Protein AF-0000000079855781 (afdb_homodimer)

InterPro domains:
  IPR056906 Replication-associated protein ORF2/G2P domain [PF23343] (68-173)

Secondary struc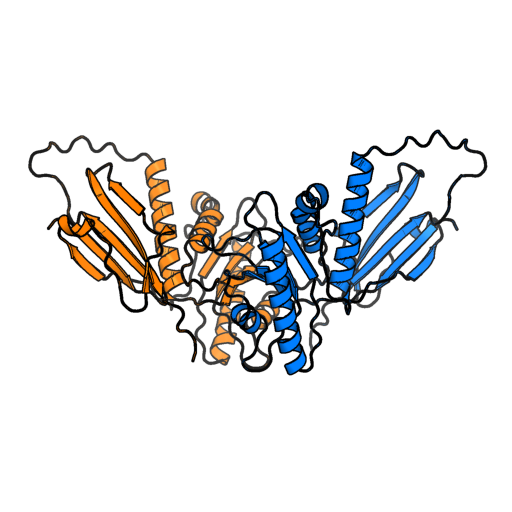ture (DSSP, 8-state):
--EEEEEEE-SSEEEEEEEE-S----SSS---------HHHHHHHHHHHHHHHHHHHHHHH--TT-EEEEE---GGG---HHHHHHHHHHHHHHHHHHHHHTT----EEEEEE-SSS--EEEEEE---EETTEEHHHHHHHH--SS--EEEE--TTS--HHHHHHHHHHHHHHHHH-SS---S-EE-TTS-----EEEEE-GGGGG-PPP-TTEEE-GGG-EEEE-TTT--EEEEEEEEE------/--EEEEEEE-SSEEEEEEEE-S----SSS------PPPHHHHHHHHHHHHHHHHHHHHHHH--TT-EEEEE---GGG---HHHHHHHHHHHHHHHHHHHHHTT----EEEEEE-SSS--EEEEEE---EETTEEHHHHHHHH--SS--EEEE--TTS--HHHHHHHHHHHHHHHHH-SS---S-EE-TTS-----EEEEE-GGGGG-PPP-TTEEE-GGG-EEEE-TTT--EEEEEEEEE------

Structure (mmCIF, N/CA/C/O backbone):
data_AF-0000000079855781-model_v1
#
loop_
_entity.id
_entity.type
_entity.pdbx_description
1 polymer 'Replication-associated protein ORF2/G2P domain-containing protein'
#
loop_
_atom_site.group_PDB
_atom_site.id
_atom_site.type_symbol
_atom_site.label_atom_id
_atom_site.label_alt_id
_atom_site.label_comp_id
_atom_site.label_asym_id
_atom_site.label_entity_id
_atom_site.label_seq_id
_atom_site.pdbx_PDB_ins_code
_atom_site.Cartn_x
_atom_site.Cartn_y
_atom_site.Cartn_z
_atom_site.occupancy
_atom_site.B_iso_or_equiv
_atom_site.auth_seq_id
_atom_site.auth_comp_id
_atom_site.auth_asym_id
_atom_site.auth_atom_id
_atom_site.pdbx_PDB_model_num
ATOM 1 N N . MET A 1 1 ? 12.914 -43.656 -15.328 1 56.41 1 MET A N 1
ATOM 2 C CA . MET A 1 1 ? 13.43 -42.469 -14.617 1 56.41 1 MET A CA 1
ATOM 3 C C . MET A 1 1 ? 12.375 -41.906 -13.672 1 56.41 1 MET A C 1
ATOM 5 O O . MET A 1 1 ? 11.273 -41.562 -14.102 1 56.41 1 MET A O 1
ATOM 9 N N . PRO A 1 2 ? 12.492 -42.094 -12.195 1 80.44 2 PRO A N 1
ATOM 10 C CA . PRO A 1 2 ? 11.445 -41.969 -11.18 1 80.44 2 PRO A CA 1
ATOM 11 C C . PRO A 1 2 ? 11.141 -40.531 -10.812 1 80.44 2 PRO A C 1
ATOM 13 O O . PRO A 1 2 ? 10.359 -40.25 -9.898 1 80.44 2 PRO A O 1
ATOM 16 N N . TYR A 1 3 ? 11.812 -39.656 -11.586 1 89.44 3 TYR A N 1
ATOM 17 C CA . TYR A 1 3 ? 11.562 -38.281 -11.234 1 89.44 3 TYR A CA 1
ATOM 18 C C . TYR A 1 3 ? 10.688 -37.594 -12.281 1 89.44 3 TYR A C 1
ATOM 20 O O . TYR A 1 3 ? 10.594 -38.062 -13.422 1 89.44 3 TYR A O 1
ATOM 28 N N . GLU A 1 4 ? 9.984 -36.562 -11.852 1 92.56 4 GLU A N 1
ATOM 29 C CA . GLU A 1 4 ? 9.188 -35.781 -12.773 1 92.56 4 GLU A CA 1
ATOM 30 C C . GLU A 1 4 ? 9.422 -34.281 -12.562 1 92.56 4 GLU A C 1
ATOM 32 O O . GLU A 1 4 ? 9.82 -33.875 -11.477 1 92.56 4 GLU A O 1
ATOM 37 N N . ARG A 1 5 ? 9.242 -33.625 -13.664 1 94.31 5 ARG A N 1
ATOM 38 C CA . ARG A 1 5 ? 9.297 -32.156 -13.664 1 94.31 5 ARG A CA 1
ATOM 39 C C . ARG A 1 5 ? 7.926 -31.562 -13.969 1 94.31 5 ARG A C 1
ATOM 41 O O . ARG A 1 5 ? 7.324 -31.859 -15.008 1 94.31 5 ARG A O 1
ATOM 48 N N . LEU A 1 6 ? 7.414 -30.844 -13.023 1 96 6 LEU A N 1
ATOM 49 C CA . LEU A 1 6 ? 6.172 -30.109 -13.211 1 96 6 LEU A CA 1
ATOM 50 C C . LEU A 1 6 ? 6.457 -28.641 -13.547 1 96 6 LEU A C 1
ATOM 52 O O . LEU A 1 6 ? 7.137 -27.953 -12.789 1 96 6 LEU A O 1
ATOM 56 N N . THR A 1 7 ? 5.969 -28.203 -14.734 1 97.31 7 THR A N 1
ATOM 57 C CA . THR A 1 7 ? 6.215 -26.828 -15.172 1 97.31 7 THR A CA 1
ATOM 58 C C . THR A 1 7 ? 4.906 -26.062 -15.281 1 97.31 7 THR A C 1
ATOM 60 O O . THR A 1 7 ? 4.008 -26.453 -16.031 1 97.31 7 THR A O 1
ATOM 63 N N . TYR A 1 8 ? 4.754 -25 -14.539 1 97.81 8 TYR A N 1
ATOM 64 C CA . TYR A 1 8 ? 3.627 -24.078 -14.625 1 97.81 8 TYR A CA 1
ATOM 65 C C . TYR A 1 8 ? 4.012 -22.828 -15.391 1 97.81 8 TYR A C 1
ATOM 67 O O . TYR A 1 8 ? 4.832 -22.031 -14.93 1 97.81 8 TYR A O 1
ATOM 75 N N . ARG A 1 9 ? 3.455 -22.672 -16.531 1 96.69 9 ARG A N 1
ATOM 76 C CA . ARG A 1 9 ? 3.686 -21.469 -17.312 1 96.69 9 ARG A CA 1
ATOM 77 C C . ARG A 1 9 ? 2.635 -20.406 -16.984 1 96.69 9 ARG A C 1
ATOM 79 O O . ARG A 1 9 ? 1.478 -20.531 -17.391 1 96.69 9 ARG A O 1
ATOM 86 N N . LEU A 1 10 ? 3.072 -19.391 -16.391 1 97 10 LEU A N 1
ATOM 87 C CA . LEU A 1 10 ? 2.17 -18.328 -15.961 1 97 10 LEU A CA 1
ATOM 88 C C . LEU A 1 10 ? 2.385 -17.062 -16.781 1 97 10 LEU A C 1
ATOM 90 O O . LEU A 1 10 ? 2.918 -17.109 -17.891 1 97 10 LEU A O 1
ATOM 94 N N . LYS A 1 11 ? 1.906 -15.922 -16.375 1 95.88 11 LYS A N 1
ATOM 95 C CA . LYS A 1 11 ? 1.942 -14.734 -17.234 1 95.88 11 LYS A CA 1
ATOM 96 C C . LYS A 1 11 ? 3.369 -14.219 -17.391 1 95.88 11 LYS A C 1
ATOM 98 O O . LYS A 1 11 ? 3.826 -13.977 -18.516 1 95.88 11 LYS A O 1
ATOM 103 N N . ARG A 1 12 ? 4.051 -14.086 -16.188 1 95.44 12 ARG A N 1
ATOM 104 C CA . ARG A 1 12 ? 5.379 -13.477 -16.234 1 95.44 12 ARG A CA 1
ATOM 105 C C . ARG A 1 12 ? 6.406 -14.375 -15.547 1 95.44 12 ARG A C 1
ATOM 107 O O . ARG A 1 12 ? 7.551 -13.961 -15.336 1 95.44 12 ARG A O 1
ATOM 114 N N . THR A 1 13 ? 5.945 -15.523 -15.203 1 96.5 13 THR A N 1
ATOM 115 C CA . THR A 1 13 ? 6.84 -16.438 -14.516 1 96.5 13 THR A CA 1
ATOM 116 C C . THR A 1 13 ? 6.629 -17.875 -15.008 1 96.5 13 THR A C 1
ATOM 118 O O . THR A 1 13 ? 5.586 -18.188 -15.586 1 96.5 13 THR A O 1
ATOM 121 N N . ILE A 1 14 ? 7.617 -18.609 -14.875 1 97.44 14 ILE A N 1
ATOM 122 C CA . ILE A 1 14 ? 7.559 -20.062 -15.047 1 97.44 14 ILE A CA 1
ATOM 123 C C . ILE A 1 14 ? 8.008 -20.75 -13.758 1 97.44 14 ILE A C 1
ATOM 125 O O . ILE A 1 14 ? 9.141 -20.578 -13.312 1 97.44 14 ILE A O 1
ATOM 129 N N . GLU A 1 15 ? 7.09 -21.469 -13.195 1 97.44 15 GLU A N 1
ATOM 130 C CA . GLU A 1 15 ? 7.402 -22.219 -11.977 1 97.44 15 GLU A CA 1
ATOM 131 C C . GLU A 1 15 ? 7.711 -23.672 -12.281 1 97.44 15 GLU A C 1
ATOM 133 O O . GLU A 1 15 ? 6.973 -24.328 -13.016 1 97.44 15 GLU A O 1
ATOM 138 N N . VAL A 1 16 ? 8.797 -24.172 -11.68 1 96.88 16 VAL A N 1
ATOM 139 C CA . VAL A 1 16 ? 9.219 -25.547 -11.938 1 96.88 16 VAL A CA 1
ATOM 140 C C . VAL A 1 16 ? 9.344 -26.312 -10.625 1 96.88 16 VAL A C 1
ATOM 142 O O . VAL A 1 16 ? 9.938 -25.812 -9.664 1 96.88 16 VAL A O 1
ATOM 145 N N . GLU A 1 17 ? 8.742 -27.438 -10.633 1 95.12 17 GLU A N 1
ATOM 146 C CA . GLU A 1 17 ? 8.883 -28.391 -9.539 1 95.12 17 GLU A CA 1
ATOM 147 C C . GLU A 1 17 ? 9.445 -29.719 -10.031 1 95.12 17 GLU A C 1
ATOM 149 O O . GLU A 1 17 ? 8.883 -30.344 -10.93 1 95.12 17 GLU A O 1
ATOM 154 N N . GLU A 1 18 ? 10.547 -30.078 -9.484 1 94.31 18 GLU A N 1
ATOM 155 C CA . GLU A 1 18 ? 11.164 -31.375 -9.781 1 94.31 18 GLU A CA 1
ATOM 156 C C . GLU A 1 18 ? 11.125 -32.281 -8.562 1 94.31 18 GLU A C 1
ATOM 158 O O . GLU A 1 18 ? 11.602 -31.938 -7.488 1 94.31 18 GLU A O 1
ATOM 163 N N . LYS A 1 19 ? 10.547 -33.438 -8.75 1 90.69 19 LYS A N 1
ATOM 164 C CA . LYS A 1 19 ? 10.406 -34.344 -7.625 1 90.69 19 LYS A CA 1
ATOM 165 C C . LYS A 1 19 ? 10.32 -35.781 -8.102 1 90.69 19 LYS A C 1
ATOM 167 O O . LYS A 1 19 ? 10.156 -36.062 -9.297 1 90.69 19 LYS A O 1
ATOM 172 N N . HIS A 1 20 ? 10.492 -36.688 -7.219 1 87.19 20 HIS A N 1
ATOM 173 C CA . HIS A 1 20 ? 10.352 -38.094 -7.523 1 87.19 20 HIS A CA 1
ATOM 174 C C . HIS A 1 20 ? 8.906 -38.438 -7.855 1 87.19 20 HIS A C 1
ATOM 176 O O . HIS A 1 20 ? 7.98 -37.969 -7.188 1 87.19 20 HIS A O 1
ATOM 182 N N . LYS A 1 21 ? 8.445 -38.969 -9.156 1 76.88 21 LYS A N 1
ATOM 183 C CA . LYS A 1 21 ? 7.102 -39.25 -9.656 1 76.88 21 LYS A CA 1
ATOM 184 C C . LYS A 1 21 ? 6.469 -40.438 -8.914 1 76.88 21 LYS A C 1
ATOM 186 O O . LYS A 1 21 ? 5.25 -40.469 -8.75 1 76.88 21 LYS A O 1
ATOM 191 N N . GLY A 1 22 ? 7.109 -41.562 -8.445 1 61.44 22 GLY A N 1
ATOM 192 C CA . GLY A 1 22 ? 6.605 -42.906 -8.227 1 61.44 22 GLY A CA 1
ATOM 193 C C . GLY A 1 22 ? 6.07 -43.125 -6.828 1 61.44 22 GLY A C 1
ATOM 194 O O . GLY A 1 22 ? 6.266 -42.281 -5.945 1 61.44 22 GLY A O 1
ATOM 195 N N . ARG A 1 23 ? 4.949 -43.969 -6.73 1 56.78 23 ARG A N 1
ATOM 196 C CA . ARG A 1 23 ? 4.535 -44.688 -5.531 1 56.78 23 ARG A CA 1
ATOM 197 C C . ARG A 1 23 ? 5.711 -45.438 -4.898 1 56.78 23 ARG A C 1
ATOM 199 O O . ARG A 1 23 ? 6.199 -46.406 -5.445 1 56.78 23 ARG A O 1
ATOM 206 N N . TYR A 1 24 ? 6.648 -44.75 -4.648 1 50.97 24 TYR A N 1
ATOM 207 C CA . TYR A 1 24 ? 7.969 -45.312 -4.367 1 50.97 24 TYR A CA 1
ATOM 208 C C . TYR A 1 24 ? 7.875 -46.438 -3.357 1 50.97 24 TYR A C 1
ATOM 210 O O . TYR A 1 24 ? 8.023 -46.219 -2.152 1 50.97 24 TYR A O 1
ATOM 218 N N . GLY A 1 25 ? 6.941 -47.312 -3.23 1 44.72 25 GLY A N 1
ATOM 219 C CA . GLY A 1 25 ? 7.473 -48.406 -2.418 1 44.72 25 GLY A CA 1
ATOM 220 C C . GLY A 1 25 ? 8.695 -49.062 -3.025 1 44.72 25 GLY A C 1
ATOM 221 O O . GLY A 1 25 ? 8.734 -49.312 -4.227 1 44.72 25 GLY A O 1
ATOM 222 N N . ALA A 1 26 ? 9.898 -48.625 -2.83 1 45.03 26 ALA A N 1
ATOM 223 C CA . ALA A 1 26 ? 11.078 -49.375 -3.219 1 45.03 26 ALA A CA 1
ATOM 224 C C . ALA A 1 26 ? 10.758 -50.875 -3.293 1 45.03 26 ALA A C 1
ATOM 226 O O . ALA A 1 26 ? 10.062 -51.406 -2.424 1 45.03 26 ALA A O 1
ATOM 227 N N . PRO A 1 27 ? 10.984 -51.562 -4.344 1 39.06 27 PRO A N 1
ATOM 228 C CA . PRO A 1 27 ? 11.023 -53.031 -4.281 1 39.06 27 PRO A CA 1
ATOM 229 C C . PRO A 1 27 ? 12.078 -53.562 -3.314 1 39.06 27 PRO A C 1
ATOM 231 O O . PRO A 1 27 ? 13.242 -53.156 -3.385 1 39.06 27 PRO A O 1
ATOM 234 N N . GLY A 1 28 ? 11.672 -54.188 -2.07 1 43.72 28 GLY A N 1
ATOM 235 C CA . GLY A 1 28 ? 12.367 -54.875 -1.002 1 43.72 28 GLY A CA 1
ATOM 236 C C . GLY A 1 28 ? 12.383 -54.125 0.307 1 43.72 28 GLY A C 1
ATOM 237 O O . GLY A 1 28 ? 12.898 -54.594 1.312 1 43.72 28 GLY A O 1
ATOM 238 N N . GLU A 1 29 ? 12.641 -52.844 0.371 1 44.5 29 GLU A N 1
ATOM 239 C CA . GLU A 1 29 ? 12.711 -52.25 1.708 1 44.5 29 GLU A CA 1
ATOM 240 C C . GLU A 1 29 ? 11.336 -52.219 2.367 1 44.5 29 GLU A C 1
ATOM 242 O O . GLU A 1 29 ? 10.328 -52 1.693 1 44.5 29 GLU A O 1
ATOM 247 N N . LYS A 1 30 ? 11.148 -52.969 3.48 1 44.19 30 LYS A N 1
ATOM 248 C CA . LYS A 1 30 ? 9.977 -53.062 4.352 1 44.19 30 LYS A CA 1
ATOM 249 C C . LYS A 1 30 ? 9.289 -51.719 4.48 1 44.19 30 LYS A C 1
ATOM 251 O O . LYS A 1 30 ? 9.953 -50.656 4.527 1 44.19 30 LYS A O 1
ATOM 256 N N . ARG A 1 31 ? 8.148 -51.531 3.957 1 46.81 31 ARG A N 1
ATOM 257 C CA . ARG A 1 31 ? 7.328 -50.375 4.285 1 46.81 31 ARG A CA 1
ATOM 258 C C . ARG A 1 31 ? 7.648 -49.844 5.684 1 46.81 31 ARG A C 1
ATOM 260 O O . ARG A 1 31 ? 7.367 -50.5 6.68 1 46.81 31 ARG A O 1
ATOM 267 N N . GLU A 1 32 ? 8.805 -49.469 5.98 1 49.34 32 GLU A N 1
ATOM 268 C CA . GLU A 1 32 ? 8.945 -48.969 7.344 1 49.34 32 GLU A CA 1
ATOM 269 C C . GLU A 1 32 ? 7.668 -48.281 7.809 1 49.34 32 GLU A C 1
ATOM 271 O O . GLU A 1 32 ? 6.941 -47.688 7.004 1 49.34 32 GLU A O 1
ATOM 276 N N . LYS A 1 33 ? 7.105 -48.781 8.922 1 49.12 33 LYS A N 1
ATOM 277 C CA . LYS A 1 33 ? 5.926 -48.188 9.555 1 49.12 33 LYS A CA 1
ATOM 278 C C . LYS A 1 33 ? 5.863 -46.688 9.297 1 49.12 33 LYS A C 1
ATOM 280 O O . LYS A 1 33 ? 6.754 -45.938 9.711 1 49.12 33 LYS A O 1
ATOM 285 N N . LYS A 1 34 ? 5.418 -46.25 8.203 1 56.81 34 LYS A N 1
ATOM 286 C CA . LYS A 1 34 ? 5.215 -44.844 7.879 1 56.81 34 LYS A CA 1
ATOM 287 C C . LYS A 1 34 ? 4.68 -44.062 9.086 1 56.81 34 LYS A C 1
ATOM 289 O O . LYS A 1 34 ? 3.672 -44.469 9.68 1 56.81 34 LYS A O 1
ATOM 294 N N . LYS A 1 35 ? 5.527 -43.594 9.953 1 59.62 35 LYS A N 1
ATOM 295 C CA . LYS A 1 35 ? 4.984 -42.781 11.016 1 59.62 35 LYS A CA 1
ATOM 296 C C . LYS A 1 35 ? 3.996 -41.75 10.461 1 59.62 35 LYS A C 1
ATOM 298 O O . LYS A 1 35 ? 4.301 -41.031 9.492 1 59.62 35 LYS A O 1
ATOM 303 N N . LYS A 1 36 ? 2.775 -42 10.766 1 70.94 36 LYS A N 1
ATOM 304 C CA . LYS A 1 36 ? 1.71 -41.062 10.414 1 70.94 36 LYS A CA 1
ATOM 305 C C . LYS A 1 36 ? 2.104 -39.625 10.758 1 70.94 36 LYS A C 1
ATOM 307 O O . LYS A 1 36 ? 2.631 -39.375 11.844 1 70.94 36 LYS A O 1
ATOM 312 N N . PRO A 1 37 ? 2.254 -38.688 9.695 1 78.44 37 PRO A N 1
ATOM 313 C CA . PRO A 1 37 ? 2.551 -37.281 10.016 1 78.44 37 PRO A CA 1
ATOM 314 C C . PRO A 1 37 ? 1.667 -36.75 11.133 1 78.44 37 PRO A C 1
ATOM 316 O O . PRO A 1 37 ? 0.521 -37.156 11.289 1 78.44 37 PRO A O 1
ATOM 319 N N . THR A 1 38 ? 2.277 -35.969 11.938 1 82.94 38 THR A N 1
ATOM 320 C CA . THR A 1 38 ? 1.54 -35.312 13.016 1 82.94 38 THR A CA 1
ATOM 321 C C . THR A 1 38 ? 0.513 -34.344 12.445 1 82.94 38 THR A C 1
ATOM 323 O O . THR A 1 38 ? 0.599 -33.938 11.281 1 82.94 38 THR A O 1
ATOM 326 N N . SER A 1 39 ? -0.454 -34.125 13.156 1 85.44 39 SER A N 1
ATOM 327 C CA . SER A 1 39 ? -1.479 -33.156 12.773 1 85.44 39 SER A CA 1
ATOM 328 C C . SER A 1 39 ? -0.858 -31.828 12.383 1 85.44 39 SER A C 1
ATOM 330 O O . SER A 1 39 ? -1.296 -31.188 11.43 1 85.44 39 SER A O 1
ATOM 332 N N . GLU A 1 40 ? 0.108 -31.453 13.117 1 86.69 40 GLU A N 1
ATOM 333 C CA . GLU A 1 40 ? 0.806 -30.203 12.852 1 86.69 40 GLU A CA 1
ATOM 334 C C . GLU A 1 40 ? 1.505 -30.234 11.492 1 86.69 40 GLU A C 1
ATOM 336 O O . GLU A 1 40 ? 1.478 -29.25 10.75 1 86.69 40 GLU A O 1
ATOM 341 N N . GLN A 1 41 ? 2.119 -31.312 11.234 1 84.06 41 GLN A N 1
ATOM 342 C CA . GLN A 1 41 ? 2.805 -31.469 9.953 1 84.06 41 GLN A CA 1
ATOM 343 C C . GLN A 1 41 ? 1.819 -31.406 8.789 1 84.06 41 GLN A C 1
ATOM 345 O O . GLN A 1 41 ? 2.111 -30.797 7.758 1 84.06 41 GLN A O 1
ATOM 350 N N . ILE A 1 42 ? 0.74 -32.062 8.992 1 86.44 42 ILE A N 1
ATOM 351 C CA . ILE A 1 42 ? -0.289 -32.062 7.953 1 86.44 42 ILE A CA 1
ATOM 352 C C . ILE A 1 42 ? -0.809 -30.641 7.727 1 86.44 42 ILE A C 1
ATOM 354 O O . ILE A 1 42 ? -0.982 -30.219 6.582 1 86.44 42 ILE A O 1
ATOM 358 N N . GLU A 1 43 ? -1.015 -29.953 8.766 1 86.81 43 GLU A N 1
ATOM 359 C CA . GLU A 1 43 ? -1.505 -28.578 8.68 1 86.81 43 GLU A CA 1
ATOM 360 C C . GLU A 1 43 ? -0.512 -27.688 7.949 1 86.81 43 GLU A C 1
ATOM 362 O O . GLU A 1 43 ? -0.907 -26.859 7.129 1 86.81 43 GLU A O 1
ATOM 367 N N . LYS A 1 44 ? 0.675 -27.859 8.289 1 88 44 LYS A N 1
ATOM 368 C CA . LYS A 1 44 ? 1.723 -27.078 7.637 1 88 44 LYS A CA 1
ATOM 369 C C . LYS A 1 44 ? 1.772 -27.359 6.141 1 88 44 LYS A C 1
ATOM 371 O O . LYS A 1 44 ? 1.932 -26.438 5.332 1 88 44 LYS A O 1
ATOM 376 N N . GLN A 1 45 ? 1.692 -28.594 5.844 1 86.88 45 GLN A N 1
ATOM 377 C CA . GLN A 1 45 ? 1.689 -28.969 4.438 1 86.88 45 GLN A CA 1
ATOM 378 C C . GLN A 1 45 ? 0.489 -28.375 3.707 1 86.88 45 GLN A C 1
ATOM 380 O O . GLN A 1 45 ? 0.621 -27.891 2.584 1 86.88 45 GLN A O 1
ATOM 385 N N . ASN A 1 46 ? -0.659 -28.469 4.32 1 88.25 46 ASN A N 1
ATOM 386 C CA . ASN A 1 46 ? -1.869 -27.906 3.732 1 88.25 46 ASN A CA 1
ATOM 387 C C . ASN A 1 46 ? -1.731 -26.406 3.502 1 88.25 46 ASN A C 1
ATOM 389 O O . ASN A 1 46 ? -2.184 -25.891 2.479 1 88.25 46 ASN A O 1
ATOM 393 N N . GLN A 1 47 ? -1.136 -25.734 4.445 1 91.12 47 GLN A N 1
ATOM 394 C CA . GLN A 1 47 ? -0.906 -24.312 4.32 1 91.12 47 GLN A CA 1
ATOM 395 C C . GLN A 1 47 ? 0.025 -24 3.152 1 91.12 47 GLN A C 1
ATOM 397 O O . GLN A 1 47 ? -0.248 -23.094 2.354 1 91.12 47 GLN A O 1
ATOM 402 N N . TRP A 1 48 ? 1.007 -24.797 3.09 1 90.88 48 TRP A N 1
ATOM 403 C CA . TRP A 1 48 ? 1.971 -24.625 2.01 1 90.88 48 TRP A CA 1
ATOM 404 C C . TRP A 1 48 ? 1.308 -24.828 0.65 1 90.88 48 TRP A C 1
ATOM 406 O O . TRP A 1 48 ? 1.545 -24.047 -0.283 1 90.88 48 TRP A O 1
ATOM 416 N N . MET A 1 49 ? 0.507 -25.812 0.568 1 91.75 49 MET A N 1
ATOM 417 C CA . MET A 1 49 ? -0.186 -26.125 -0.681 1 91.75 49 MET A CA 1
ATOM 418 C C . MET A 1 49 ? -1.167 -25.016 -1.043 1 91.75 49 MET A C 1
ATOM 420 O O . MET A 1 49 ? -1.303 -24.656 -2.215 1 91.75 49 MET A O 1
ATOM 424 N N . ALA A 1 50 ? -1.794 -24.5 -0.036 1 94.12 50 ALA A N 1
ATOM 425 C CA . ALA A 1 50 ? -2.732 -23.406 -0.262 1 94.12 50 ALA A CA 1
ATOM 426 C C . ALA A 1 50 ? -2.012 -22.172 -0.788 1 94.12 50 ALA A C 1
ATOM 428 O O . ALA A 1 50 ? -2.498 -21.5 -1.705 1 94.12 50 ALA A O 1
ATOM 429 N N . GLU A 1 51 ? -0.903 -21.875 -0.19 1 96.31 51 GLU A N 1
ATOM 430 C CA . GLU A 1 51 ? -0.098 -20.734 -0.61 1 96.31 51 GLU A CA 1
ATOM 431 C C . GLU A 1 51 ? 0.377 -20.891 -2.051 1 96.31 51 GLU A C 1
ATOM 433 O O . GLU A 1 51 ? 0.295 -19.953 -2.846 1 96.31 51 GLU A O 1
ATOM 438 N N . LYS A 1 52 ? 0.797 -22.078 -2.363 1 95.25 52 LYS A N 1
ATOM 439 C CA . LYS A 1 52 ? 1.291 -22.375 -3.707 1 95.25 52 LYS A CA 1
ATOM 440 C C . LYS A 1 52 ? 0.177 -22.234 -4.742 1 95.25 52 LYS A C 1
ATOM 442 O O . LYS A 1 52 ? 0.369 -21.625 -5.793 1 95.25 52 LYS A O 1
ATOM 447 N N . LYS A 1 53 ? -0.914 -22.812 -4.438 1 96.19 53 LYS A N 1
ATOM 448 C CA . LYS A 1 53 ? -2.057 -22.75 -5.344 1 96.19 53 LYS A CA 1
ATOM 449 C C . LYS A 1 53 ? -2.492 -21.312 -5.594 1 96.19 53 LYS A C 1
ATOM 451 O O . LYS A 1 53 ? -2.695 -20.906 -6.742 1 96.19 53 LYS A O 1
ATOM 456 N N . LEU A 1 54 ? -2.6 -20.562 -4.527 1 97.69 54 LEU A N 1
ATOM 457 C CA . LEU A 1 54 ? -3.021 -19.172 -4.656 1 97.69 54 LEU A CA 1
ATOM 458 C C . LEU A 1 54 ? -1.996 -18.359 -5.445 1 97.69 54 LEU A C 1
ATOM 460 O O . LEU A 1 54 ? -2.365 -17.531 -6.285 1 97.69 54 LEU A O 1
ATOM 464 N N . ARG A 1 55 ? -0.764 -18.594 -5.129 1 97.56 55 ARG A N 1
ATOM 465 C CA . ARG A 1 55 ? 0.293 -17.906 -5.867 1 97.56 55 ARG A CA 1
ATOM 466 C C . ARG A 1 55 ? 0.161 -18.156 -7.367 1 97.56 55 ARG A C 1
ATOM 468 O O . ARG A 1 55 ? 0.247 -17.219 -8.164 1 97.56 55 ARG A O 1
ATOM 475 N N . ARG A 1 56 ? -0.051 -19.359 -7.75 1 98 56 ARG A N 1
ATOM 476 C CA . ARG A 1 56 ? -0.166 -19.734 -9.156 1 98 56 ARG A CA 1
ATOM 477 C C . ARG A 1 56 ? -1.378 -19.062 -9.797 1 98 56 ARG A C 1
ATOM 479 O O . ARG A 1 56 ? -1.307 -18.594 -10.938 1 98 56 ARG A O 1
ATOM 486 N N . ILE A 1 57 ? -2.42 -19.016 -9.086 1 98.44 57 ILE A N 1
ATOM 487 C CA . ILE A 1 57 ? -3.617 -18.359 -9.594 1 98.44 57 ILE A CA 1
ATOM 488 C C . ILE A 1 57 ? -3.354 -16.859 -9.766 1 98.44 57 ILE A C 1
ATOM 490 O O . ILE A 1 57 ? -3.686 -16.281 -10.805 1 98.44 57 ILE A O 1
ATOM 494 N N . LEU A 1 58 ? -2.754 -16.25 -8.781 1 98.69 58 LEU A N 1
ATOM 495 C CA . LEU A 1 58 ? -2.414 -14.828 -8.852 1 98.69 58 LEU A CA 1
ATOM 496 C C . LEU A 1 58 ? -1.52 -14.547 -10.055 1 98.69 58 LEU A C 1
ATOM 498 O O . LEU A 1 58 ? -1.804 -13.648 -10.852 1 98.69 58 LEU A O 1
ATOM 502 N N . ASN A 1 59 ? -0.491 -15.398 -10.195 1 98.12 59 ASN A N 1
ATOM 503 C CA . ASN A 1 59 ? 0.509 -15.18 -11.234 1 98.12 59 ASN A CA 1
ATOM 504 C C . ASN A 1 59 ? -0.068 -15.43 -12.625 1 98.12 59 ASN A C 1
ATOM 506 O O . ASN A 1 59 ? 0.445 -14.906 -13.617 1 98.12 59 ASN A O 1
ATOM 510 N N . ALA A 1 60 ? -1.096 -16.188 -12.688 1 98.25 60 ALA A N 1
ATOM 511 C CA . ALA A 1 60 ? -1.689 -16.547 -13.977 1 98.25 60 ALA A CA 1
ATOM 512 C C . ALA A 1 60 ? -2.719 -15.508 -14.406 1 98.25 60 ALA A C 1
ATOM 514 O O . ALA A 1 60 ? -3.104 -15.453 -15.578 1 98.25 60 ALA A O 1
ATOM 515 N N . ASN A 1 61 ? -3.199 -14.68 -13.5 1 98.5 61 ASN A N 1
ATOM 516 C CA . ASN A 1 61 ? -4.383 -13.891 -13.844 1 98.5 61 ASN A CA 1
ATOM 517 C C . ASN A 1 61 ? -4.129 -12.398 -13.664 1 98.5 61 ASN A C 1
ATOM 519 O O . ASN A 1 61 ? -4.828 -11.57 -14.258 1 98.5 61 ASN A O 1
ATOM 523 N N . PHE A 1 62 ? -3.176 -11.961 -12.836 1 98.12 62 PHE A N 1
ATOM 524 C CA . PHE A 1 62 ? -3.012 -10.547 -12.5 1 98.12 62 PHE A CA 1
ATOM 525 C C . PHE A 1 62 ? -1.639 -10.047 -12.93 1 98.12 62 PHE A C 1
ATOM 527 O O . PHE A 1 62 ? -0.727 -10.844 -13.172 1 98.12 62 PHE A O 1
ATOM 534 N N . ASP A 1 63 ? -1.544 -8.734 -13.078 1 95.88 63 ASP A N 1
ATOM 535 C CA . ASP A 1 63 ? -0.364 -8.086 -13.633 1 95.88 63 ASP A CA 1
ATOM 536 C C . ASP A 1 63 ? 0.187 -7.031 -12.672 1 95.88 63 ASP A C 1
ATOM 538 O O . ASP A 1 63 ? -0.479 -6.656 -11.703 1 95.88 63 ASP A O 1
ATOM 542 N N . PRO A 1 64 ? 1.452 -6.652 -13.008 1 92.62 64 PRO A N 1
ATOM 543 C CA . PRO A 1 64 ? 1.947 -5.48 -12.281 1 92.62 64 PRO A CA 1
ATOM 544 C C . PRO A 1 64 ? 0.962 -4.312 -12.305 1 92.62 64 PRO A C 1
ATOM 546 O O . PRO A 1 64 ? 0.306 -4.074 -13.32 1 92.62 64 PRO A O 1
ATOM 549 N N . ASP A 1 65 ? 0.773 -3.623 -11.164 1 92.94 65 ASP A N 1
ATOM 550 C CA . ASP A 1 65 ? -0.021 -2.408 -11 1 92.94 65 ASP A CA 1
ATOM 551 C C . ASP A 1 65 ? -1.498 -2.742 -10.797 1 92.94 65 ASP A C 1
ATOM 553 O O . ASP A 1 65 ? -2.314 -1.851 -10.555 1 92.94 65 ASP A O 1
ATOM 557 N N . ASP A 1 66 ? -1.84 -4.09 -10.961 1 97.56 66 ASP A N 1
ATOM 558 C CA . ASP A 1 66 ? -3.162 -4.426 -10.438 1 97.56 66 ASP A CA 1
ATOM 559 C C . ASP A 1 66 ? -3.271 -4.094 -8.953 1 97.56 66 ASP A C 1
ATOM 561 O O . ASP A 1 66 ? -2.299 -3.65 -8.336 1 97.56 66 ASP A O 1
ATOM 565 N N . LEU A 1 67 ? -4.48 -4.285 -8.391 1 98.56 67 LEU A N 1
ATOM 566 C CA . LEU A 1 67 ? -4.664 -3.676 -7.078 1 98.56 67 LEU A CA 1
ATOM 567 C C . LEU A 1 67 ? -4.934 -4.738 -6.016 1 98.56 67 LEU A C 1
ATOM 569 O O . LEU A 1 67 ? -5.727 -5.656 -6.238 1 98.56 67 LEU A O 1
ATOM 573 N N . HIS A 1 68 ? -4.227 -4.672 -4.918 1 98.75 68 HIS A N 1
ATOM 574 C CA . HIS A 1 68 ? -4.637 -5.23 -3.637 1 98.75 68 HIS A CA 1
ATOM 575 C C . HIS A 1 68 ? -5.402 -4.207 -2.807 1 98.75 68 HIS A C 1
ATOM 577 O O . HIS A 1 68 ? -4.828 -3.209 -2.363 1 98.75 68 HIS A O 1
ATOM 583 N N . ILE A 1 69 ? -6.625 -4.469 -2.586 1 98.62 69 ILE A N 1
ATOM 584 C CA . ILE A 1 69 ? -7.496 -3.516 -1.909 1 98.62 69 ILE A CA 1
ATOM 585 C C . ILE A 1 69 ? -7.938 -4.082 -0.561 1 98.62 69 ILE A C 1
ATOM 587 O O . ILE A 1 69 ? -8.289 -5.262 -0.462 1 98.62 69 ILE A O 1
ATOM 591 N N . THR A 1 70 ? -7.84 -3.314 0.454 1 97.88 70 THR A N 1
ATOM 592 C CA . THR A 1 70 ? -8.422 -3.672 1.743 1 97.88 70 THR A CA 1
ATOM 593 C C . THR A 1 70 ? -9.727 -2.916 1.976 1 97.88 70 THR A C 1
ATOM 595 O O . THR A 1 70 ? -9.734 -1.686 2.041 1 97.88 70 THR A O 1
ATOM 598 N N . LEU A 1 71 ? -10.789 -3.619 2.043 1 97.62 71 LEU A N 1
ATOM 599 C CA . LEU A 1 71 ? -12.102 -3.061 2.344 1 97.62 71 LEU A CA 1
ATOM 600 C C . LEU A 1 71 ? -12.43 -3.207 3.826 1 97.62 71 LEU A C 1
ATOM 602 O O . LEU A 1 71 ? -12.484 -4.324 4.344 1 97.62 71 LEU A O 1
ATOM 606 N N . THR A 1 72 ? -12.609 -2.121 4.434 1 96.19 72 THR A N 1
ATOM 607 C CA . THR A 1 72 ? -12.906 -2.135 5.863 1 96.19 72 THR A CA 1
ATOM 608 C C . THR A 1 72 ? -14.312 -1.604 6.125 1 96.19 72 THR A C 1
ATOM 610 O O . THR A 1 72 ? -15.016 -1.216 5.195 1 96.19 72 THR A O 1
ATOM 613 N N . TYR A 1 73 ? -14.703 -1.679 7.348 1 95.81 73 TYR A N 1
ATOM 614 C CA . TYR A 1 73 ? -15.953 -1.098 7.832 1 95.81 73 TYR A CA 1
ATOM 615 C C . TYR A 1 73 ? -15.688 -0.002 8.859 1 95.81 73 TYR A C 1
ATOM 617 O O . TYR A 1 73 ? -14.781 -0.127 9.688 1 95.81 73 TYR A O 1
ATOM 625 N N . LYS A 1 74 ? -16.516 1.057 8.711 1 90.38 74 LYS A N 1
ATOM 626 C CA . LYS A 1 74 ? -16.438 2.078 9.75 1 90.38 74 LYS A CA 1
ATOM 627 C C . LYS A 1 74 ? -16.719 1.485 11.125 1 90.38 74 LYS A C 1
ATOM 629 O O . LYS A 1 74 ? -17.547 0.58 11.258 1 90.38 74 LYS A O 1
ATOM 634 N N . LYS A 1 75 ? -16.125 2.072 12.094 1 87.06 75 LYS A N 1
ATOM 635 C CA . LYS A 1 75 ? -16.234 1.55 13.453 1 87.06 75 LYS A CA 1
ATOM 636 C C . LYS A 1 75 ? -17.703 1.482 13.891 1 87.06 75 LYS A C 1
ATOM 638 O O . LYS A 1 75 ? -18.125 0.511 14.523 1 87.06 75 LYS A O 1
ATOM 643 N N . GLU A 1 76 ? -18.453 2.527 13.508 1 87.62 76 GLU A N 1
ATOM 644 C CA . GLU A 1 76 ? -19.844 2.619 13.914 1 87.62 76 GLU A CA 1
ATOM 645 C C . GLU A 1 76 ? -20.734 1.722 13.062 1 87.62 76 GLU A C 1
ATOM 647 O O . GLU A 1 76 ? -21.922 1.538 13.359 1 87.62 76 GLU A O 1
ATOM 652 N N . GLU A 1 77 ? -20.141 1.058 12.047 1 89.75 77 GLU A N 1
ATOM 653 C CA . GLU A 1 77 ? -20.938 0.28 11.094 1 89.75 77 GLU A CA 1
ATOM 654 C C . GLU A 1 77 ? -20.391 -1.142 10.961 1 89.75 77 GLU A C 1
ATOM 656 O O . GLU A 1 77 ? -20.531 -1.767 9.906 1 89.75 77 GLU A O 1
ATOM 661 N N . ARG A 1 78 ? -19.75 -1.532 11.969 1 91.12 78 ARG A N 1
ATOM 662 C CA . ARG A 1 78 ? -19.203 -2.885 11.93 1 91.12 78 ARG A CA 1
ATOM 663 C C . ARG A 1 78 ? -20.312 -3.924 11.891 1 91.12 78 ARG A C 1
ATOM 665 O O . ARG A 1 78 ? -21.328 -3.773 12.578 1 91.12 78 ARG A O 1
ATOM 672 N N . LEU A 1 79 ? -20.141 -4.973 11.07 1 91.19 79 LEU A N 1
ATOM 673 C CA . LEU A 1 79 ? -21.172 -5.965 10.797 1 91.19 79 LEU A CA 1
ATOM 674 C C . LEU A 1 79 ? -20.766 -7.34 11.312 1 91.19 79 LEU A C 1
ATOM 676 O O . LEU A 1 79 ? -19.562 -7.645 11.383 1 91.19 79 LEU A O 1
ATOM 680 N N . PRO A 1 80 ? -21.797 -8.102 11.633 1 91.75 80 PRO A N 1
ATOM 681 C CA . PRO A 1 80 ? -21.484 -9.516 11.852 1 91.75 80 PRO A CA 1
ATOM 682 C C . PRO A 1 80 ? -21.062 -10.234 10.57 1 91.75 80 PRO A C 1
ATOM 684 O O . PRO A 1 80 ? -21.219 -9.688 9.477 1 91.75 80 PRO A O 1
ATOM 687 N N . GLU A 1 81 ? -20.547 -11.398 10.711 1 89.31 81 GLU A N 1
ATOM 688 C CA . GLU A 1 81 ? -19.922 -12.148 9.625 1 89.31 81 GLU A CA 1
ATOM 689 C C . GLU A 1 81 ? -20.875 -12.305 8.445 1 89.31 81 GLU A C 1
ATOM 691 O O . GLU A 1 81 ? -20.531 -11.984 7.309 1 89.31 81 GLU A O 1
ATOM 696 N N . MET A 1 82 ? -22.094 -12.812 8.703 1 91.69 82 MET A N 1
ATOM 697 C CA . MET A 1 82 ? -23.047 -13.102 7.645 1 91.69 82 MET A CA 1
ATOM 698 C C . MET A 1 82 ? -23.438 -11.828 6.895 1 91.69 82 MET A C 1
ATOM 700 O O . MET A 1 82 ? -23.562 -11.836 5.672 1 91.69 82 MET A O 1
ATOM 704 N N . GLU A 1 83 ? -23.609 -10.766 7.609 1 95.06 83 GLU A N 1
ATOM 705 C CA . GLU A 1 83 ? -23.953 -9.484 6.992 1 95.06 83 GLU A CA 1
ATOM 706 C C . GLU A 1 83 ? -22.781 -8.93 6.184 1 95.06 83 GLU A C 1
ATOM 708 O O . GLU A 1 83 ? -22.984 -8.32 5.129 1 95.06 83 GLU A O 1
ATOM 713 N N . ALA A 1 84 ? -21.609 -9.102 6.723 1 94.69 84 ALA A N 1
ATOM 714 C CA . ALA A 1 84 ? -20.422 -8.672 5.996 1 94.69 84 ALA A CA 1
ATOM 715 C C . ALA A 1 84 ? -20.297 -9.398 4.664 1 94.69 84 ALA A C 1
ATOM 717 O O . ALA A 1 84 ? -19.953 -8.797 3.645 1 94.69 84 ALA A O 1
ATOM 718 N N . LYS A 1 85 ? -20.594 -10.664 4.672 1 93.56 85 LYS A N 1
ATOM 719 C CA . LYS A 1 85 ? -20.562 -11.461 3.447 1 93.56 85 LYS A CA 1
ATOM 720 C C . LYS A 1 85 ? -21.578 -10.945 2.432 1 93.56 85 LYS A C 1
ATOM 722 O O . LYS A 1 85 ? -21.281 -10.844 1.24 1 93.56 85 LYS A O 1
ATOM 727 N N . LYS A 1 86 ? -22.703 -10.656 2.92 1 96.44 86 LYS A N 1
ATOM 728 C CA . LYS A 1 86 ? -23.766 -10.148 2.049 1 96.44 86 LYS A CA 1
ATOM 729 C C . LYS A 1 86 ? -23.359 -8.82 1.412 1 96.44 86 LYS A C 1
ATOM 731 O O . LYS A 1 86 ? -23.562 -8.609 0.215 1 96.44 86 LYS A O 1
ATOM 736 N N . GLU A 1 87 ? -22.812 -7.961 2.252 1 97.19 87 GLU A N 1
ATOM 737 C CA . GLU A 1 87 ? -22.375 -6.66 1.758 1 97.19 87 GLU A CA 1
ATOM 738 C C . GLU A 1 87 ? -21.281 -6.809 0.705 1 97.19 87 GLU A C 1
ATOM 740 O O . GLU A 1 87 ? -21.281 -6.102 -0.303 1 97.19 87 GLU A O 1
ATOM 745 N N . LEU A 1 88 ? -20.391 -7.711 0.946 1 97.56 88 LEU A N 1
ATOM 746 C CA . LEU A 1 88 ? -19.328 -7.984 -0.014 1 97.56 88 LEU A CA 1
ATOM 747 C C . LEU A 1 88 ? -19.906 -8.484 -1.335 1 97.56 88 LEU A C 1
ATOM 749 O O . LEU A 1 88 ? -19.5 -8.023 -2.406 1 97.56 88 LEU A O 1
ATOM 753 N N . ASN A 1 89 ? -20.828 -9.391 -1.232 1 97.81 89 ASN A N 1
ATOM 754 C CA . ASN A 1 89 ? -21.438 -9.953 -2.436 1 97.81 89 ASN A CA 1
ATOM 755 C C . ASN A 1 89 ? -22.141 -8.875 -3.266 1 97.81 89 ASN A C 1
ATOM 757 O O . ASN A 1 89 ? -22.016 -8.852 -4.492 1 97.81 89 ASN A O 1
ATOM 761 N N . LYS A 1 90 ? -22.781 -8.016 -2.596 1 98.31 90 LYS A N 1
ATOM 762 C CA . LYS A 1 90 ? -23.422 -6.902 -3.287 1 98.31 90 LYS A CA 1
ATOM 763 C C . LYS A 1 90 ? -22.391 -6.031 -4 1 98.31 90 LYS A C 1
ATOM 765 O O . LYS A 1 90 ? -22.609 -5.621 -5.145 1 98.31 90 LYS A O 1
ATOM 770 N N . PHE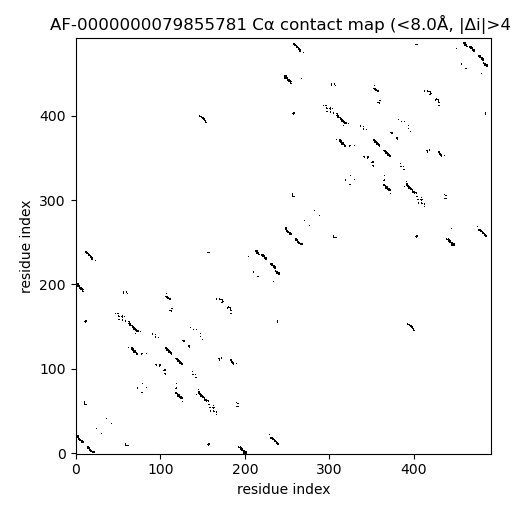 A 1 91 ? -21.422 -5.758 -3.334 1 98.62 91 PHE A N 1
ATOM 771 C CA . PHE A 1 91 ? -20.328 -4.957 -3.883 1 98.62 91 PHE A CA 1
ATOM 772 C C . PHE A 1 91 ? -19.75 -5.617 -5.125 1 98.62 91 PHE A C 1
ATOM 774 O O . PHE A 1 91 ? -19.562 -4.961 -6.152 1 98.62 91 PHE A O 1
ATOM 781 N N . LEU A 1 92 ? -19.453 -6.922 -5.066 1 98.62 92 LEU A N 1
ATOM 782 C CA . LEU A 1 92 ? -18.844 -7.652 -6.176 1 98.62 92 LEU A CA 1
ATOM 783 C C . LEU A 1 92 ? -19.766 -7.664 -7.387 1 98.62 92 LEU A C 1
ATOM 785 O O . LEU A 1 92 ? -19.312 -7.578 -8.523 1 98.62 92 LEU A O 1
ATOM 789 N N . ILE A 1 93 ? -21.062 -7.723 -7.141 1 98.56 93 ILE A N 1
ATOM 790 C CA . ILE A 1 93 ? -22.047 -7.688 -8.219 1 98.56 93 ILE A CA 1
ATOM 791 C C . ILE A 1 93 ? -22 -6.328 -8.914 1 98.56 93 ILE A C 1
ATOM 793 O O . ILE A 1 93 ? -22 -6.25 -10.141 1 98.56 93 ILE A O 1
ATOM 797 N N . LYS A 1 94 ? -21.938 -5.289 -8.102 1 98.62 94 LYS A N 1
ATOM 798 C CA . LYS A 1 94 ? -21.875 -3.939 -8.656 1 98.62 94 LYS A CA 1
ATOM 799 C C . LYS A 1 94 ? -20.594 -3.734 -9.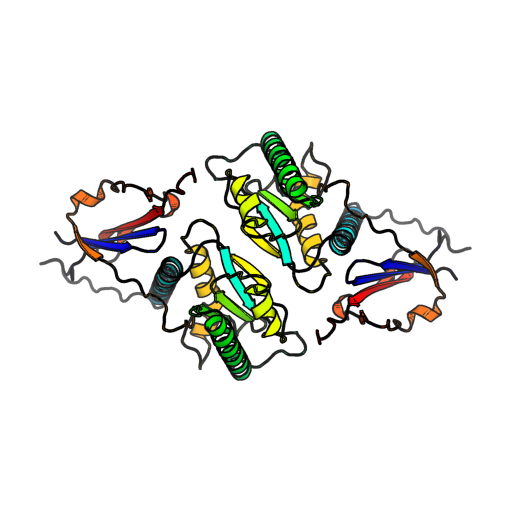461 1 98.62 94 LYS A C 1
ATOM 801 O O . LYS A 1 94 ? -20.641 -3.146 -10.547 1 98.62 94 LYS A O 1
ATOM 806 N N . MET A 1 95 ? -19.531 -4.23 -8.961 1 98.56 95 MET A N 1
ATOM 807 C CA . MET A 1 95 ? -18.25 -4.109 -9.672 1 98.56 95 MET A CA 1
ATOM 808 C C . MET A 1 95 ? -18.297 -4.863 -10.992 1 98.56 95 MET A C 1
ATOM 810 O O . MET A 1 95 ? -17.781 -4.379 -12.008 1 98.56 95 MET A O 1
ATOM 814 N N . ARG A 1 96 ? -18.859 -6.051 -10.984 1 98.44 96 ARG A N 1
ATOM 815 C CA . ARG A 1 96 ? -19 -6.836 -12.211 1 98.44 96 ARG A CA 1
ATOM 816 C C . ARG A 1 96 ? -19.766 -6.059 -13.273 1 98.44 96 ARG A C 1
ATOM 818 O O . ARG A 1 96 ? -19.375 -6.051 -14.445 1 98.44 96 ARG A O 1
ATOM 825 N N . LYS A 1 97 ? -20.797 -5.387 -12.883 1 98.44 97 LYS A N 1
ATOM 826 C CA . LYS A 1 97 ? -21.594 -4.578 -13.805 1 98.44 97 LYS A CA 1
ATOM 827 C C . LYS A 1 97 ? -20.781 -3.426 -14.375 1 98.44 97 LYS A C 1
ATOM 829 O O . LYS A 1 97 ? -20.859 -3.137 -15.57 1 98.44 97 LYS A O 1
ATOM 834 N N . GLU A 1 98 ? -20.016 -2.764 -13.516 1 98.19 98 GLU A N 1
ATOM 835 C CA . GLU A 1 98 ? -19.188 -1.644 -13.953 1 98.19 98 GLU A CA 1
ATOM 836 C C . GLU A 1 98 ? -18.172 -2.084 -15 1 98.19 98 GLU A C 1
ATOM 838 O O . GLU A 1 98 ? -17.969 -1.4 -16.016 1 98.19 98 GLU A O 1
ATOM 843 N N . TYR A 1 99 ? -17.562 -3.221 -14.758 1 97.94 99 TYR A N 1
ATOM 844 C CA . TYR A 1 99 ? -16.578 -3.723 -15.703 1 97.94 99 TYR A CA 1
ATOM 845 C C . TYR A 1 99 ? -17.234 -4.152 -17.016 1 97.94 99 TYR A C 1
ATOM 847 O O . TYR A 1 99 ? -16.688 -3.934 -18.094 1 97.94 99 TYR A O 1
ATOM 855 N N . LYS A 1 100 ? -18.391 -4.746 -16.922 1 97.75 100 LYS A N 1
ATOM 856 C CA . LYS A 1 100 ? -19.141 -5.156 -18.109 1 97.75 100 LYS A CA 1
ATOM 857 C C . LYS A 1 100 ? -19.469 -3.959 -18.984 1 97.75 100 LYS A C 1
ATOM 859 O O . LYS A 1 100 ? -19.359 -4.043 -20.219 1 97.75 100 LYS A O 1
ATOM 864 N N . LYS A 1 101 ? -19.828 -2.846 -18.375 1 97.25 101 LYS A N 1
ATOM 865 C CA . LYS A 1 101 ? -20.125 -1.619 -19.109 1 97.25 101 LYS A CA 1
ATOM 866 C C . LYS A 1 101 ? -18.922 -1.162 -19.922 1 97.25 101 LYS A C 1
ATOM 868 O O . LYS A 1 101 ? -19.078 -0.484 -20.953 1 97.25 101 LYS A O 1
ATOM 873 N N . LEU A 1 102 ? -17.797 -1.492 -19.484 1 96.25 102 LEU A N 1
ATOM 874 C CA . LEU A 1 102 ? -16.547 -1.099 -20.141 1 96.25 102 LEU A CA 1
ATOM 875 C C . LEU A 1 102 ? -16.062 -2.201 -21.078 1 96.25 102 LEU A C 1
ATOM 877 O O . LEU A 1 102 ? -14.93 -2.15 -21.562 1 96.25 102 LEU A O 1
ATOM 881 N N . ASP A 1 103 ? -16.812 -3.312 -21.234 1 97.06 103 ASP A N 1
ATOM 882 C CA . ASP A 1 103 ? -16.5 -4.477 -22.062 1 97.06 103 ASP A CA 1
ATOM 883 C C . ASP A 1 103 ? -15.289 -5.223 -21.516 1 97.06 103 ASP A C 1
ATOM 885 O O . ASP A 1 103 ? -14.422 -5.648 -22.281 1 97.06 103 ASP A O 1
ATOM 889 N N . LEU A 1 104 ? -15.172 -5.234 -20.219 1 97.12 104 LEU A N 1
ATOM 890 C CA . LEU A 1 104 ? -14.109 -5.957 -19.531 1 97.12 104 LEU A CA 1
ATOM 891 C C . LEU A 1 104 ? -14.688 -7.047 -18.625 1 97.12 104 LEU A C 1
ATOM 893 O O . LEU A 1 104 ? -15.812 -6.926 -18.156 1 97.12 104 LEU A O 1
ATOM 897 N N . GLN A 1 105 ? -13.938 -8.078 -18.469 1 97.44 105 GLN A N 1
ATOM 898 C CA . GLN A 1 105 ? -14.312 -9.117 -17.516 1 97.44 105 GLN A CA 1
ATOM 899 C C . GLN A 1 105 ? -13.805 -8.797 -16.109 1 97.44 105 GLN A C 1
ATOM 901 O O . GLN A 1 105 ? -12.641 -8.445 -15.938 1 97.44 105 GLN A O 1
ATOM 906 N N . PHE A 1 106 ? -14.672 -8.891 -15.219 1 98.12 106 PHE A N 1
ATOM 907 C CA . PHE A 1 106 ? -14.305 -8.641 -13.828 1 98.12 106 PHE A CA 1
ATOM 908 C C . PHE A 1 106 ? -13.727 -9.898 -13.188 1 98.12 106 PHE A C 1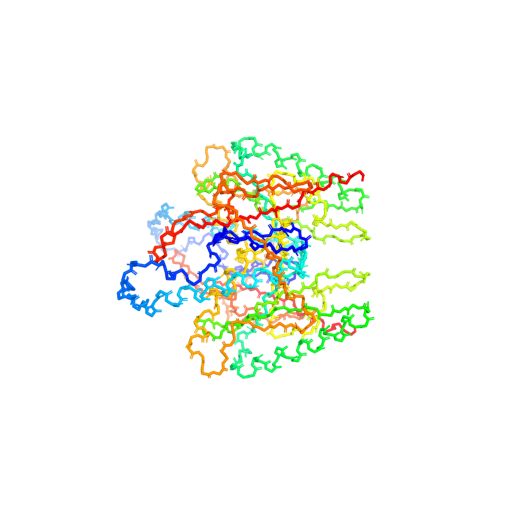
ATOM 910 O O . PHE A 1 106 ? -14.422 -10.906 -13.031 1 98.12 106 PHE A O 1
ATOM 917 N N . LYS A 1 107 ? -12.445 -9.906 -12.875 1 98.31 107 LYS A N 1
ATOM 918 C CA . LYS A 1 107 ? -11.734 -10.977 -12.18 1 98.31 107 LYS A CA 1
ATOM 919 C C . LYS A 1 107 ? -11.32 -10.539 -10.773 1 98.31 107 LYS A C 1
ATOM 921 O O . LYS A 1 107 ? -10.789 -9.445 -10.586 1 98.31 107 LYS A O 1
ATOM 926 N N . TYR A 1 108 ? -11.633 -11.406 -9.852 1 98.75 108 TYR A N 1
ATOM 927 C CA . TYR A 1 108 ? -11.25 -11.008 -8.508 1 98.75 108 TYR A CA 1
ATOM 928 C C . TYR A 1 108 ? -10.883 -12.219 -7.664 1 98.75 108 TYR A C 1
ATOM 930 O O . TYR A 1 108 ? -11.273 -13.344 -7.977 1 98.75 108 TYR A O 1
ATOM 938 N N . ILE A 1 109 ? -10.039 -12.031 -6.652 1 98.56 109 ILE A N 1
ATOM 939 C CA . ILE A 1 109 ? -9.805 -12.891 -5.5 1 98.56 109 ILE A CA 1
ATOM 940 C C . ILE A 1 109 ? -10.102 -12.125 -4.215 1 98.56 109 ILE A C 1
ATOM 942 O O . ILE A 1 109 ? -9.734 -10.961 -4.078 1 98.56 109 ILE A O 1
ATOM 946 N N . VAL A 1 110 ? -10.82 -12.773 -3.297 1 98 110 VAL A N 1
ATOM 947 C CA . VAL A 1 110 ? -11.133 -12.078 -2.051 1 98 110 VAL A CA 1
ATOM 948 C C . VAL A 1 110 ? -10.867 -13.008 -0.866 1 98 110 VAL A C 1
ATOM 950 O O . VAL A 1 110 ? -11.195 -14.195 -0.913 1 98 110 VAL A O 1
ATOM 953 N N . ALA A 1 111 ? -10.125 -12.555 0.095 1 96.38 111 ALA A N 1
ATOM 954 C CA . ALA A 1 111 ? -9.883 -13.211 1.379 1 96.38 111 ALA A CA 1
ATOM 955 C C . ALA A 1 111 ? -10.359 -12.336 2.537 1 96.38 111 ALA A C 1
ATOM 957 O O . ALA A 1 111 ? -9.969 -11.172 2.646 1 96.38 111 ALA A O 1
ATOM 958 N N . THR A 1 112 ? -11.18 -12.883 3.428 1 95.12 112 THR A N 1
ATOM 959 C CA . THR A 1 112 ? -11.781 -12.102 4.508 1 95.12 112 THR A CA 1
ATOM 960 C C . THR A 1 112 ? -11.242 -12.547 5.863 1 95.12 112 THR A C 1
ATOM 962 O O . THR A 1 112 ? -11.102 -13.75 6.113 1 95.12 112 THR A O 1
ATOM 965 N N . GLU A 1 113 ? -10.875 -11.609 6.637 1 92.94 113 GLU A N 1
ATOM 966 C CA . GLU A 1 113 ? -10.547 -11.867 8.039 1 92.94 113 GLU A CA 1
ATOM 967 C C . GLU A 1 113 ? -11.734 -11.555 8.945 1 92.94 113 GLU A C 1
ATOM 969 O O . GLU A 1 113 ? -12.109 -10.391 9.109 1 92.94 113 GLU A O 1
ATOM 974 N N . TYR A 1 114 ? -12.172 -12.508 9.609 1 89.69 114 TYR A N 1
ATOM 975 C CA . TYR A 1 114 ? -13.375 -12.359 10.422 1 89.69 114 TYR A CA 1
ATOM 976 C C . TYR A 1 114 ? -13.031 -12.281 11.898 1 89.69 114 TYR A C 1
ATOM 978 O O . TYR A 1 114 ? -13.828 -11.789 12.703 1 89.69 114 TYR A O 1
ATOM 986 N N . LEU A 1 115 ? -11.82 -12.805 12.203 1 85.31 115 LEU A N 1
ATOM 987 C CA . LEU A 1 115 ? -11.539 -13.008 13.625 1 85.31 115 LEU A CA 1
ATOM 988 C C . LEU A 1 115 ? -10.32 -12.203 14.055 1 85.31 115 LEU A C 1
ATOM 990 O O . LEU A 1 115 ? -9.445 -11.906 13.234 1 85.31 115 LEU A O 1
ATOM 994 N N . ASN A 1 116 ? -10.281 -11.82 15.359 1 82.25 116 ASN A N 1
ATOM 995 C CA . ASN A 1 116 ? -9.148 -11.211 16.047 1 82.25 116 ASN A CA 1
ATOM 996 C C . ASN A 1 116 ? -8.977 -9.75 15.656 1 82.25 116 ASN A C 1
ATOM 998 O O . ASN A 1 116 ? -8.164 -9.031 16.25 1 82.25 116 ASN A O 1
ATOM 1002 N N . THR A 1 117 ? -9.586 -9.344 14.586 1 87.25 117 THR A N 1
ATOM 1003 C CA . THR A 1 117 ? -9.578 -7.945 14.156 1 87.25 117 THR A CA 1
ATOM 1004 C C . THR A 1 117 ? -10.945 -7.527 13.625 1 87.25 117 THR A C 1
ATOM 1006 O O . THR A 1 117 ? -11.852 -8.352 13.523 1 87.25 117 THR A O 1
ATOM 1009 N N . ALA A 1 118 ? -11.125 -6.199 13.445 1 92 118 ALA A N 1
ATOM 1010 C CA . ALA A 1 118 ? -12.312 -5.77 12.703 1 92 118 ALA A CA 1
ATOM 1011 C C . ALA A 1 118 ? -12.398 -6.465 11.352 1 92 118 ALA A C 1
ATOM 1013 O O . ALA A 1 118 ? -11.383 -6.625 10.664 1 92 118 ALA A O 1
ATOM 1014 N N . ILE A 1 119 ? -13.547 -6.902 11.055 1 94.31 119 ILE A N 1
ATOM 1015 C CA . ILE A 1 119 ? -13.758 -7.621 9.805 1 94.31 119 ILE A CA 1
ATOM 1016 C C . ILE A 1 119 ? -13.297 -6.754 8.633 1 94.31 119 ILE A C 1
ATOM 1018 O O . ILE A 1 119 ? -13.625 -5.566 8.562 1 94.31 119 ILE A O 1
ATOM 1022 N N . HIS A 1 120 ? -12.453 -7.25 7.832 1 96.19 120 HIS A N 1
ATOM 1023 C CA . HIS A 1 120 ? -12.07 -6.57 6.598 1 96.19 120 HIS A CA 1
ATOM 1024 C C . HIS A 1 120 ? -11.781 -7.57 5.484 1 96.19 120 HIS A C 1
ATOM 1026 O O . HIS A 1 120 ? -11.57 -8.758 5.75 1 96.19 120 HIS A O 1
ATOM 1032 N N . HIS A 1 121 ? -11.898 -7.125 4.242 1 97.19 121 HIS A N 1
ATOM 1033 C CA . HIS A 1 121 ? -11.742 -7.949 3.049 1 97.19 121 HIS A CA 1
ATOM 1034 C C . HIS A 1 121 ? -10.492 -7.547 2.268 1 97.19 121 HIS A C 1
ATOM 1036 O O . HIS A 1 121 ? -10.312 -6.371 1.943 1 97.19 121 HIS A O 1
ATOM 1042 N N . HIS A 1 122 ? -9.594 -8.492 2.031 1 98.31 122 HIS A N 1
ATOM 1043 C CA . HIS A 1 122 ? -8.523 -8.32 1.052 1 98.31 122 HIS A CA 1
ATOM 1044 C C . HIS A 1 122 ? -9.008 -8.672 -0.353 1 98.31 122 HIS A C 1
ATOM 1046 O O . HIS A 1 122 ? -9.414 -9.805 -0.609 1 98.31 122 HIS A O 1
ATOM 1052 N N . LEU A 1 123 ? -8.93 -7.734 -1.236 1 98.69 123 LEU A N 1
ATOM 1053 C CA . LEU A 1 123 ? -9.469 -7.883 -2.584 1 98.69 123 LEU A CA 1
ATOM 1054 C C . LEU A 1 123 ? -8.391 -7.629 -3.631 1 98.69 123 LEU A C 1
ATOM 1056 O O . LEU A 1 123 ? -7.715 -6.594 -3.598 1 98.69 123 LEU A O 1
ATOM 1060 N N . ILE A 1 124 ? -8.156 -8.602 -4.504 1 98.81 124 ILE A N 1
ATOM 1061 C CA . ILE A 1 124 ? -7.262 -8.438 -5.645 1 98.81 124 ILE A CA 1
ATOM 1062 C C . ILE A 1 124 ? -8.078 -8.289 -6.926 1 98.81 124 ILE A C 1
ATOM 1064 O O . ILE A 1 124 ? -8.867 -9.172 -7.266 1 98.81 124 ILE A O 1
ATOM 1068 N N . ILE A 1 125 ? -7.926 -7.199 -7.645 1 98.75 125 ILE A N 1
ATOM 1069 C CA . ILE A 1 125 ? -8.68 -6.973 -8.875 1 98.75 125 ILE A CA 1
ATOM 1070 C C . ILE A 1 125 ? -7.789 -6.27 -9.898 1 98.75 125 ILE A C 1
ATOM 1072 O O . ILE A 1 125 ? -6.75 -5.707 -9.547 1 98.75 125 ILE A O 1
ATOM 1076 N N . GLN A 1 126 ? -8.172 -6.336 -11.156 1 97.44 126 GLN A N 1
ATOM 1077 C CA . GLN A 1 126 ? -7.484 -5.629 -12.227 1 97.44 126 GLN A CA 1
ATOM 1078 C C . GLN A 1 126 ? -7.621 -4.117 -12.062 1 97.44 126 GLN A C 1
ATOM 1080 O O . GLN A 1 126 ? -8.695 -3.619 -11.711 1 97.44 126 GLN A O 1
ATOM 1085 N N . ASN A 1 127 ? -6.543 -3.463 -12.219 1 96.12 127 ASN A N 1
ATOM 1086 C CA . ASN A 1 127 ? -6.516 -2.004 -12.195 1 96.12 127 ASN A CA 1
ATOM 1087 C C . ASN A 1 127 ? -6.758 -1.418 -13.586 1 96.12 127 ASN A C 1
ATOM 1089 O O . ASN A 1 127 ? -5.879 -1.467 -14.445 1 96.12 127 ASN A O 1
ATOM 1093 N N . ILE A 1 128 ? -7.871 -0.803 -13.797 1 93.88 128 ILE A N 1
ATOM 1094 C CA . ILE A 1 128 ? -8.195 -0.276 -15.117 1 93.88 128 ILE A CA 1
ATOM 1095 C C . ILE A 1 128 ? -8.359 1.239 -15.039 1 93.88 128 ILE A C 1
ATOM 1097 O O . ILE A 1 128 ? -8.719 1.78 -13.992 1 93.88 128 ILE A O 1
ATOM 1101 N N . THR A 1 129 ? -7.973 1.878 -16.062 1 89.94 129 THR A N 1
ATOM 1102 C CA . THR A 1 129 ? -8.227 3.301 -16.266 1 89.94 129 THR A CA 1
ATOM 1103 C C . THR A 1 129 ? -8.695 3.572 -17.688 1 89.94 129 THR A C 1
ATOM 1105 O O . THR A 1 129 ? -8 3.238 -18.656 1 89.94 129 THR A O 1
ATOM 1108 N N . GLN A 1 130 ? -9.859 4.074 -17.891 1 88.94 130 GLN A N 1
ATOM 1109 C CA . GLN A 1 130 ? -10.43 4.488 -19.156 1 88.94 130 GLN A CA 1
ATOM 1110 C C . GLN A 1 130 ? -11.078 5.867 -19.062 1 88.94 130 GLN A C 1
ATOM 1112 O O . GLN A 1 130 ? -12.188 6 -18.531 1 88.94 130 GLN A O 1
ATOM 1117 N N . GLY A 1 131 ? -10.367 6.879 -19.547 1 84.12 131 GLY A N 1
ATOM 1118 C CA . GLY A 1 131 ? -10.875 8.234 -19.375 1 84.12 131 GLY A CA 1
ATOM 1119 C C . GLY A 1 131 ? -10.961 8.664 -17.922 1 84.12 131 GLY A C 1
ATOM 1120 O O . GLY A 1 131 ? -9.953 8.648 -17.203 1 84.12 131 GLY A O 1
ATOM 1121 N N . MET A 1 132 ? -12.18 8.977 -17.5 1 86.44 132 MET A N 1
ATOM 1122 C CA . MET A 1 132 ? -12.406 9.453 -16.141 1 86.44 132 MET A CA 1
ATOM 1123 C C . MET A 1 132 ? -12.727 8.297 -15.195 1 86.44 132 MET A C 1
ATOM 1125 O O . MET A 1 132 ? -12.836 8.492 -13.984 1 86.44 132 MET A O 1
ATOM 1129 N N . ILE A 1 133 ? -12.781 7.137 -15.773 1 92.5 133 ILE A N 1
ATOM 1130 C CA . ILE A 1 133 ? -13.141 5.969 -14.977 1 92.5 133 ILE A CA 1
ATOM 1131 C C . ILE A 1 133 ? -11.875 5.215 -14.562 1 92.5 133 ILE A C 1
ATOM 1133 O O . ILE A 1 133 ? -10.977 5.012 -15.383 1 92.5 133 ILE A O 1
ATOM 1137 N N . SER A 1 134 ? -11.75 4.934 -13.32 1 93.56 134 SER A N 1
ATOM 1138 C CA . SER A 1 134 ? -10.664 4.105 -12.812 1 93.56 134 SER A CA 1
ATOM 1139 C C . SER A 1 134 ? -11.164 3.139 -11.742 1 93.56 134 SER A C 1
ATOM 1141 O O . SER A 1 134 ? -12.211 3.361 -11.133 1 93.56 134 SER A O 1
ATOM 1143 N N . THR A 1 135 ? -10.414 2.072 -11.562 1 96.75 135 THR A N 1
ATOM 1144 C CA . THR A 1 135 ? -10.812 1.063 -10.586 1 96.75 135 THR A CA 1
ATOM 1145 C C . THR A 1 135 ? -10.953 1.68 -9.195 1 96.75 135 THR A C 1
ATOM 1147 O O . THR A 1 135 ? -11.961 1.47 -8.523 1 96.75 135 THR A O 1
ATOM 1150 N N . PRO A 1 136 ? -10 2.508 -8.758 1 95.75 136 PRO A N 1
ATOM 1151 C CA . PRO A 1 136 ? -10.18 3.102 -7.43 1 95.75 136 PRO A CA 1
ATOM 1152 C C . PRO A 1 136 ? -11.445 3.947 -7.332 1 95.75 136 PRO A C 1
ATOM 1154 O O . PRO A 1 136 ? -12.148 3.9 -6.316 1 95.75 136 PRO A O 1
ATOM 1157 N N . LYS A 1 137 ? -11.773 4.672 -8.367 1 94.44 137 LYS A N 1
ATOM 1158 C CA . LYS A 1 137 ? -12.984 5.48 -8.375 1 94.44 137 LYS A CA 1
ATOM 1159 C C . LYS A 1 137 ? -14.234 4.602 -8.305 1 94.44 137 LYS A C 1
ATOM 1161 O O . LYS A 1 137 ? -15.18 4.914 -7.574 1 94.44 137 LYS A O 1
ATOM 1166 N N . LEU A 1 138 ? -14.203 3.525 -9.07 1 97.5 138 LEU A N 1
ATOM 1167 C CA . LEU A 1 138 ? -15.336 2.605 -9.062 1 97.5 138 LEU A CA 1
ATOM 1168 C C . LEU A 1 138 ? -15.516 1.975 -7.688 1 97.5 138 LEU A C 1
ATOM 1170 O O . LEU A 1 138 ? -16.641 1.847 -7.199 1 97.5 138 LEU A O 1
ATOM 1174 N N . VAL A 1 139 ? -14.398 1.575 -7.062 1 98 139 VAL A N 1
ATOM 1175 C CA . VAL A 1 139 ? -14.445 0.944 -5.746 1 98 139 VAL A CA 1
ATOM 1176 C C . VAL A 1 139 ? -15.023 1.923 -4.723 1 98 139 VAL A C 1
ATOM 1178 O O . VAL A 1 139 ? -15.906 1.566 -3.943 1 98 139 VAL A O 1
ATOM 1181 N N . LYS A 1 140 ? -14.539 3.139 -4.762 1 95.19 140 LYS A N 1
ATOM 1182 C CA . LYS A 1 140 ? -15.008 4.152 -3.82 1 95.19 140 LYS A CA 1
ATOM 1183 C C . LYS A 1 140 ? -16.484 4.465 -4.043 1 95.19 140 LYS A C 1
ATOM 1185 O O . LYS A 1 140 ? -17.219 4.746 -3.088 1 95.19 140 LYS A O 1
ATOM 1190 N N . LYS A 1 141 ? -16.906 4.445 -5.27 1 95.69 141 LYS A N 1
ATOM 1191 C CA . LYS A 1 141 ? -18.297 4.695 -5.625 1 95.69 141 LYS A CA 1
ATOM 1192 C C . LYS A 1 141 ? -19.219 3.643 -5.012 1 95.69 141 LYS A C 1
ATOM 1194 O O . LYS A 1 141 ? -20.328 3.961 -4.551 1 95.69 141 LYS A O 1
ATOM 1199 N N . HIS A 1 142 ? -18.75 2.434 -4.961 1 97.81 142 HIS A N 1
ATOM 1200 C CA . HIS A 1 142 ? -19.672 1.353 -4.621 1 97.81 142 HIS A CA 1
ATOM 1201 C C . HIS A 1 142 ? -19.375 0.803 -3.229 1 97.81 142 HIS A C 1
ATOM 1203 O O . HIS A 1 142 ? -20.109 -0.055 -2.73 1 97.81 142 HIS A O 1
ATOM 1209 N N . TRP A 1 143 ? -18.344 1.185 -2.553 1 97.12 143 TRP A N 1
ATOM 1210 C CA . TRP A 1 143 ? -18.047 0.803 -1.176 1 97.12 143 TRP A CA 1
ATOM 1211 C C . TRP A 1 143 ? -18.062 2.021 -0.258 1 97.12 143 TRP A C 1
ATOM 1213 O O . TRP A 1 143 ? -17.031 2.674 -0.062 1 97.12 143 TRP A O 1
ATOM 1223 N N . SER A 1 144 ? -19.141 2.26 0.413 1 90.62 144 SER A N 1
ATOM 1224 C CA . SER A 1 144 ? -19.297 3.428 1.273 1 90.62 144 SER A CA 1
ATOM 1225 C C . SER A 1 144 ? -19.234 3.041 2.748 1 90.62 144 SER A C 1
ATOM 1227 O O . SER A 1 144 ? -19.422 3.883 3.625 1 90.62 144 SER A O 1
ATOM 1229 N N . ARG A 1 145 ? -18.938 1.786 3.008 1 93.44 145 ARG A N 1
ATOM 1230 C CA . ARG A 1 145 ? -19 1.259 4.367 1 93.44 145 ARG A CA 1
ATOM 1231 C C . ARG A 1 145 ? -17.703 1.531 5.125 1 93.44 145 ARG A C 1
ATOM 1233 O O . ARG A 1 145 ? -17.672 1.425 6.355 1 93.44 145 ARG A O 1
ATOM 1240 N N . GLY A 1 146 ? -16.719 1.815 4.523 1 93.19 146 GLY A N 1
ATOM 1241 C CA . GLY A 1 146 ? -15.398 2.086 5.078 1 93.19 146 GLY A CA 1
ATOM 1242 C C . GLY A 1 146 ? -14.469 2.783 4.102 1 93.19 146 GLY A C 1
ATOM 1243 O O . GLY A 1 146 ? -14.922 3.346 3.102 1 93.19 146 GLY A O 1
ATOM 1244 N N . ARG A 1 147 ? -13.258 2.844 4.441 1 89.56 147 ARG A N 1
ATOM 1245 C CA . ARG A 1 147 ? -12.266 3.508 3.605 1 89.56 147 ARG A CA 1
ATOM 1246 C C . ARG A 1 147 ? -11.344 2.49 2.934 1 89.56 147 ARG A C 1
ATOM 1248 O O . ARG A 1 147 ? -10.469 1.919 3.58 1 89.56 147 ARG A O 1
ATOM 1255 N N . PRO A 1 148 ? -11.5 2.322 1.638 1 96.12 148 PRO A N 1
ATOM 1256 C CA . PRO A 1 148 ? -10.648 1.356 0.937 1 96.12 148 PRO A CA 1
ATOM 1257 C C . PRO A 1 148 ? -9.188 1.783 0.89 1 96.12 148 PRO A C 1
ATOM 1259 O O . PRO A 1 148 ? -8.891 2.967 0.703 1 96.12 148 PRO A O 1
ATOM 1262 N N . LYS A 1 149 ? -8.305 0.845 1.185 1 96.69 149 LYS A N 1
ATOM 1263 C CA . LYS A 1 149 ? -6.867 1.044 0.996 1 96.69 149 LYS A CA 1
ATOM 1264 C C . LYS A 1 149 ? -6.383 0.366 -0.282 1 96.69 149 LYS A C 1
ATOM 1266 O O . LYS A 1 149 ? -6.668 -0.811 -0.514 1 96.69 149 LYS A O 1
ATOM 1271 N N . PHE A 1 150 ? -5.652 1.124 -1.11 1 97.5 150 PHE A N 1
ATOM 1272 C CA . PHE A 1 150 ? -5.207 0.619 -2.402 1 97.5 150 PHE A CA 1
ATOM 1273 C C . PHE A 1 150 ? -3.691 0.452 -2.424 1 97.5 150 PHE A C 1
ATOM 1275 O O . PHE A 1 150 ? -2.953 1.402 -2.158 1 97.5 150 PHE A O 1
ATOM 1282 N N . VAL A 1 151 ? -3.248 -0.732 -2.744 1 97.69 151 VAL A N 1
ATOM 1283 C CA . VAL A 1 151 ? -1.833 -1.04 -2.922 1 97.69 151 VAL A CA 1
ATOM 1284 C C . VAL A 1 151 ? -1.609 -1.667 -4.297 1 97.69 151 VAL A C 1
ATOM 1286 O O . VAL A 1 151 ? -2.285 -2.631 -4.664 1 97.69 151 VAL A O 1
ATOM 1289 N N . MET A 1 152 ? -0.703 -1.153 -5.055 1 96.62 152 MET A N 1
ATOM 1290 C CA . MET A 1 152 ? -0.426 -1.718 -6.371 1 96.62 152 MET A CA 1
ATOM 1291 C C . MET A 1 152 ? 0.463 -2.953 -6.258 1 96.62 152 MET A C 1
ATOM 1293 O O . MET A 1 152 ? 1.405 -2.973 -5.461 1 96.62 152 MET A O 1
ATOM 1297 N N . LEU A 1 153 ? 0.144 -3.939 -7.035 1 97.12 153 LEU A N 1
ATOM 1298 C CA . LEU A 1 153 ? 0.995 -5.125 -7.094 1 97.12 153 LEU A CA 1
ATOM 1299 C C . LEU A 1 153 ? 2.357 -4.785 -7.691 1 97.12 153 LEU A C 1
ATOM 1301 O O . LEU A 1 153 ? 2.457 -3.924 -8.57 1 97.12 153 LEU A O 1
ATOM 1305 N N . ASP A 1 154 ? 3.35 -5.512 -7.266 1 91.69 154 ASP A N 1
ATOM 1306 C CA . ASP A 1 154 ? 4.711 -5.168 -7.668 1 91.69 154 ASP A CA 1
ATOM 1307 C C . ASP A 1 154 ? 4.977 -5.598 -9.109 1 91.69 154 ASP A C 1
ATOM 1309 O O . ASP A 1 154 ? 4.145 -6.262 -9.734 1 91.69 154 ASP A O 1
ATOM 1313 N N . ASP A 1 155 ? 6.137 -5.27 -9.609 1 89.19 155 ASP A N 1
ATOM 1314 C CA . ASP A 1 155 ? 6.414 -5.43 -11.039 1 89.19 155 ASP A CA 1
ATOM 1315 C C . ASP A 1 155 ? 7.07 -6.781 -11.312 1 89.19 155 ASP A C 1
ATOM 1317 O O . ASP A 1 155 ? 7.531 -7.035 -12.43 1 89.19 155 ASP A O 1
ATOM 1321 N N . THR A 1 156 ? 7.105 -7.703 -10.375 1 88.12 156 THR A N 1
ATOM 1322 C CA . THR A 1 156 ? 7.809 -8.961 -10.57 1 88.12 156 THR A CA 1
ATOM 1323 C C . THR A 1 156 ? 6.922 -9.969 -11.297 1 88.12 156 THR A C 1
ATOM 1325 O O . THR A 1 156 ? 7.422 -10.844 -12.008 1 88.12 156 THR A O 1
ATOM 1328 N N . GLY A 1 157 ? 5.688 -9.852 -10.992 1 91.56 157 GLY A N 1
ATOM 1329 C CA . GLY A 1 157 ? 4.77 -10.844 -11.523 1 91.56 157 GLY A CA 1
ATOM 1330 C C . GLY A 1 157 ? 4.715 -12.109 -10.688 1 91.56 157 GLY A C 1
ATOM 1331 O O . GLY A 1 157 ? 3.953 -13.031 -10.992 1 91.56 157 GLY A O 1
ATOM 1332 N N . ASP A 1 158 ? 5.559 -12.18 -9.766 1 93.69 158 ASP A N 1
ATOM 1333 C CA . ASP A 1 158 ? 5.52 -13.266 -8.789 1 93.69 158 ASP A CA 1
ATOM 1334 C C . ASP A 1 158 ? 4.957 -12.789 -7.457 1 93.69 158 ASP A C 1
ATOM 1336 O O . ASP A 1 158 ? 5.648 -12.109 -6.695 1 93.69 158 ASP A O 1
ATOM 1340 N N . TYR A 1 159 ? 3.83 -13.289 -7.168 1 97.06 159 TYR A N 1
ATOM 1341 C CA . TYR A 1 159 ? 3.123 -12.766 -6.004 1 97.06 159 TYR A CA 1
ATOM 1342 C C . TYR A 1 159 ? 3.104 -13.781 -4.871 1 97.06 159 TYR A C 1
ATOM 1344 O O . TYR A 1 159 ? 2.072 -13.984 -4.227 1 97.06 159 TYR A O 1
ATOM 1352 N N . LYS A 1 160 ? 4.246 -14.414 -4.629 1 95.94 160 LYS A N 1
ATOM 1353 C CA . LYS A 1 160 ? 4.426 -15.398 -3.57 1 95.94 160 LYS A CA 1
ATOM 1354 C C . LYS A 1 160 ? 4.156 -14.789 -2.197 1 95.94 160 LYS A C 1
ATOM 1356 O O . LYS A 1 160 ? 3.373 -15.328 -1.414 1 95.94 160 LYS A O 1
ATOM 1361 N N . ASP A 1 161 ? 4.766 -13.648 -1.942 1 94.94 161 ASP A N 1
ATOM 1362 C CA . ASP A 1 161 ? 4.621 -13.008 -0.638 1 94.94 161 ASP A CA 1
ATOM 1363 C C . ASP A 1 161 ? 3.164 -12.633 -0.369 1 94.94 161 ASP A C 1
ATOM 1365 O O . ASP A 1 161 ? 2.676 -12.781 0.753 1 94.94 161 ASP A O 1
ATOM 1369 N N . LEU A 1 162 ? 2.549 -12.102 -1.39 1 97.25 162 LEU A N 1
ATOM 1370 C CA . LEU A 1 162 ? 1.142 -11.742 -1.247 1 97.25 162 LEU A CA 1
ATOM 1371 C C . LEU A 1 162 ? 0.293 -12.977 -0.948 1 97.25 162 LEU A C 1
ATOM 1373 O O . LEU A 1 162 ? -0.562 -12.945 -0.06 1 97.25 162 LEU A O 1
ATOM 1377 N N . ALA A 1 163 ? 0.486 -14.023 -1.689 1 97.75 163 ALA A N 1
ATOM 1378 C CA . ALA A 1 163 ? -0.245 -15.266 -1.459 1 97.75 163 ALA A CA 1
ATOM 1379 C C . ALA A 1 163 ? -0.043 -15.758 -0.031 1 97.75 163 ALA A C 1
ATOM 1381 O O . ALA A 1 163 ? -1.006 -16.125 0.647 1 97.75 163 ALA A O 1
ATOM 1382 N N . GLU A 1 164 ? 1.214 -15.82 0.42 1 96.69 164 GLU A N 1
ATOM 1383 C CA . GLU A 1 164 ? 1.526 -16.25 1.779 1 96.69 164 GLU A CA 1
ATOM 1384 C C . GLU A 1 164 ? 0.826 -15.375 2.812 1 96.69 164 GLU A C 1
ATOM 1386 O O . GLU A 1 164 ? 0.278 -15.883 3.795 1 96.69 164 GLU A O 1
ATOM 1391 N N . TYR A 1 165 ? 0.859 -14.102 2.51 1 96.5 165 TYR A N 1
ATOM 1392 C CA . TYR A 1 165 ? 0.209 -13.141 3.396 1 96.5 165 TYR A CA 1
ATOM 1393 C C . TYR A 1 165 ? -1.287 -13.414 3.494 1 96.5 165 TYR A C 1
ATOM 1395 O O . TYR A 1 165 ? -1.838 -13.5 4.594 1 96.5 165 TYR A O 1
ATOM 1403 N N . LEU A 1 166 ? -1.964 -13.547 2.414 1 96.62 166 LEU A N 1
ATOM 1404 C CA . LEU A 1 166 ? -3.41 -13.734 2.385 1 96.62 166 LEU A CA 1
ATOM 1405 C C . LEU A 1 166 ? -3.803 -15.039 3.078 1 96.62 166 LEU A C 1
ATOM 1407 O O . LEU A 1 166 ? -4.773 -15.07 3.842 1 96.62 166 LEU A O 1
ATOM 1411 N N . ILE A 1 167 ? -3.043 -16.062 2.852 1 95.62 167 ILE A N 1
ATOM 1412 C CA . ILE A 1 167 ? -3.334 -17.359 3.457 1 95.62 167 ILE A CA 1
ATOM 1413 C C . ILE A 1 167 ? -3.111 -17.281 4.965 1 95.62 167 ILE A C 1
ATOM 1415 O O . ILE A 1 167 ? -3.896 -17.828 5.742 1 95.62 167 ILE A O 1
ATOM 1419 N N . LYS A 1 168 ? -2.029 -16.609 5.379 1 92.62 168 LYS A N 1
ATOM 1420 C CA . LYS A 1 168 ? -1.733 -16.453 6.797 1 92.62 168 LYS A CA 1
ATOM 1421 C C . LYS A 1 168 ? -2.84 -15.672 7.508 1 92.62 168 LYS A C 1
ATOM 1423 O O . LYS A 1 168 ? -3.277 -16.062 8.594 1 92.62 168 LYS A O 1
ATOM 1428 N N . GLU A 1 169 ? -3.27 -14.648 6.918 1 88.12 169 GLU A N 1
ATOM 1429 C CA . GLU A 1 169 ? -4.266 -13.773 7.531 1 88.12 169 GLU A CA 1
ATOM 1430 C C . GLU A 1 169 ? -5.602 -14.484 7.695 1 88.12 169 GLU A C 1
ATOM 1432 O O . GLU A 1 169 ? -6.363 -14.188 8.617 1 88.12 169 GLU A O 1
ATOM 1437 N N . THR A 1 170 ? -5.883 -15.422 6.855 1 86.31 170 THR A N 1
ATOM 1438 C CA . THR A 1 170 ? -7.191 -16.062 6.895 1 86.31 170 THR A CA 1
ATOM 1439 C C . THR A 1 170 ? -7.105 -17.422 7.578 1 86.31 170 THR A C 1
ATOM 1441 O O . THR A 1 170 ? -8.102 -18.141 7.668 1 86.31 170 THR A O 1
ATOM 1444 N N . SER A 1 171 ? -5.918 -17.781 7.977 1 83.5 171 SER A N 1
ATOM 1445 C CA . SER A 1 171 ? -5.711 -19.109 8.539 1 83.5 171 SER A CA 1
ATOM 1446 C C . SER A 1 171 ? -6.578 -19.328 9.773 1 83.5 171 SER A C 1
ATOM 1448 O O . SER A 1 171 ? -7.148 -20.406 9.961 1 83.5 171 SER A O 1
ATOM 1450 N N . LYS A 1 172 ? -6.672 -18.328 10.656 1 78.25 172 LYS A N 1
ATOM 1451 C CA . LYS A 1 172 ? -7.488 -18.453 11.859 1 78.25 172 LYS A CA 1
ATOM 1452 C C . LYS A 1 172 ? -8.969 -18.594 11.508 1 78.25 172 LYS A C 1
ATOM 1454 O O . LYS A 1 172 ? -9.672 -19.438 12.078 1 78.25 172 LYS A O 1
ATOM 1459 N N . THR A 1 173 ? -9.43 -17.781 10.648 1 74.88 173 THR A N 1
ATOM 1460 C CA . THR A 1 173 ? -10.812 -17.844 10.195 1 74.88 173 THR A CA 1
ATOM 1461 C C . THR A 1 173 ? -11.109 -19.219 9.586 1 74.88 173 THR A C 1
ATOM 1463 O O . THR A 1 173 ? -12.164 -19.797 9.859 1 74.88 173 THR A O 1
ATOM 1466 N N . PHE A 1 174 ? -10.266 -19.641 8.797 1 72.75 174 PHE A N 1
ATOM 1467 C CA . PHE A 1 174 ? -10.406 -20.922 8.117 1 72.75 174 PHE A CA 1
ATOM 1468 C C . PHE A 1 174 ? -10.516 -22.062 9.125 1 72.75 174 PHE A C 1
ATOM 1470 O O . PHE A 1 174 ? -11.32 -22.984 8.945 1 72.75 174 PHE A O 1
ATOM 1477 N N . ARG A 1 175 ? -9.836 -21.969 10.211 1 72 175 ARG A N 1
ATOM 1478 C CA . ARG A 1 175 ? -9.766 -23.047 11.18 1 72 175 ARG A CA 1
ATOM 1479 C C . ARG A 1 175 ? -10.914 -22.969 12.18 1 72 175 ARG A C 1
ATOM 1481 O O . ARG A 1 175 ? -11.391 -24 12.672 1 72 175 ARG A O 1
ATOM 1488 N N . GLU A 1 176 ? -11.305 -21.828 12.477 1 72.25 176 GLU A N 1
ATOM 1489 C CA . GLU A 1 176 ? -12.211 -21.672 13.617 1 72.25 176 GLU A CA 1
ATOM 1490 C C . GLU A 1 176 ? -13.633 -21.359 13.148 1 72.25 176 GLU A C 1
ATOM 1492 O O . GLU A 1 176 ? -14.586 -21.516 13.906 1 72.25 176 GLU A O 1
ATOM 1497 N N . SER A 1 177 ? -13.727 -20.812 11.977 1 63.38 177 SER A N 1
ATOM 1498 C CA . SER A 1 177 ? -15.07 -20.406 11.57 1 63.38 177 SER A CA 1
ATOM 1499 C C . SER A 1 177 ? -15.922 -21.625 11.203 1 63.38 177 SER A C 1
ATOM 1501 O O . SER A 1 177 ? -15.43 -22.562 10.578 1 63.38 177 SER A O 1
ATOM 1503 N N . LYS A 1 178 ? -17.062 -21.859 11.758 1 55.78 178 LYS A N 1
ATOM 1504 C CA . LYS A 1 178 ? -18.016 -22.938 11.539 1 55.78 178 LYS A CA 1
ATOM 1505 C C . LYS A 1 178 ? -18.578 -22.891 10.125 1 55.78 178 LYS A C 1
ATOM 1507 O O . LYS A 1 178 ? -19.047 -23.906 9.602 1 55.78 178 LYS A O 1
ATOM 1512 N N . GLY A 1 179 ? -18.562 -21.75 9.531 1 49.72 179 GLY A N 1
ATOM 1513 C CA . GLY A 1 179 ? -19.281 -21.578 8.281 1 49.72 179 GLY A CA 1
ATOM 1514 C C . GLY A 1 179 ? -18.359 -21.453 7.082 1 49.72 179 GLY A C 1
ATOM 1515 O O . GLY A 1 179 ? -18.688 -21.922 5.988 1 49.72 179 GLY A O 1
ATOM 1516 N N . MET A 1 180 ? -17.297 -20.75 7.168 1 56.03 180 MET A N 1
ATOM 1517 C CA . MET A 1 180 ? -16.531 -20.375 5.98 1 56.03 180 MET A CA 1
ATOM 1518 C C . MET A 1 180 ? -15.242 -21.188 5.895 1 56.03 180 MET A C 1
ATOM 1520 O O . MET A 1 180 ? -14.328 -21 6.691 1 56.03 180 MET A O 1
ATOM 1524 N N . LYS A 1 181 ? -15.266 -22.328 5.195 1 64.88 181 LYS A N 1
ATOM 1525 C CA . LYS A 1 181 ? -14.164 -23.281 5.164 1 64.88 181 LYS A CA 1
ATOM 1526 C C . LYS A 1 181 ? -13.164 -22.938 4.062 1 64.88 181 LYS A C 1
ATOM 1528 O O . LYS A 1 181 ? -12.148 -23.609 3.9 1 64.88 181 LYS A O 1
ATOM 1533 N N . GLN A 1 182 ? -13.547 -21.734 3.354 1 81 182 GLN A N 1
ATOM 1534 C CA . GLN A 1 182 ? -12.602 -21.406 2.285 1 81 182 GLN A CA 1
ATOM 1535 C C . GLN A 1 182 ? -11.648 -20.297 2.709 1 81 182 GLN A C 1
ATOM 1537 O O . GLN A 1 182 ? -12.055 -19.344 3.383 1 81 182 GLN A O 1
ATOM 1542 N N . ARG A 1 183 ? -10.383 -20.453 2.453 1 88.81 183 ARG A N 1
ATOM 1543 C CA . ARG A 1 183 ? -9.352 -19.469 2.752 1 88.81 183 ARG A CA 1
ATOM 1544 C C . ARG A 1 183 ? -9.57 -18.188 1.94 1 88.81 183 ARG A C 1
ATOM 1546 O O . ARG A 1 183 ? -9.25 -17.094 2.402 1 88.81 183 ARG A O 1
ATOM 1553 N N . TYR A 1 184 ? -10.102 -18.391 0.755 1 95.06 184 TYR A N 1
ATOM 1554 C CA . TYR A 1 184 ? -10.398 -17.281 -0.154 1 95.06 184 TYR A CA 1
ATOM 1555 C C . TYR A 1 184 ? -11.445 -17.688 -1.184 1 95.06 184 TYR A C 1
ATOM 1557 O O . TYR A 1 184 ? -11.719 -18.875 -1.367 1 95.06 184 TYR A O 1
ATOM 1565 N N . SER A 1 185 ? -12.148 -16.75 -1.71 1 95 185 SER A N 1
ATOM 1566 C CA . SER A 1 185 ? -13.047 -16.938 -2.846 1 95 185 SER A CA 1
ATOM 1567 C C . SER A 1 185 ? -12.547 -16.188 -4.078 1 95 185 SER A C 1
ATOM 1569 O O . SER A 1 185 ? -11.68 -15.328 -3.971 1 95 185 SER A O 1
ATOM 1571 N N . ARG A 1 186 ? -12.93 -16.625 -5.184 1 97.19 186 ARG A N 1
ATOM 1572 C CA . ARG A 1 186 ? -12.445 -16.031 -6.422 1 97.19 186 ARG A CA 1
ATOM 1573 C C . ARG A 1 186 ? -13.523 -16.062 -7.504 1 97.19 186 ARG A C 1
ATOM 1575 O O . ARG A 1 186 ? -14.43 -16.906 -7.453 1 97.19 186 ARG A O 1
ATOM 1582 N N . SER A 1 187 ? -13.445 -15.156 -8.438 1 97.94 187 SER A N 1
ATOM 1583 C CA . SER A 1 187 ? -14.336 -15.211 -9.586 1 97.94 187 SER A CA 1
ATOM 1584 C C . SER A 1 187 ? -14.102 -16.484 -10.398 1 97.94 187 SER A C 1
ATOM 1586 O O . SER A 1 187 ? -12.977 -16.984 -10.461 1 97.94 187 SER A O 1
ATOM 1588 N N . ARG A 1 188 ? -15.055 -16.969 -11.055 1 96.38 188 ARG A N 1
ATOM 1589 C CA . ARG A 1 188 ? -15.023 -18.25 -11.734 1 96.38 188 ARG A CA 1
ATOM 1590 C C . ARG A 1 188 ? -14.25 -18.172 -13.047 1 96.38 188 ARG A C 1
ATOM 1592 O O . ARG A 1 188 ? -13.844 -19.188 -13.602 1 96.38 188 ARG A O 1
ATOM 1599 N N . ASN A 1 189 ? -14.047 -17.031 -13.562 1 97.5 189 ASN A N 1
ATOM 1600 C CA . ASN A 1 189 ? -13.422 -16.875 -14.875 1 97.5 189 ASN A CA 1
ATOM 1601 C C . ASN A 1 189 ? -11.906 -16.781 -14.766 1 97.5 189 ASN A C 1
ATOM 1603 O O . ASN A 1 189 ? -11.227 -16.453 -15.734 1 97.5 189 ASN A O 1
ATOM 1607 N N . LEU A 1 190 ? -11.352 -17.062 -13.562 1 98.31 190 LEU A N 1
ATOM 1608 C CA . LEU A 1 190 ? -9.898 -17.047 -13.398 1 98.31 190 LEU A CA 1
ATOM 1609 C C . LEU A 1 190 ? -9.266 -18.297 -14 1 98.31 190 LEU A C 1
ATOM 1611 O O . LEU A 1 190 ? -9.852 -19.375 -13.953 1 98.31 190 LEU A O 1
ATOM 1615 N N . ILE A 1 191 ? -8.086 -18.125 -14.523 1 97.69 191 ILE A N 1
ATOM 1616 C CA . ILE A 1 191 ? -7.285 -19.266 -15 1 97.69 191 ILE A CA 1
ATOM 1617 C C . ILE A 1 191 ? -6.734 -20.031 -13.805 1 97.69 191 ILE A C 1
ATOM 1619 O O . ILE A 1 191 ? -6.137 -19.453 -12.898 1 97.69 191 ILE A O 1
ATOM 1623 N N . VAL A 1 192 ? -7.004 -21.266 -13.758 1 96.94 192 VAL A N 1
ATOM 1624 C CA . VAL A 1 192 ? -6.363 -22.156 -12.805 1 96.94 192 VAL A CA 1
ATOM 1625 C C . VAL A 1 192 ? -5.262 -22.953 -13.508 1 96.94 192 VAL A C 1
ATOM 1627 O O . VAL A 1 192 ? -5.547 -23.875 -14.281 1 96.94 192 VAL A O 1
ATOM 1630 N N . PRO A 1 193 ? -4.035 -22.594 -13.195 1 96.88 193 PRO A N 1
ATOM 1631 C CA . PRO A 1 193 ? -2.93 -23.172 -13.961 1 96.88 193 PRO A CA 1
ATOM 1632 C C . PRO A 1 193 ? -2.766 -24.672 -13.703 1 96.88 193 PRO A C 1
ATOM 1634 O O . PRO A 1 193 ? -2.938 -25.125 -12.57 1 96.88 193 PRO A O 1
ATOM 1637 N N . GLU A 1 194 ? -2.49 -25.422 -14.75 1 96.38 194 GLU A N 1
ATOM 1638 C CA . GLU A 1 194 ? -2.117 -26.828 -14.68 1 96.38 194 GLU A CA 1
ATOM 1639 C C . GLU A 1 194 ? -0.683 -27.047 -15.148 1 96.38 194 GLU A C 1
ATOM 1641 O O . GLU A 1 194 ? -0.238 -26.406 -16.109 1 96.38 194 GLU A O 1
ATOM 1646 N N . PRO A 1 195 ? -0.044 -27.922 -14.539 1 96.25 195 PRO A N 1
ATOM 1647 C CA . PRO A 1 195 ? 1.362 -28.094 -14.914 1 96.25 195 PRO A CA 1
ATOM 1648 C C . PRO A 1 195 ? 1.545 -29 -16.125 1 96.25 195 PRO A C 1
ATOM 1650 O O . PRO A 1 195 ? 0.718 -29.891 -16.375 1 96.25 195 PRO A O 1
ATOM 1653 N N . GLU A 1 196 ? 2.541 -28.75 -16.938 1 96.38 196 GLU A N 1
ATOM 1654 C CA . GLU A 1 196 ? 3.092 -29.703 -17.875 1 96.38 196 GLU A CA 1
ATOM 1655 C C . GLU A 1 196 ? 4.008 -30.703 -17.188 1 96.38 196 GLU A C 1
ATOM 1657 O O . GLU A 1 196 ? 4.945 -30.312 -16.484 1 96.38 196 GLU A O 1
ATOM 1662 N N . ARG A 1 197 ? 3.738 -31.953 -17.422 1 94.31 197 ARG A N 1
ATOM 1663 C CA . ARG A 1 197 ? 4.508 -33 -16.75 1 94.31 197 ARG A CA 1
ATOM 1664 C C . ARG A 1 197 ? 5.488 -33.656 -17.719 1 94.31 197 ARG A C 1
ATOM 1666 O O . ARG A 1 197 ? 5.125 -33.969 -18.859 1 94.31 197 ARG A O 1
ATOM 1673 N N . LYS A 1 198 ? 6.684 -33.75 -17.297 1 93.31 198 LYS A N 1
ATOM 1674 C CA . LYS A 1 198 ? 7.711 -34.438 -18.078 1 93.31 198 LYS A CA 1
ATOM 1675 C C . LYS A 1 198 ? 8.555 -35.344 -17.188 1 93.31 198 LYS A C 1
ATOM 1677 O O . LYS A 1 198 ? 8.906 -34.969 -16.078 1 93.31 198 LYS A O 1
ATOM 1682 N N . LEU A 1 199 ? 8.898 -36.469 -17.734 1 91.38 199 LEU A N 1
ATOM 1683 C CA . LEU A 1 199 ? 9.805 -37.375 -17.016 1 91.38 199 LEU A CA 1
ATOM 1684 C C . LEU A 1 199 ? 11.234 -36.844 -17.047 1 91.38 199 LEU A C 1
ATOM 1686 O O . LEU A 1 199 ? 11.648 -36.219 -18.031 1 91.38 199 LEU A O 1
ATOM 1690 N N . MET A 1 200 ? 11.883 -37 -15.93 1 87.44 200 MET A N 1
ATOM 1691 C CA . MET A 1 200 ? 13.258 -36.531 -15.836 1 87.44 200 MET A CA 1
ATOM 1692 C C . MET A 1 200 ? 14.164 -37.562 -15.195 1 87.44 200 MET A C 1
ATOM 1694 O O . MET A 1 200 ? 13.703 -38.375 -14.383 1 87.44 200 MET A O 1
ATOM 1698 N N . LYS A 1 201 ? 15.438 -37.625 -15.703 1 85.81 201 LYS A N 1
ATOM 1699 C CA . LYS A 1 201 ? 16.438 -38.5 -15.094 1 85.81 201 LYS A CA 1
ATOM 1700 C C . LYS A 1 201 ? 17.047 -37.844 -13.852 1 85.81 201 LYS A C 1
ATOM 1702 O O . LYS A 1 201 ? 17.062 -36.625 -13.727 1 85.81 201 LYS A O 1
ATOM 1707 N N . ALA A 1 202 ? 17.547 -38.594 -12.914 1 83 202 ALA A N 1
ATOM 1708 C CA . ALA A 1 202 ? 18.188 -38.125 -11.695 1 83 202 ALA A CA 1
ATOM 1709 C C . ALA A 1 202 ? 19.375 -37.219 -12.008 1 83 202 ALA A C 1
ATOM 1711 O O . ALA A 1 202 ? 19.656 -36.281 -11.273 1 83 202 ALA A O 1
ATOM 1712 N N . SER A 1 203 ? 20.016 -37.469 -13.102 1 82.44 203 SER A N 1
ATOM 1713 C CA . SER A 1 203 ? 21.219 -36.719 -13.477 1 82.44 203 SER A CA 1
ATOM 1714 C C . SER A 1 203 ? 20.891 -35.281 -13.844 1 82.44 203 SER A C 1
ATOM 1716 O O . SER A 1 203 ? 21.766 -34.438 -13.867 1 82.44 203 SER A O 1
ATOM 1718 N N . GLU A 1 204 ? 19.641 -35.062 -14.102 1 80.56 204 GLU A N 1
ATOM 1719 C CA . GLU A 1 204 ? 19.219 -33.719 -14.539 1 80.56 204 GLU A CA 1
ATOM 1720 C C . GLU A 1 204 ? 19.094 -32.781 -13.367 1 80.56 204 GLU A C 1
ATOM 1722 O O . GLU A 1 204 ? 18.906 -31.562 -13.555 1 80.56 204 GLU A O 1
ATOM 1727 N N . PHE A 1 205 ? 19.266 -33.188 -12.195 1 83.06 205 PHE A N 1
ATOM 1728 C CA . PHE A 1 205 ? 19.219 -32.344 -11 1 83.06 205 PHE A CA 1
ATOM 1729 C C . PHE A 1 205 ? 20.469 -31.484 -10.898 1 83.06 205 PHE A C 1
ATOM 1731 O O . PHE A 1 205 ? 20.531 -30.562 -10.086 1 83.06 205 PHE A O 1
ATOM 1738 N N . LEU A 1 206 ? 21.422 -31.641 -11.703 1 75.44 206 LEU A N 1
ATOM 1739 C CA . LEU A 1 206 ? 22.719 -31 -11.539 1 75.44 206 LEU A CA 1
ATOM 1740 C C . LEU A 1 206 ? 22.641 -29.5 -11.82 1 75.44 206 LEU A C 1
ATOM 1742 O O . LEU A 1 206 ? 23.234 -28.688 -11.109 1 75.44 206 LEU A O 1
ATOM 1746 N N . LYS A 1 207 ? 22.016 -29.172 -12.906 1 84.12 207 LYS A N 1
ATOM 1747 C CA . LYS A 1 207 ? 22 -27.75 -13.227 1 84.12 207 LYS A CA 1
ATOM 1748 C C . LYS A 1 207 ? 20.625 -27.312 -13.719 1 84.12 207 LYS A C 1
ATOM 1750 O O . LYS A 1 207 ? 19.938 -28.047 -14.414 1 84.12 207 LYS A O 1
ATOM 1755 N N . ILE A 1 208 ? 20.234 -26.078 -13.289 1 91.69 208 ILE A N 1
ATOM 1756 C CA . ILE A 1 208 ? 19.016 -25.469 -13.797 1 91.69 208 ILE A CA 1
ATOM 1757 C C . ILE A 1 208 ? 19.266 -24.891 -15.188 1 91.69 208 ILE A C 1
ATOM 1759 O O . ILE A 1 208 ? 20.234 -24.141 -15.398 1 91.69 208 ILE A O 1
ATOM 1763 N N . ARG A 1 209 ? 18.516 -25.297 -16.109 1 90.12 209 ARG A N 1
ATOM 1764 C CA . ARG A 1 209 ? 18.688 -24.844 -17.484 1 90.12 209 ARG A CA 1
ATOM 1765 C C . ARG A 1 209 ? 18.203 -23.422 -17.672 1 90.12 209 ARG A C 1
ATOM 1767 O O . ARG A 1 209 ? 17.188 -23.016 -17.094 1 90.12 209 ARG A O 1
ATOM 1774 N N . GLU A 1 210 ? 18.875 -22.688 -18.453 1 91.81 210 GLU A N 1
ATOM 1775 C CA . GLU A 1 210 ? 18.469 -21.312 -18.766 1 91.81 210 GLU A CA 1
ATOM 1776 C C . GLU A 1 210 ? 17.344 -21.297 -19.781 1 91.81 210 GLU A C 1
ATOM 1778 O O . GLU A 1 210 ? 17.203 -22.219 -20.594 1 91.81 210 GLU A O 1
ATOM 1783 N N . LYS A 1 211 ? 16.547 -20.406 -19.734 1 93.19 211 LYS A N 1
ATOM 1784 C CA . LYS A 1 211 ? 15.453 -20.203 -20.672 1 93.19 211 LYS A CA 1
ATOM 1785 C C . LYS A 1 211 ? 15.531 -18.844 -21.328 1 93.19 211 LYS A C 1
ATOM 1787 O O . LYS A 1 211 ? 15.711 -17.828 -20.656 1 93.19 211 LYS A O 1
ATOM 1792 N N . LYS A 1 212 ? 15.383 -18.859 -22.609 1 92.75 212 LYS A N 1
ATOM 1793 C CA . LYS A 1 212 ? 15.43 -17.609 -23.359 1 92.75 212 LYS A CA 1
ATOM 1794 C C . LYS A 1 212 ? 14.32 -16.656 -22.922 1 92.75 212 LYS A C 1
ATOM 1796 O O . LYS A 1 212 ? 13.164 -17.062 -22.781 1 92.75 212 LYS A O 1
ATOM 1801 N N . GLY A 1 213 ? 14.672 -15.383 -22.688 1 93.69 213 GLY A N 1
ATOM 1802 C CA . GLY A 1 213 ? 13.703 -14.367 -22.312 1 93.69 213 GLY A CA 1
ATOM 1803 C C . GLY A 1 213 ? 13.383 -14.359 -20.828 1 93.69 213 GLY A C 1
ATOM 1804 O O . GLY A 1 213 ? 12.594 -13.531 -20.375 1 93.69 213 GLY A O 1
ATOM 1805 N N . TYR A 1 214 ? 13.992 -15.336 -20.125 1 95.25 214 TYR A N 1
ATOM 1806 C CA . TYR A 1 214 ? 13.758 -15.438 -18.688 1 95.25 214 TYR A CA 1
ATOM 1807 C C . TYR A 1 214 ? 15.07 -15.523 -17.922 1 95.25 214 TYR A C 1
ATOM 1809 O O . TYR A 1 214 ? 16.109 -15.836 -18.5 1 95.25 214 TYR A O 1
ATOM 1817 N N . TYR A 1 215 ? 15.055 -15.148 -16.688 1 93.75 215 TYR A N 1
ATOM 1818 C CA . TYR A 1 215 ? 16.156 -15.406 -15.773 1 93.75 215 TYR A CA 1
ATOM 1819 C C . TYR A 1 215 ? 15.68 -16.141 -14.523 1 93.75 215 TYR A C 1
ATOM 1821 O O . TYR A 1 215 ? 14.516 -16.047 -14.148 1 93.75 215 TYR A O 1
ATOM 1829 N N . ILE A 1 216 ? 16.594 -16.859 -13.953 1 94 216 ILE A N 1
ATOM 1830 C CA . ILE A 1 216 ? 16.25 -17.625 -12.766 1 94 216 ILE A CA 1
ATOM 1831 C C . ILE A 1 216 ? 16.281 -16.719 -11.539 1 94 216 ILE A C 1
ATOM 1833 O O . ILE A 1 216 ? 17.266 -16.016 -11.297 1 94 216 ILE A O 1
ATOM 1837 N N . ASP A 1 217 ? 15.188 -16.703 -10.82 1 91.69 217 ASP A N 1
ATOM 1838 C CA . ASP A 1 217 ? 15.203 -16.047 -9.516 1 91.69 217 ASP A CA 1
ATOM 1839 C C . ASP A 1 217 ? 15.961 -16.891 -8.492 1 91.69 217 ASP A C 1
ATOM 1841 O O . ASP A 1 217 ? 15.43 -17.859 -7.957 1 91.69 217 ASP A O 1
ATOM 1845 N N . LYS A 1 218 ? 17.125 -16.438 -8.156 1 89.44 218 LYS A N 1
ATOM 1846 C CA . LYS A 1 218 ? 18 -17.219 -7.285 1 89.44 218 LYS A CA 1
ATOM 1847 C C . LYS A 1 218 ? 17.375 -17.406 -5.902 1 89.44 218 LYS A C 1
ATOM 1849 O O . LYS A 1 218 ? 17.609 -18.406 -5.238 1 89.44 218 LYS A O 1
ATOM 1854 N N . ASN A 1 219 ? 16.531 -16.516 -5.496 1 87.19 219 ASN A N 1
ATOM 1855 C CA . ASN A 1 219 ? 15.914 -16.578 -4.18 1 87.19 219 ASN A CA 1
ATOM 1856 C C . ASN A 1 219 ? 14.75 -17.562 -4.152 1 87.19 219 ASN A C 1
ATOM 1858 O O . ASN A 1 219 ? 14.234 -17.891 -3.084 1 87.19 219 ASN A O 1
ATOM 1862 N N . SER A 1 220 ? 14.406 -18.016 -5.277 1 92.56 220 SER A N 1
ATOM 1863 C CA . SER A 1 220 ? 13.266 -18.922 -5.363 1 92.56 220 SER A CA 1
ATOM 1864 C C . SER A 1 220 ? 13.719 -20.375 -5.289 1 92.56 220 SER A C 1
ATOM 1866 O O . SER A 1 220 ? 12.891 -21.281 -5.133 1 92.56 220 SER A O 1
ATOM 1868 N N . ILE A 1 221 ? 15.008 -20.578 -5.352 1 93.75 221 ILE A N 1
ATOM 1869 C CA . ILE A 1 221 ? 15.531 -21.938 -5.465 1 93.75 221 ILE A CA 1
ATOM 1870 C C . ILE A 1 221 ? 15.453 -22.641 -4.109 1 93.75 221 ILE A C 1
ATOM 1872 O O . ILE A 1 221 ? 16.016 -22.156 -3.123 1 93.75 221 ILE A O 1
ATOM 1876 N N . ILE A 1 222 ? 14.758 -23.703 -4.078 1 93.06 222 ILE A N 1
ATOM 1877 C CA . ILE A 1 222 ? 14.68 -24.562 -2.9 1 93.06 222 ILE A CA 1
ATOM 1878 C C . ILE A 1 222 ? 15.016 -26 -3.283 1 93.06 222 ILE A C 1
ATOM 1880 O O . ILE A 1 222 ? 14.414 -26.562 -4.195 1 93.06 222 ILE A O 1
ATOM 1884 N N . GLU A 1 223 ? 16.031 -26.484 -2.672 1 93.06 223 GLU A N 1
ATOM 1885 C CA . GLU A 1 223 ? 16.438 -27.875 -2.906 1 93.06 223 GLU A CA 1
ATOM 1886 C C . GLU A 1 223 ? 16.578 -28.641 -1.592 1 93.06 223 GLU A C 1
ATOM 1888 O O . GLU A 1 223 ? 16.891 -28.047 -0.556 1 93.06 223 GLU A O 1
ATOM 1893 N N . GLY A 1 224 ? 16.234 -29.906 -1.69 1 90.06 224 GLY A N 1
ATOM 1894 C CA . GLY A 1 224 ? 16.391 -30.734 -0.507 1 90.06 224 GLY A CA 1
ATOM 1895 C C . GLY A 1 224 ? 16.078 -32.188 -0.76 1 90.06 224 GLY A C 1
ATOM 1896 O O . GLY A 1 224 ? 15.984 -32.625 -1.911 1 90.06 224 GLY A O 1
ATOM 1897 N N . ILE A 1 225 ? 16.188 -32.938 0.402 1 88.69 225 ILE A N 1
ATOM 1898 C CA . ILE A 1 225 ? 15.852 -34.375 0.384 1 88.69 225 ILE A CA 1
ATOM 1899 C C . ILE A 1 225 ? 14.562 -34.594 1.164 1 88.69 225 ILE A C 1
ATOM 1901 O O . ILE A 1 225 ? 14.438 -34.156 2.312 1 88.69 225 ILE A O 1
ATOM 1905 N N . ASN A 1 226 ? 13.633 -35.219 0.472 1 81 226 ASN A N 1
ATOM 1906 C CA . ASN A 1 226 ? 12.391 -35.562 1.158 1 81 226 ASN A CA 1
ATOM 1907 C C . ASN A 1 226 ? 12.648 -36.531 2.316 1 81 226 ASN A C 1
ATOM 1909 O O . ASN A 1 226 ? 13.219 -37.594 2.121 1 81 226 ASN A O 1
ATOM 1913 N N . PRO A 1 227 ? 12.273 -36.125 3.424 1 77.06 227 PRO A N 1
ATOM 1914 C CA . PRO A 1 227 ? 12.617 -36.969 4.574 1 77.06 227 PRO A CA 1
ATOM 1915 C C . PRO A 1 227 ? 11.844 -38.281 4.586 1 77.06 227 PRO A C 1
ATOM 1917 O O . PRO A 1 227 ? 12.297 -39.25 5.195 1 77.06 227 PRO A O 1
ATOM 1920 N N . VAL A 1 228 ? 10.734 -38.312 3.994 1 72.69 228 VAL A N 1
ATOM 1921 C CA . VAL A 1 228 ? 9.891 -39.5 3.996 1 72.69 228 VAL A CA 1
ATOM 1922 C C . VAL A 1 228 ? 10.367 -40.5 2.924 1 72.69 228 VAL A C 1
ATOM 1924 O O . VAL A 1 228 ? 10.562 -41.688 3.201 1 72.69 228 VAL A O 1
ATOM 1927 N N . THR A 1 229 ? 10.688 -39.969 1.773 1 75.81 229 THR A N 1
ATOM 1928 C CA . THR A 1 229 ? 11 -40.844 0.64 1 75.81 229 THR A CA 1
ATOM 1929 C C . THR A 1 229 ? 12.508 -40.969 0.447 1 75.81 229 THR A C 1
ATOM 1931 O O . THR A 1 229 ? 12.984 -41.906 -0.201 1 75.81 229 THR A O 1
ATOM 1934 N N . GLY A 1 230 ? 13.203 -39.938 0.986 1 82.06 230 GLY A N 1
ATOM 1935 C CA . GLY A 1 230 ? 14.648 -39.906 0.841 1 82.06 230 GLY A CA 1
ATOM 1936 C C . GLY A 1 230 ? 15.109 -39.406 -0.515 1 82.06 230 GLY A C 1
ATOM 1937 O O . GLY A 1 230 ? 16.297 -39.438 -0.821 1 82.06 230 GLY A O 1
ATOM 1938 N N . PHE A 1 231 ? 14.219 -39.031 -1.375 1 87.31 231 PHE A N 1
ATOM 1939 C CA . PHE A 1 231 ? 14.562 -38.594 -2.721 1 87.31 231 PHE A CA 1
ATOM 1940 C C . PHE A 1 231 ? 14.75 -37.094 -2.766 1 87.31 231 PHE A C 1
ATOM 1942 O O . PHE A 1 231 ? 14.133 -36.375 -1.982 1 87.31 231 PHE A O 1
ATOM 1949 N N . LYS A 1 232 ? 15.5 -36.656 -3.703 1 89.38 232 LYS A N 1
ATOM 1950 C CA . LYS A 1 232 ? 15.781 -35.25 -3.887 1 89.38 232 LYS A CA 1
ATOM 1951 C C . LYS A 1 232 ? 14.594 -34.5 -4.504 1 89.38 232 LYS A C 1
ATOM 1953 O O . LYS A 1 232 ? 13.836 -35.094 -5.281 1 89.38 232 LYS A O 1
ATOM 1958 N N . TYR A 1 233 ? 14.422 -33.281 -4.102 1 92.62 233 TYR A N 1
ATOM 1959 C CA . TYR A 1 233 ? 13.445 -32.438 -4.754 1 92.62 233 TYR A CA 1
ATOM 1960 C C . TYR A 1 233 ? 14 -31.031 -4.961 1 92.62 233 TYR A C 1
ATOM 1962 O O . TYR A 1 233 ? 14.969 -30.625 -4.309 1 92.62 233 TYR A O 1
ATOM 1970 N N . ARG A 1 234 ? 13.406 -30.266 -5.918 1 94.75 234 ARG A N 1
ATOM 1971 C CA . ARG A 1 234 ? 13.844 -28.906 -6.207 1 94.75 234 ARG A CA 1
ATOM 1972 C C . ARG A 1 234 ? 12.688 -28.062 -6.738 1 94.75 234 ARG A C 1
ATOM 1974 O O . ARG A 1 234 ? 11.859 -28.547 -7.504 1 94.75 234 ARG A O 1
ATOM 1981 N N . HIS A 1 235 ? 12.625 -26.828 -6.258 1 95.31 235 HIS A N 1
ATOM 1982 C CA . HIS A 1 235 ? 11.688 -25.828 -6.73 1 95.31 235 HIS A CA 1
ATOM 1983 C C . HIS A 1 235 ? 12.414 -24.547 -7.141 1 95.31 235 HIS A C 1
ATOM 1985 O O . HIS A 1 235 ? 13.359 -24.125 -6.473 1 95.31 235 HIS A O 1
ATOM 1991 N N . TYR A 1 236 ? 12.062 -24.031 -8.297 1 95.75 236 TYR A N 1
ATOM 1992 C CA . TYR A 1 236 ? 12.609 -22.719 -8.664 1 95.75 236 TYR A CA 1
ATOM 1993 C C . TYR A 1 236 ? 11.672 -21.984 -9.617 1 95.75 236 TYR A C 1
ATOM 1995 O O . TYR A 1 236 ? 10.758 -22.594 -10.18 1 95.75 236 TYR A O 1
ATOM 2003 N N . THR A 1 237 ? 11.898 -20.703 -9.789 1 96.44 237 THR A N 1
ATOM 2004 C CA . THR A 1 237 ? 11.039 -19.859 -10.617 1 96.44 237 THR A CA 1
ATOM 2005 C C . THR A 1 237 ? 11.867 -19.047 -11.602 1 96.44 237 THR A C 1
ATOM 2007 O O . THR A 1 237 ? 12.906 -18.5 -11.25 1 96.44 237 THR A O 1
ATOM 2010 N N . TYR A 1 238 ? 11.406 -19.141 -12.906 1 96 238 TYR A N 1
ATOM 2011 C CA . TYR A 1 238 ? 11.906 -18.203 -13.914 1 96 238 TYR A CA 1
ATOM 2012 C C . TYR A 1 238 ? 11.078 -16.922 -13.93 1 96 238 TYR A C 1
ATOM 2014 O O . TYR A 1 238 ? 9.852 -16.969 -13.789 1 96 238 TYR A O 1
ATOM 2022 N N . ARG A 1 239 ? 11.727 -15.836 -14.078 1 93.31 239 ARG A N 1
ATOM 2023 C CA . ARG A 1 239 ? 11.055 -14.555 -14.25 1 93.31 239 ARG A CA 1
ATOM 2024 C C . ARG A 1 239 ? 11.32 -13.977 -15.641 1 93.31 239 ARG A C 1
ATOM 2026 O O . ARG A 1 239 ? 12.438 -14.07 -16.156 1 93.31 239 ARG A O 1
ATOM 2033 N N . ARG A 1 240 ? 10.359 -13.32 -16.172 1 92.19 240 ARG A N 1
ATOM 2034 C CA . ARG A 1 240 ? 10.484 -12.75 -17.516 1 92.19 240 ARG A CA 1
ATOM 2035 C C . ARG A 1 240 ? 11.406 -11.531 -17.5 1 92.19 240 ARG A C 1
ATOM 2037 O O . ARG A 1 240 ? 11.328 -10.695 -16.594 1 92.19 240 ARG A O 1
ATOM 2044 N N . MET A 1 241 ? 12.312 -11.461 -18.484 1 87.38 241 MET A N 1
ATOM 2045 C CA . MET A 1 241 ? 13.219 -10.328 -18.594 1 87.38 241 MET A CA 1
ATOM 2046 C C . MET A 1 241 ? 12.484 -9.094 -19.094 1 87.38 241 MET A C 1
ATOM 2048 O O . MET A 1 241 ? 11.594 -9.195 -19.953 1 87.38 241 MET A O 1
ATOM 2052 N N . GLU A 1 242 ? 12.43 -7.949 -18.297 1 72.56 242 GLU A N 1
ATOM 2053 C CA . GLU A 1 242 ? 11.781 -6.711 -18.719 1 72.56 242 GLU A CA 1
ATOM 2054 C C . GLU A 1 242 ? 12.359 -6.223 -20.047 1 72.56 242 GLU A C 1
ATOM 2056 O O . GLU A 1 242 ? 13.57 -6.277 -20.266 1 72.56 242 GLU A O 1
ATOM 2061 N N . ARG A 1 243 ? 11.727 -6.477 -21.297 1 54.03 243 ARG A N 1
ATOM 2062 C CA . ARG A 1 243 ? 12.234 -5.93 -22.547 1 54.03 243 ARG A CA 1
ATOM 2063 C C . ARG A 1 243 ? 12.5 -4.434 -22.422 1 54.03 243 ARG A C 1
ATOM 2065 O O . ARG A 1 243 ? 11.773 -3.723 -21.734 1 54.03 243 ARG A O 1
ATOM 2072 N N . GLU A 1 244 ? 13.742 -3.918 -22.438 1 46.84 244 GLU A N 1
ATOM 2073 C CA . GLU A 1 244 ? 14.078 -2.514 -22.656 1 46.84 244 GLU A CA 1
ATOM 2074 C C . GLU A 1 244 ? 13.102 -1.868 -23.641 1 46.84 244 GLU A C 1
ATOM 2076 O O . GLU A 1 244 ? 12.844 -2.418 -24.719 1 46.84 244 GLU A O 1
ATOM 2081 N N . GLY A 1 245 ? 11.914 -1.498 -23.344 1 37.25 245 GLY A N 1
ATOM 2082 C CA . GLY A 1 245 ? 11.203 -0.74 -24.359 1 37.25 245 GLY A CA 1
ATOM 2083 C C . GLY A 1 245 ? 12.117 0.082 -25.234 1 37.25 245 GLY A C 1
ATOM 2084 O O . GLY A 1 245 ? 12.961 0.827 -24.75 1 37.25 245 GLY A O 1
ATOM 2085 N N . GLY A 1 246 ? 12.539 -0.437 -26.516 1 29.53 246 GLY A N 1
ATOM 2086 C CA . GLY A 1 246 ? 12.75 0.516 -27.578 1 29.53 246 GLY A CA 1
ATOM 2087 C C . GLY A 1 246 ? 11.664 1.573 -27.672 1 29.53 246 GLY A C 1
ATOM 2088 O O . GLY A 1 246 ? 10.555 1.373 -27.172 1 29.53 246 GLY A O 1
ATOM 2089 N N . MET B 1 1 ? -8.039 37.438 28.531 1 56.94 1 MET B N 1
ATOM 2090 C CA . MET B 1 1 ? -8.367 36 28.391 1 56.94 1 MET B CA 1
ATOM 2091 C C . MET B 1 1 ? -7.156 35.219 27.938 1 56.94 1 MET B C 1
ATOM 2093 O O . MET B 1 1 ? -6.57 35.5 26.891 1 56.94 1 MET B O 1
ATOM 2097 N N . PRO B 1 2 ? -6.438 34.344 28.891 1 80.62 2 PRO B N 1
ATOM 2098 C CA . PRO B 1 2 ? -5.078 33.812 28.781 1 80.62 2 PRO B CA 1
ATOM 2099 C C . PRO B 1 2 ? -4.98 32.656 27.812 1 80.62 2 PRO B C 1
ATOM 2101 O O . PRO B 1 2 ? -3.926 32 27.703 1 80.62 2 PRO B O 1
ATOM 2104 N N . TYR B 1 3 ? -6.141 32.438 27.172 1 89.69 3 TYR B N 1
ATOM 2105 C CA . TYR B 1 3 ? -6.078 31.281 26.266 1 89.69 3 TYR B CA 1
ATOM 2106 C C . TYR B 1 3 ? -6.09 31.734 24.812 1 89.69 3 TYR B C 1
ATOM 2108 O O . TYR B 1 3 ? -6.512 32.844 24.5 1 89.69 3 TYR B O 1
ATOM 2116 N N . GLU B 1 4 ? -5.527 30.906 23.984 1 92.81 4 GLU B N 1
ATOM 2117 C CA . GLU B 1 4 ? -5.559 31.172 22.547 1 92.81 4 GLU B CA 1
ATOM 2118 C C . GLU B 1 4 ? -5.992 29.922 21.766 1 92.81 4 GLU B C 1
ATOM 2120 O O . GLU B 1 4 ? -5.84 28.797 22.234 1 92.81 4 GLU B O 1
ATOM 2125 N N . ARG B 1 5 ? -6.578 30.25 20.641 1 94.44 5 ARG B N 1
ATOM 2126 C CA . ARG B 1 5 ? -6.973 29.219 19.688 1 94.44 5 ARG B CA 1
ATOM 2127 C C . ARG B 1 5 ? -6.168 29.344 18.391 1 94.44 5 ARG B C 1
ATOM 2129 O O . ARG B 1 5 ? -6.156 30.406 17.766 1 94.44 5 ARG B O 1
ATOM 2136 N N . LEU B 1 6 ? -5.418 28.328 18.125 1 96.06 6 LEU B N 1
ATOM 2137 C CA . LEU B 1 6 ? -4.691 28.234 16.859 1 96.06 6 LEU B CA 1
ATOM 2138 C C . LEU B 1 6 ? -5.453 27.391 15.852 1 96.06 6 LEU B C 1
ATOM 2140 O O . LEU B 1 6 ? -5.77 26.234 16.125 1 96.06 6 LEU B O 1
ATOM 2144 N N . THR B 1 7 ? -5.789 28 14.688 1 97.38 7 THR B N 1
ATOM 2145 C CA . THR B 1 7 ? -6.551 27.281 13.664 1 97.38 7 THR B CA 1
ATOM 2146 C C . THR B 1 7 ? -5.734 27.141 12.383 1 97.38 7 THR B C 1
ATOM 2148 O O . THR B 1 7 ? -5.309 28.141 11.797 1 97.38 7 THR B O 1
ATOM 2151 N N . TYR B 1 8 ? -5.465 25.938 11.961 1 97.88 8 TYR B N 1
ATOM 2152 C CA . TYR B 1 8 ? -4.816 25.625 10.695 1 97.88 8 TYR B CA 1
ATOM 2153 C C . TYR B 1 8 ? -5.836 25.188 9.656 1 97.88 8 TYR B C 1
ATOM 2155 O O . TYR B 1 8 ? -6.449 24.125 9.789 1 97.88 8 TYR B O 1
ATOM 2163 N N . ARG B 1 9 ? -6.016 25.984 8.688 1 96.69 9 ARG B N 1
ATOM 2164 C CA . ARG B 1 9 ? -6.902 25.609 7.59 1 96.69 9 ARG B CA 1
ATOM 2165 C C . ARG B 1 9 ? -6.133 24.906 6.477 1 96.69 9 ARG B C 1
ATOM 2167 O O . ARG B 1 9 ? -5.367 25.531 5.75 1 96.69 9 ARG B O 1
ATOM 2174 N N . LEU B 1 10 ? -6.418 23.688 6.328 1 97 10 LEU B N 1
ATOM 2175 C CA . LEU B 1 10 ? -5.707 22.875 5.352 1 97 10 LEU B CA 1
ATOM 2176 C C . LEU B 1 10 ? -6.621 22.5 4.188 1 97 10 LEU B C 1
ATOM 2178 O O . LEU B 1 10 ? -7.629 23.172 3.945 1 97 10 LEU B O 1
ATOM 2182 N N . LYS B 1 11 ? -6.293 21.547 3.365 1 95.88 11 LYS B N 1
ATOM 2183 C CA . LYS B 1 11 ? -7.055 21.297 2.146 1 95.88 11 LYS B CA 1
ATOM 2184 C C . LYS B 1 11 ? -8.422 20.703 2.469 1 95.88 11 LYS B C 1
ATOM 2186 O O . LYS B 1 11 ? -9.445 21.188 1.976 1 95.88 11 LYS B O 1
ATOM 2191 N N . ARG B 1 12 ? -8.367 19.641 3.354 1 95.44 12 ARG B N 1
ATOM 2192 C CA . ARG B 1 12 ? -9.609 18.922 3.627 1 95.44 12 ARG B CA 1
ATOM 2193 C C . ARG B 1 12 ? -9.875 18.844 5.125 1 95.44 12 ARG B C 1
ATOM 2195 O O . ARG B 1 12 ? -10.789 18.141 5.562 1 95.44 12 ARG B O 1
ATOM 2202 N N . THR B 1 13 ? -9.047 19.516 5.836 1 96.5 13 THR B N 1
ATOM 2203 C CA . THR B 1 13 ? -9.188 19.484 7.285 1 96.5 13 THR B CA 1
ATOM 2204 C C . THR B 1 13 ? -8.938 20.859 7.891 1 96.5 13 THR B C 1
ATOM 2206 O O . THR B 1 13 ? -8.32 21.719 7.258 1 96.5 13 THR B O 1
ATOM 2209 N N . ILE B 1 14 ? -9.492 21.047 8.984 1 97.5 14 ILE B N 1
ATOM 2210 C CA . ILE B 1 14 ? -9.18 22.188 9.852 1 97.5 14 ILE B CA 1
ATOM 2211 C C . ILE B 1 14 ? -8.695 21.688 11.211 1 97.5 14 ILE B C 1
ATOM 2213 O O . ILE B 1 14 ? -9.422 20.984 11.922 1 97.5 14 ILE B O 1
ATOM 2217 N N . GLU B 1 15 ? -7.484 22.016 11.5 1 97.44 15 GLU B N 1
ATOM 2218 C CA . GLU B 1 15 ? -6.914 21.625 12.789 1 97.44 15 GLU B CA 1
ATOM 2219 C C . GLU B 1 15 ? -6.973 22.781 13.789 1 97.44 15 GLU B C 1
ATOM 2221 O O . GLU B 1 15 ? -6.605 23.906 13.469 1 97.44 15 GLU B O 1
ATOM 2226 N N . VAL B 1 16 ? -7.414 22.453 15.008 1 96.88 16 VAL B N 1
ATOM 2227 C CA . VAL B 1 16 ? -7.57 23.484 16.031 1 96.88 16 VAL B CA 1
ATOM 2228 C C . VAL B 1 16 ? -6.789 23.094 17.281 1 96.88 16 VAL B C 1
ATOM 2230 O O . VAL B 1 16 ? -6.879 21.953 17.75 1 96.88 16 VAL B O 1
ATOM 2233 N N . GLU B 1 17 ? -6.043 24.031 17.719 1 95.19 17 GLU B N 1
ATOM 2234 C CA . GLU B 1 17 ? -5.348 23.906 19 1 95.19 17 GLU B CA 1
ATOM 2235 C C . GLU B 1 17 ? -5.75 25.031 19.953 1 95.19 17 GLU B C 1
ATOM 2237 O O . GLU B 1 17 ? -5.625 26.219 19.609 1 95.19 17 GLU B O 1
ATOM 2242 N N . GLU B 1 18 ? -6.254 24.656 21.062 1 94.38 18 GLU B N 1
ATOM 2243 C CA . GLU B 1 18 ? -6.605 25.609 22.109 1 94.38 18 GLU B CA 1
ATOM 2244 C C . GLU B 1 18 ? -5.715 25.438 23.344 1 94.38 18 GLU B C 1
ATOM 2246 O O . GLU B 1 18 ? -5.613 24.344 23.891 1 94.38 18 GLU B O 1
ATOM 2251 N N . LYS B 1 19 ? -5.086 26.484 23.703 1 90.81 19 LYS B N 1
ATOM 2252 C CA . LYS B 1 19 ? -4.16 26.406 24.828 1 90.81 19 LYS B CA 1
ATOM 2253 C C . LYS B 1 19 ? -4.008 27.75 25.516 1 90.81 19 LYS B C 1
ATOM 2255 O O . LYS B 1 19 ? -4.457 28.781 25 1 90.81 19 LYS B O 1
ATOM 2260 N N . HIS B 1 20 ? -3.506 27.766 26.688 1 87 20 HIS B N 1
ATOM 2261 C CA . HIS B 1 20 ? -3.238 29 27.438 1 87 20 HIS B CA 1
ATOM 2262 C C . HIS B 1 20 ? -2.189 29.859 26.734 1 87 20 HIS B C 1
ATOM 2264 O O . HIS B 1 20 ? -1.186 29.328 26.234 1 87 20 HIS B O 1
ATOM 2270 N N . LYS B 1 21 ? -2.625 31.219 26.359 1 76.12 21 LYS B N 1
ATOM 2271 C CA . LYS B 1 21 ? -1.824 32.188 25.625 1 76.12 21 LYS B CA 1
ATOM 2272 C C . LYS B 1 21 ? -0.814 32.875 26.547 1 76.12 21 LYS B C 1
ATOM 2274 O O . LYS B 1 21 ? -1.195 33.531 27.5 1 76.12 21 LYS B O 1
ATOM 2279 N N . GLY B 1 22 ? 0.001 32.688 27.391 1 62.56 22 GLY B N 1
ATOM 2280 C CA . GLY B 1 22 ? 0.815 33.625 28.172 1 62.56 22 GLY B CA 1
ATOM 2281 C C . GLY B 1 22 ? 2.041 32.969 28.781 1 62.56 22 GLY B C 1
ATOM 2282 O O . GLY B 1 22 ? 2.164 31.75 28.766 1 62.56 22 GLY B O 1
ATOM 2283 N N . ARG B 1 23 ? 3.16 33.781 28.859 1 56.78 23 ARG B N 1
ATOM 2284 C CA . ARG B 1 23 ? 4.316 33.562 29.719 1 56.78 23 ARG B CA 1
ATOM 2285 C C . ARG B 1 23 ? 3.889 33.312 31.156 1 56.78 23 ARG B C 1
ATOM 2287 O O . ARG B 1 23 ? 3.434 34.25 31.828 1 56.78 23 ARG B O 1
ATOM 2294 N N . TYR B 1 24 ? 3.117 32.438 31.328 1 51.41 24 TYR B N 1
ATOM 2295 C CA . TYR B 1 24 ? 2.348 32.281 32.562 1 51.41 24 TYR B CA 1
ATOM 2296 C C . TYR B 1 24 ? 3.242 32.406 33.781 1 51.41 24 TYR B C 1
ATOM 2298 O O . TYR B 1 24 ? 3.738 31.406 34.312 1 51.41 24 TYR B O 1
ATOM 2306 N N . GLY B 1 25 ? 4.219 33.219 33.938 1 45.03 25 GLY B N 1
ATOM 2307 C CA . GLY B 1 25 ? 4.512 33.281 35.344 1 45.03 25 GLY B CA 1
ATOM 2308 C C . GLY B 1 25 ? 3.332 33.781 36.188 1 45.03 25 GLY B C 1
ATOM 2309 O O . GLY B 1 25 ? 2.662 34.719 35.812 1 45.03 25 GLY B O 1
ATOM 2310 N N . ALA B 1 26 ? 2.404 32.938 36.594 1 45.25 26 ALA B N 1
ATOM 2311 C CA . ALA B 1 26 ? 1.398 33.375 37.562 1 45.25 26 ALA B CA 1
ATOM 2312 C C . ALA B 1 26 ? 1.908 34.531 38.438 1 45.25 26 ALA B C 1
ATOM 2314 O O . ALA B 1 26 ? 3.053 34.5 38.875 1 45.25 26 ALA B O 1
ATOM 2315 N N . PRO B 1 27 ? 1.3 35.656 38.5 1 39.31 27 PRO B N 1
ATOM 2316 C CA . PRO B 1 27 ? 1.592 36.625 39.562 1 39.31 27 PRO B CA 1
ATOM 2317 C C . PRO B 1 27 ? 1.366 36.031 40.969 1 39.31 27 PRO B C 1
ATOM 2319 O O . PRO B 1 27 ? 0.306 35.469 41.219 1 39.31 27 PRO B O 1
ATOM 2322 N N . GLY B 1 28 ? 2.508 35.812 41.812 1 43.94 28 GLY B N 1
ATOM 2323 C CA . GLY B 1 28 ? 2.67 35.406 43.219 1 43.94 28 GLY B CA 1
ATOM 2324 C C . GLY B 1 28 ? 3.205 34 43.375 1 43.94 28 GLY B C 1
ATOM 2325 O O . GLY B 1 28 ? 3.43 33.562 44.5 1 43.94 28 GLY B O 1
ATOM 2326 N N . GLU B 1 29 ? 2.732 33 42.688 1 44.47 29 GLU B N 1
ATOM 2327 C CA . GLU B 1 29 ? 3.303 31.688 43 1 44.47 29 GLU B CA 1
ATOM 2328 C C . GLU B 1 29 ? 4.773 31.625 42.594 1 44.47 29 GLU B C 1
ATOM 2330 O O . GLU B 1 29 ? 5.18 32.188 41.594 1 44.47 29 GLU B O 1
ATOM 2335 N N . LYS B 1 30 ? 5.668 31.5 43.594 1 43.97 30 LYS B N 1
ATOM 2336 C CA . LYS B 1 30 ? 7.109 31.297 43.469 1 43.97 30 LYS B CA 1
ATOM 2337 C C . LYS B 1 30 ? 7.453 30.453 42.25 1 43.97 30 LYS B C 1
ATOM 2339 O O . LYS B 1 30 ? 6.699 29.547 41.875 1 43.97 30 LYS B O 1
ATOM 2344 N N . ARG B 1 31 ? 8.078 30.953 41.25 1 45.84 31 ARG B N 1
ATOM 2345 C CA . ARG B 1 31 ? 8.672 30.125 40.219 1 45.84 31 ARG B CA 1
ATOM 2346 C C . ARG B 1 31 ? 9 28.734 40.75 1 45.84 31 ARG B C 1
ATOM 2348 O O . ARG B 1 31 ? 9.898 28.562 41.562 1 45.84 31 ARG B O 1
ATOM 2355 N N . GLU B 1 32 ? 8.148 28 41.219 1 48.59 32 GLU B N 1
ATOM 2356 C CA . GLU B 1 32 ? 8.625 26.672 41.625 1 48.59 32 GLU B CA 1
ATOM 2357 C C . GLU B 1 32 ? 9.742 26.188 40.719 1 48.59 32 GLU B C 1
ATOM 2359 O O . GLU B 1 32 ? 9.781 26.547 39.531 1 48.59 32 GLU B O 1
ATOM 2364 N N . LYS B 1 33 ? 10.906 25.875 41.25 1 49.06 33 LYS B N 1
ATOM 2365 C CA . LYS B 1 33 ? 12.039 25.328 40.531 1 49.06 33 LYS B CA 1
ATOM 2366 C C . LYS B 1 33 ? 11.57 24.484 39.344 1 49.06 33 LYS B C 1
ATOM 2368 O O . LYS B 1 33 ? 10.859 23.484 39.531 1 49.06 33 LYS B O 1
ATOM 2373 N N . LYS B 1 34 ? 11.203 25.078 38.312 1 55.78 34 LYS B N 1
ATOM 2374 C CA . LYS B 1 34 ? 10.859 24.375 37.094 1 55.78 34 LYS B CA 1
ATOM 2375 C C . LYS B 1 34 ? 11.742 23.141 36.875 1 55.78 34 LYS B C 1
ATOM 2377 O O . LYS B 1 34 ? 12.969 23.234 36.938 1 55.78 34 LYS B O 1
ATOM 2382 N N . LYS B 1 35 ? 11.398 22.016 37.469 1 59.25 35 LYS B N 1
ATOM 2383 C CA . LYS B 1 35 ? 12.188 20.828 37.125 1 59.25 35 LYS B CA 1
ATOM 2384 C C . LYS B 1 35 ? 12.453 20.75 35.625 1 59.25 35 LYS B C 1
ATOM 2386 O O . LYS B 1 35 ? 11.523 20.859 34.812 1 59.25 35 LYS B O 1
ATOM 2391 N N . LYS B 1 36 ? 13.695 21 35.312 1 70.75 36 LYS B N 1
ATOM 2392 C CA . LYS B 1 36 ? 14.148 20.844 33.906 1 70.75 36 LYS B CA 1
ATOM 2393 C C . LYS B 1 36 ? 13.656 19.531 33.312 1 70.75 36 LYS B C 1
ATOM 2395 O O . LYS B 1 36 ? 13.734 18.484 33.969 1 70.75 36 LYS B O 1
ATOM 2400 N N . PRO B 1 37 ? 12.766 19.578 32.219 1 78 37 PRO B N 1
ATOM 2401 C CA . PRO B 1 37 ? 12.344 18.328 31.594 1 78 37 PRO B CA 1
ATOM 2402 C C . PRO B 1 37 ? 13.516 17.375 31.312 1 78 37 PRO B C 1
ATOM 2404 O O . PRO B 1 37 ? 14.633 17.844 31.078 1 78 37 PRO B O 1
ATOM 2407 N N . THR B 1 38 ? 13.258 16.172 31.547 1 82.88 38 THR B N 1
ATOM 2408 C CA . THR B 1 38 ? 14.266 15.156 31.25 1 82.88 38 THR B CA 1
ATOM 2409 C C . THR B 1 38 ? 14.57 15.102 29.75 1 82.88 38 THR B C 1
ATOM 2411 O O . THR B 1 38 ? 13.789 15.594 28.938 1 82.88 38 THR B O 1
ATOM 2414 N N . SER B 1 39 ? 15.688 14.727 29.469 1 85.44 39 SER B N 1
ATOM 2415 C CA . SER B 1 39 ? 16.078 14.562 28.078 1 85.44 39 SER B CA 1
ATOM 2416 C C . SER B 1 39 ? 15.055 13.742 27.297 1 85.44 39 SER B C 1
ATOM 2418 O O . SER B 1 39 ? 14.75 14.055 26.141 1 85.44 39 SER B O 1
ATOM 2420 N N . GLU B 1 40 ? 14.562 12.766 27.938 1 86.56 40 GLU B N 1
ATOM 2421 C CA . GLU B 1 40 ? 13.555 11.906 27.328 1 86.56 40 GLU B CA 1
ATOM 2422 C C . GLU B 1 40 ? 12.273 12.688 27.031 1 86.56 40 GLU B C 1
ATOM 2424 O O . GLU B 1 40 ? 11.664 12.508 25.969 1 86.56 40 GLU B O 1
ATOM 2429 N N . GLN B 1 41 ? 11.891 13.461 27.953 1 83.88 41 GLN B N 1
ATOM 2430 C CA . GLN B 1 41 ? 10.695 14.273 27.766 1 83.88 41 GLN B CA 1
ATOM 2431 C C . GLN B 1 41 ? 10.859 15.25 26.609 1 83.88 41 GLN B C 1
ATOM 2433 O O . GLN B 1 41 ? 9.93 15.461 25.828 1 83.88 41 GLN B O 1
ATOM 2438 N N . ILE B 1 42 ? 12 15.828 26.562 1 86.44 42 ILE B N 1
ATOM 2439 C CA . ILE B 1 42 ? 12.289 16.781 25.5 1 86.44 42 ILE B CA 1
ATOM 2440 C C . ILE B 1 42 ? 12.25 16.078 24.141 1 86.44 42 ILE B C 1
ATOM 2442 O O . ILE B 1 42 ? 11.688 16.594 23.188 1 86.44 42 ILE B O 1
ATOM 2446 N N . GLU B 1 43 ? 12.805 14.93 24.094 1 86.88 43 GLU B N 1
ATOM 2447 C CA . GLU B 1 43 ? 12.828 14.148 22.875 1 86.88 43 GLU B CA 1
ATOM 2448 C C . GLU B 1 43 ? 11.414 13.789 22.422 1 86.88 43 GLU B C 1
ATOM 2450 O O . GLU B 1 43 ? 11.109 13.852 21.219 1 86.88 43 GLU B O 1
ATOM 2455 N N . LYS B 1 44 ? 10.68 13.398 23.328 1 87.88 44 LYS B N 1
ATOM 2456 C CA . LYS B 1 44 ? 9.289 13.047 23.031 1 87.88 44 LYS B CA 1
ATOM 2457 C C . LYS B 1 44 ? 8.531 14.25 22.484 1 87.88 44 LYS B C 1
ATOM 2459 O O . LYS B 1 44 ? 7.75 14.125 21.547 1 87.88 44 LYS B O 1
ATOM 2464 N N . GLN B 1 45 ? 8.734 15.328 23.125 1 86.75 45 GLN B N 1
ATOM 2465 C CA . GLN B 1 45 ? 8.078 16.547 22.672 1 86.75 45 GLN B CA 1
ATOM 2466 C C . GLN B 1 45 ? 8.523 16.922 21.25 1 86.75 45 GLN B C 1
ATOM 2468 O O . GLN B 1 45 ? 7.707 17.312 20.422 1 86.75 45 GLN B O 1
ATOM 2473 N N . ASN B 1 46 ? 9.805 16.828 21.016 1 88.19 46 ASN B N 1
ATOM 2474 C CA . ASN B 1 46 ? 10.344 17.109 19.688 1 88.19 46 ASN B CA 1
ATOM 2475 C C . ASN B 1 46 ? 9.742 16.203 18.625 1 88.19 46 ASN B C 1
ATOM 2477 O O . ASN B 1 46 ? 9.445 16.641 17.516 1 88.19 46 ASN B O 1
ATOM 2481 N N . GLN B 1 47 ? 9.602 14.969 18.969 1 91.06 47 GLN B N 1
ATOM 2482 C CA . GLN B 1 47 ? 9 14 18.062 1 91.06 47 GLN B CA 1
ATOM 2483 C C . GLN B 1 47 ? 7.551 14.359 17.75 1 91.06 47 GLN B C 1
ATOM 2485 O O . GLN B 1 47 ? 7.133 14.344 16.594 1 91.06 47 GLN B O 1
ATOM 2490 N N . TRP B 1 48 ? 6.91 14.719 18.797 1 90.75 48 TRP B N 1
ATOM 2491 C CA . TRP B 1 48 ? 5.512 15.094 18.641 1 90.75 48 TRP B CA 1
ATOM 2492 C C . TRP B 1 48 ? 5.379 16.312 17.734 1 90.75 48 TRP B C 1
ATOM 2494 O O . TRP B 1 48 ? 4.504 16.359 16.859 1 90.75 48 TRP B O 1
ATOM 2504 N N . MET B 1 49 ? 6.227 17.25 17.938 1 91.69 49 MET B N 1
ATOM 2505 C CA . MET B 1 49 ? 6.199 18.484 17.141 1 91.69 49 MET B CA 1
ATOM 2506 C C . MET B 1 49 ? 6.535 18.188 15.68 1 91.69 49 MET B C 1
ATOM 2508 O O . MET B 1 49 ? 5.938 18.766 14.773 1 91.69 49 MET B O 1
ATOM 2512 N N . ALA B 1 50 ? 7.453 17.297 15.508 1 94.12 50 ALA B N 1
ATOM 2513 C CA . ALA B 1 50 ? 7.832 16.906 14.156 1 94.12 50 ALA B CA 1
ATOM 2514 C C . ALA B 1 50 ? 6.668 16.234 13.43 1 94.12 50 ALA B C 1
ATOM 2516 O O . ALA B 1 50 ? 6.418 16.516 12.258 1 94.12 50 ALA B O 1
ATOM 2517 N N . GLU B 1 51 ? 6.016 15.367 14.125 1 96.31 51 GLU B N 1
ATOM 2518 C CA . GLU B 1 51 ? 4.863 14.672 13.57 1 96.31 51 GLU B CA 1
ATOM 2519 C C . GLU B 1 51 ? 3.752 15.648 13.195 1 96.31 51 GLU B C 1
ATOM 2521 O O . GLU B 1 51 ? 3.172 15.555 12.109 1 96.31 51 GLU B O 1
ATOM 2526 N N . LYS B 1 52 ? 3.535 16.578 14.07 1 95.19 52 LYS B N 1
ATOM 2527 C CA . LYS B 1 52 ? 2.488 17.578 13.844 1 95.19 52 LYS B CA 1
ATOM 2528 C C . LYS B 1 52 ? 2.814 18.453 12.633 1 95.19 52 LYS B C 1
ATOM 2530 O O . LYS B 1 52 ? 1.954 18.688 11.789 1 95.19 52 LYS B O 1
ATOM 2535 N N . LYS B 1 53 ? 3.998 18.906 12.594 1 96.19 53 LYS B N 1
ATOM 2536 C CA . LYS B 1 53 ? 4.434 19.75 11.484 1 96.19 53 LYS B CA 1
ATOM 2537 C C . LYS B 1 53 ? 4.309 19.031 10.156 1 96.19 53 LYS B C 1
ATOM 2539 O O . LYS B 1 53 ? 3.77 19.562 9.188 1 96.19 53 LYS B O 1
ATOM 2544 N N . LEU B 1 54 ? 4.777 17.797 10.141 1 97.69 54 LEU B N 1
ATOM 2545 C CA . LEU B 1 54 ? 4.715 17.031 8.906 1 97.69 54 LEU B CA 1
ATOM 2546 C C . LEU B 1 54 ? 3.27 16.75 8.5 1 97.69 54 LEU B C 1
ATOM 2548 O O . LEU B 1 54 ? 2.924 16.844 7.32 1 97.69 54 LEU B O 1
ATOM 2552 N N . ARG B 1 55 ? 2.498 16.406 9.469 1 97.56 55 ARG B N 1
ATOM 2553 C CA . ARG B 1 55 ? 1.083 16.188 9.195 1 97.56 55 ARG B CA 1
ATOM 2554 C C . ARG B 1 55 ? 0.452 17.391 8.523 1 97.56 55 ARG B C 1
ATOM 2556 O O . ARG B 1 55 ? -0.264 17.266 7.527 1 97.56 55 ARG B O 1
ATOM 2563 N N . ARG B 1 56 ? 0.707 18.547 9.039 1 98 56 ARG B N 1
ATOM 2564 C CA . ARG B 1 56 ? 0.138 19.781 8.516 1 98 56 ARG B CA 1
ATOM 2565 C C . ARG B 1 56 ? 0.625 20.047 7.09 1 98 56 ARG B C 1
ATOM 2567 O O . ARG B 1 56 ? -0.148 20.484 6.234 1 98 56 ARG B O 1
ATOM 2574 N N . ILE B 1 57 ? 1.842 19.781 6.867 1 98.44 57 ILE B N 1
ATOM 2575 C CA 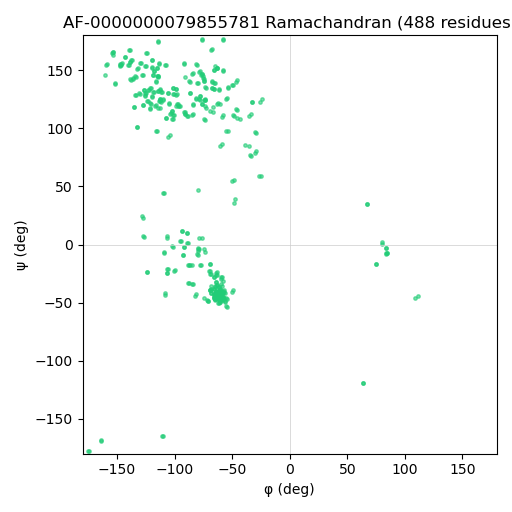. ILE B 1 57 ? 2.389 19.953 5.527 1 98.44 57 ILE B CA 1
ATOM 2576 C C . ILE B 1 57 ? 1.728 18.969 4.566 1 98.44 57 ILE B C 1
ATOM 2578 O O . ILE B 1 57 ? 1.307 19.344 3.471 1 98.44 57 ILE B O 1
ATOM 2582 N N . LEU B 1 58 ? 1.615 17.734 4.969 1 98.69 58 LEU B N 1
ATOM 2583 C CA . LEU B 1 58 ? 0.96 16.719 4.148 1 98.69 58 LEU B CA 1
ATOM 2584 C C . LEU B 1 58 ? -0.473 17.125 3.822 1 98.69 58 LEU B C 1
ATOM 2586 O O . LEU B 1 58 ? -0.877 17.109 2.656 1 98.69 58 LEU B O 1
ATOM 2590 N N . ASN B 1 59 ? -1.181 17.562 4.875 1 98.12 59 ASN B N 1
ATOM 2591 C CA . ASN B 1 59 ? -2.598 17.875 4.73 1 98.12 59 ASN B CA 1
ATOM 2592 C C . ASN B 1 59 ? -2.809 19.125 3.887 1 98.12 59 ASN B C 1
ATOM 2594 O O . ASN B 1 59 ? -3.875 19.312 3.301 1 98.12 59 ASN B O 1
ATOM 2598 N N . ALA B 1 60 ? -1.818 19.938 3.822 1 98.19 60 ALA B N 1
ATOM 2599 C CA . ALA B 1 60 ? -1.935 21.203 3.094 1 98.19 60 ALA B CA 1
ATOM 2600 C C . ALA B 1 60 ? -1.575 21.016 1.622 1 98.19 60 ALA B C 1
ATOM 2602 O O . ALA B 1 60 ? -1.894 21.875 0.79 1 98.19 60 ALA B O 1
ATOM 2603 N N . ASN B 1 61 ? -0.909 19.953 1.264 1 98.5 61 ASN B N 1
ATOM 2604 C CA . ASN B 1 61 ? -0.315 19.922 -0.069 1 98.5 61 ASN B CA 1
ATOM 2605 C C . ASN B 1 61 ? -0.781 18.703 -0.862 1 98.5 61 ASN B C 1
ATOM 2607 O O . ASN B 1 61 ? -0.721 18.688 -2.092 1 98.5 61 ASN B O 1
ATOM 2611 N N . PHE B 1 62 ? -1.226 17.609 -0.229 1 98.12 62 PHE B N 1
ATOM 2612 C CA . PHE B 1 62 ? -1.521 16.359 -0.929 1 98.12 62 PHE B CA 1
ATOM 2613 C C . PHE B 1 62 ? -2.986 15.977 -0.759 1 98.12 62 PHE B C 1
ATOM 2615 O O . PHE B 1 62 ? -3.664 16.469 0.143 1 98.12 62 PHE B O 1
ATOM 2622 N N . ASP B 1 63 ? -3.451 15.141 -1.678 1 95.81 63 ASP B N 1
ATOM 2623 C CA . ASP B 1 63 ? -4.863 14.781 -1.774 1 95.81 63 ASP B CA 1
ATOM 2624 C C . ASP B 1 63 ? -5.051 13.266 -1.706 1 95.81 63 ASP B C 1
ATOM 2626 O O . ASP B 1 63 ? -4.082 12.508 -1.82 1 95.81 63 ASP B O 1
ATOM 2630 N N . PRO B 1 64 ? -6.344 12.922 -1.46 1 92.56 64 PRO B N 1
ATOM 2631 C CA . PRO B 1 64 ? -6.641 11.5 -1.629 1 92.56 64 PRO B CA 1
ATOM 2632 C C . PRO B 1 64 ? -6.133 10.945 -2.957 1 92.56 64 PRO B C 1
ATOM 2634 O O . PRO B 1 64 ? -6.195 11.625 -3.98 1 92.56 64 PRO B O 1
ATOM 2637 N N . AS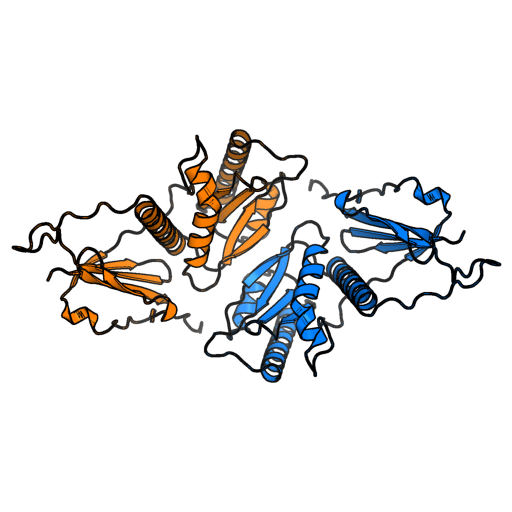P B 1 65 ? -5.535 9.734 -2.943 1 92.94 65 ASP B N 1
ATOM 2638 C CA . ASP B 1 65 ? -5.094 8.969 -4.109 1 92.94 65 ASP B CA 1
ATOM 2639 C C . ASP B 1 65 ? -3.707 9.414 -4.562 1 92.94 65 ASP B C 1
ATOM 2641 O O . ASP B 1 65 ? -3.129 8.828 -5.48 1 92.94 65 ASP B O 1
ATOM 2645 N N . ASP B 1 66 ? -3.189 10.547 -3.916 1 97.56 66 ASP B N 1
ATOM 2646 C CA . ASP B 1 66 ? -1.758 10.742 -4.125 1 97.56 66 ASP B CA 1
ATOM 2647 C C . ASP B 1 66 ? -0.961 9.523 -3.654 1 97.56 66 ASP B C 1
ATOM 2649 O O . ASP B 1 66 ? -1.533 8.57 -3.129 1 97.56 66 ASP B O 1
ATOM 2653 N N . LEU B 1 67 ? 0.375 9.562 -3.865 1 98.56 67 LEU B N 1
ATOM 2654 C CA . LEU B 1 67 ? 1.075 8.297 -3.709 1 98.56 67 LEU B CA 1
ATOM 2655 C C . LEU B 1 67 ? 2.111 8.383 -2.592 1 98.56 67 LEU B C 1
ATOM 2657 O O . LEU B 1 67 ? 2.854 9.359 -2.502 1 98.56 67 LEU B O 1
ATOM 2661 N N . HIS B 1 68 ? 2.102 7.418 -1.705 1 98.75 68 HIS B N 1
ATOM 2662 C CA . HIS B 1 68 ? 3.252 7.039 -0.892 1 98.75 68 HIS B CA 1
ATOM 2663 C C . HIS B 1 68 ? 4.07 5.941 -1.571 1 98.75 68 HIS B C 1
ATOM 2665 O O . HIS B 1 68 ? 3.6 4.812 -1.716 1 98.75 68 HIS B O 1
ATOM 2671 N N . ILE B 1 69 ? 5.246 6.27 -1.938 1 98.62 69 ILE B N 1
ATOM 2672 C CA . ILE B 1 69 ? 6.082 5.355 -2.705 1 98.62 69 ILE B CA 1
ATOM 2673 C C . ILE B 1 69 ? 7.293 4.941 -1.869 1 98.62 69 ILE B C 1
ATOM 2675 O O . ILE B 1 69 ? 7.914 5.777 -1.21 1 98.62 69 ILE B O 1
ATOM 2679 N N . THR B 1 70 ? 7.574 3.699 -1.812 1 97.88 70 THR B N 1
ATOM 2680 C CA . THR B 1 70 ? 8.82 3.215 -1.225 1 97.88 70 THR B CA 1
ATOM 2681 C C . THR B 1 70 ? 9.82 2.842 -2.312 1 97.88 70 THR B C 1
ATOM 2683 O O . THR B 1 70 ? 9.57 1.942 -3.115 1 97.88 70 THR B O 1
ATOM 2686 N N . LEU B 1 71 ? 10.883 3.547 -2.373 1 97.62 71 LEU B N 1
ATOM 2687 C CA . LEU B 1 71 ? 11.977 3.266 -3.299 1 97.62 71 LEU B CA 1
ATOM 2688 C C . LEU B 1 71 ? 13.062 2.439 -2.623 1 97.62 71 LEU B C 1
ATOM 2690 O O . LEU B 1 71 ? 13.656 2.877 -1.635 1 97.62 71 LEU B O 1
ATOM 2694 N N . THR B 1 72 ? 13.281 1.305 -3.137 1 96.12 72 THR B N 1
ATOM 2695 C CA . THR B 1 72 ? 14.289 0.415 -2.564 1 96.12 72 THR B CA 1
ATOM 2696 C C . THR B 1 72 ? 15.438 0.204 -3.537 1 96.12 72 THR B C 1
ATOM 2698 O O . THR B 1 72 ? 15.43 0.733 -4.652 1 96.12 72 THR B O 1
ATOM 2701 N N . TYR B 1 73 ? 16.422 -0.482 -3.072 1 95.75 73 TYR B N 1
ATOM 2702 C CA . TYR B 1 73 ? 17.547 -0.915 -3.887 1 95.75 73 TYR B CA 1
ATOM 2703 C C . TYR B 1 73 ? 17.609 -2.436 -3.965 1 95.75 73 TYR B C 1
ATOM 2705 O O . TYR B 1 73 ? 17.359 -3.127 -2.979 1 95.75 73 TYR B O 1
ATOM 2713 N N . LYS B 1 74 ? 17.953 -2.877 -5.203 1 90.38 74 LYS B N 1
ATOM 2714 C CA . LYS B 1 74 ? 18.203 -4.312 -5.328 1 90.38 74 LYS B CA 1
ATOM 2715 C C . LYS B 1 74 ? 19.312 -4.762 -4.379 1 90.38 74 LYS B C 1
ATOM 2717 O O . LYS B 1 74 ? 20.281 -4.02 -4.141 1 90.38 74 LYS B O 1
ATOM 2722 N N . LYS B 1 75 ? 19.203 -5.965 -3.961 1 87.06 75 LYS B N 1
ATOM 2723 C CA . LYS B 1 75 ? 20.156 -6.492 -2.982 1 87.06 75 LYS B CA 1
ATOM 2724 C C . LYS B 1 75 ? 21.594 -6.391 -3.498 1 87.06 75 LYS B C 1
ATOM 2726 O O . LYS B 1 75 ? 22.5 -6.031 -2.746 1 87.06 75 LYS B O 1
ATOM 2731 N N . GLU B 1 76 ? 21.734 -6.672 -4.801 1 87.69 76 GLU B N 1
ATOM 2732 C CA . GLU B 1 76 ? 23.062 -6.68 -5.398 1 87.69 76 GLU B CA 1
ATOM 2733 C C . GLU B 1 76 ? 23.547 -5.262 -5.703 1 87.69 76 GLU B C 1
ATOM 2735 O O . GLU B 1 76 ? 24.703 -5.051 -6.062 1 87.69 76 GLU B O 1
ATOM 2740 N N . GLU B 1 77 ? 22.672 -4.25 -5.449 1 89.69 77 GLU B N 1
ATOM 2741 C CA . GLU B 1 77 ? 22.984 -2.877 -5.828 1 89.69 77 GLU B CA 1
ATOM 2742 C C . GLU B 1 77 ? 22.828 -1.926 -4.645 1 89.69 77 GLU B C 1
ATOM 2744 O O . GLU B 1 77 ? 22.547 -0.74 -4.828 1 89.69 77 GLU B O 1
ATOM 2749 N N . ARG B 1 78 ? 22.922 -2.502 -3.521 1 91.19 78 ARG B N 1
ATOM 2750 C CA . ARG B 1 78 ? 22.781 -1.661 -2.338 1 91.19 78 ARG B CA 1
ATOM 2751 C C . ARG B 1 78 ? 23.922 -0.655 -2.244 1 91.19 78 ARG B C 1
ATOM 2753 O O . ARG B 1 78 ? 25.078 -0.986 -2.535 1 91.19 78 ARG B O 1
ATOM 2760 N N . LEU B 1 79 ? 23.594 0.594 -1.863 1 91.38 79 LEU B N 1
ATOM 2761 C CA . LEU B 1 79 ? 24.531 1.716 -1.874 1 91.38 79 LEU B CA 1
ATOM 2762 C C . LEU B 1 79 ? 24.797 2.217 -0.458 1 91.38 79 LEU B C 1
ATOM 2764 O O . LEU B 1 79 ? 23.938 2.094 0.418 1 91.38 79 LEU B O 1
ATOM 2768 N N . PRO B 1 80 ? 25.984 2.766 -0.335 1 91.69 80 PRO B N 1
ATOM 2769 C CA . PRO B 1 80 ? 26.188 3.52 0.904 1 91.69 80 PRO B CA 1
ATOM 2770 C C . PRO B 1 80 ? 25.344 4.789 0.966 1 91.69 80 PRO B C 1
ATOM 2772 O O . PRO B 1 80 ? 24.75 5.191 -0.04 1 91.69 80 PRO B O 1
ATOM 2775 N N . GLU B 1 81 ? 25.266 5.387 2.113 1 89.38 81 GLU B N 1
ATOM 2776 C CA . GLU B 1 81 ? 24.375 6.5 2.398 1 89.38 81 GLU B CA 1
ATOM 2777 C C . GLU B 1 81 ? 24.562 7.637 1.399 1 89.38 81 GLU B C 1
ATOM 2779 O O . GLU B 1 81 ? 23.594 8.102 0.783 1 89.38 81 GLU B O 1
ATOM 2784 N N . MET B 1 82 ? 25.797 8.109 1.247 1 91.62 82 MET B N 1
ATOM 2785 C CA . MET B 1 82 ? 26.094 9.258 0.395 1 91.62 82 MET B CA 1
ATOM 2786 C C . MET B 1 82 ? 25.703 8.977 -1.052 1 91.62 82 MET B C 1
ATOM 2788 O O . MET B 1 82 ? 25.141 9.844 -1.731 1 91.62 82 MET B O 1
ATOM 2792 N N . GLU B 1 83 ? 25.969 7.789 -1.516 1 95 83 GLU B N 1
ATOM 2793 C CA . GLU B 1 83 ? 25.609 7.406 -2.879 1 95 83 GLU B CA 1
ATOM 2794 C C . GLU B 1 83 ? 24.109 7.285 -3.049 1 95 83 GLU B C 1
ATOM 2796 O O . GLU B 1 83 ? 23.562 7.629 -4.102 1 95 83 GLU B O 1
ATOM 2801 N N . ALA B 1 84 ? 23.484 6.762 -2.045 1 94.69 84 ALA B N 1
ATOM 2802 C CA . ALA B 1 84 ? 22.031 6.668 -2.074 1 94.69 84 ALA B CA 1
ATOM 2803 C C . ALA B 1 84 ? 21.391 8.047 -2.188 1 94.69 84 ALA B C 1
ATOM 2805 O O . ALA B 1 84 ? 20.422 8.234 -2.936 1 94.69 84 ALA B O 1
ATOM 2806 N N . LYS B 1 85 ? 21.922 8.984 -1.477 1 93.5 85 LYS B N 1
ATOM 2807 C CA . LYS B 1 85 ? 21.422 10.359 -1.539 1 93.5 85 LYS B CA 1
ATOM 2808 C C . LYS B 1 85 ? 21.594 10.938 -2.941 1 93.5 85 LYS B C 1
ATOM 2810 O O . LYS B 1 85 ? 20.688 11.609 -3.455 1 93.5 85 LYS B O 1
ATOM 2815 N N . LYS B 1 86 ? 22.719 10.68 -3.494 1 96.38 86 LYS B N 1
ATOM 2816 C CA . LYS B 1 86 ? 22.984 11.172 -4.84 1 96.38 86 LYS B CA 1
ATOM 2817 C C . LYS B 1 86 ? 22 10.586 -5.852 1 96.38 86 LYS B C 1
ATOM 2819 O O . LYS B 1 86 ? 21.484 11.305 -6.707 1 96.38 86 LYS B O 1
ATOM 2824 N N . GLU B 1 87 ? 21.812 9.289 -5.715 1 97.19 87 GLU B N 1
ATOM 2825 C CA . GLU B 1 87 ? 20.875 8.609 -6.617 1 97.19 87 GLU B CA 1
ATOM 2826 C C . GLU B 1 87 ? 19.469 9.164 -6.469 1 97.19 87 GLU B C 1
ATOM 2828 O O . GLU B 1 87 ? 18.766 9.359 -7.461 1 97.19 87 GLU B O 1
ATOM 2833 N N . LEU B 1 88 ? 19.078 9.414 -5.266 1 97.56 88 LEU B N 1
ATOM 2834 C CA . LEU B 1 88 ? 17.781 9.992 -5 1 97.56 88 LEU B CA 1
ATOM 2835 C C . LEU B 1 88 ? 17.656 11.375 -5.637 1 97.56 88 LEU B C 1
ATOM 2837 O O . LEU B 1 88 ? 16.656 11.688 -6.273 1 97.56 88 LEU B O 1
ATOM 2841 N N . ASN B 1 89 ? 18.688 12.172 -5.457 1 97.75 89 ASN B N 1
ATOM 2842 C CA . ASN B 1 89 ? 18.672 13.523 -6.012 1 97.75 89 ASN B CA 1
ATOM 2843 C C . ASN B 1 89 ? 18.531 13.508 -7.531 1 97.75 89 ASN B C 1
ATOM 2845 O O . ASN B 1 89 ? 17.766 14.289 -8.102 1 97.75 89 ASN B O 1
ATOM 2849 N N . LYS B 1 90 ? 19.219 12.602 -8.125 1 98.25 90 LYS B N 1
ATOM 2850 C CA . LYS B 1 90 ? 19.094 12.445 -9.57 1 98.25 90 LYS B CA 1
ATOM 2851 C C . LYS B 1 90 ? 17.672 12.078 -9.977 1 98.25 90 LYS B C 1
ATOM 2853 O O . LYS B 1 90 ? 17.141 12.625 -10.945 1 98.25 90 LYS B O 1
ATOM 2858 N N . PHE B 1 91 ? 17.172 11.219 -9.305 1 98.62 91 PHE B N 1
ATOM 2859 C CA . PHE B 1 91 ? 15.812 10.773 -9.555 1 98.62 91 PHE B CA 1
ATOM 2860 C C . PHE B 1 91 ? 14.836 11.93 -9.422 1 98.62 91 PHE B C 1
ATOM 2862 O O . PHE B 1 91 ? 13.977 12.125 -10.289 1 98.62 91 PHE B O 1
ATOM 2869 N N . LEU B 1 92 ? 14.93 12.727 -8.352 1 98.62 92 LEU B N 1
ATOM 2870 C CA . LEU B 1 92 ? 14.023 13.844 -8.094 1 98.62 92 LEU B CA 1
ATOM 2871 C C . LEU B 1 92 ? 14.141 14.891 -9.195 1 98.62 92 LEU B C 1
ATOM 2873 O O . LEU B 1 92 ? 13.133 15.5 -9.586 1 98.62 92 LEU B O 1
ATOM 2877 N N . ILE B 1 93 ? 15.32 15.062 -9.711 1 98.56 93 ILE B N 1
ATOM 2878 C CA . ILE B 1 93 ? 15.547 16 -10.805 1 98.56 93 ILE B CA 1
ATOM 2879 C C . ILE B 1 93 ? 14.82 15.523 -12.055 1 98.56 93 ILE B C 1
ATOM 2881 O O . ILE B 1 93 ? 14.148 16.312 -12.734 1 98.56 93 ILE B O 1
ATOM 2885 N N . LYS B 1 94 ? 14.953 14.242 -12.312 1 98.62 94 LYS B N 1
ATOM 2886 C CA . LYS B 1 94 ? 14.289 13.656 -13.477 1 98.62 94 LYS B CA 1
ATOM 2887 C C . LYS B 1 94 ? 12.773 13.758 -13.352 1 98.62 94 LYS B C 1
ATOM 2889 O O . LYS B 1 94 ? 12.078 14.094 -14.312 1 98.62 94 LYS B O 1
ATOM 2894 N N . MET B 1 95 ? 12.273 13.516 -12.195 1 98.56 95 MET B N 1
ATOM 2895 C CA . MET B 1 95 ? 10.836 13.609 -11.961 1 98.56 95 MET B CA 1
ATOM 2896 C C . MET B 1 95 ? 10.344 15.039 -12.141 1 98.56 95 MET B C 1
ATOM 2898 O O . MET B 1 95 ? 9.281 15.266 -12.711 1 98.56 95 MET B O 1
ATOM 2902 N N . ARG B 1 96 ? 11.094 16 -11.625 1 98.44 96 ARG B N 1
ATOM 2903 C CA . ARG B 1 96 ? 10.742 17.406 -11.789 1 98.44 96 ARG B CA 1
ATOM 2904 C C . ARG B 1 96 ? 10.617 17.766 -13.266 1 98.44 96 ARG B C 1
ATOM 2906 O O . ARG B 1 96 ? 9.68 18.469 -13.664 1 98.44 96 ARG B O 1
ATOM 2913 N N . LYS B 1 97 ? 11.5 17.266 -14.07 1 98.44 97 LYS B N 1
ATOM 2914 C CA . LYS B 1 97 ? 11.469 17.531 -15.508 1 98.44 97 LYS B CA 1
ATOM 2915 C C . LYS B 1 97 ? 10.227 16.922 -16.156 1 98.44 97 LYS B C 1
ATOM 2917 O O . LYS B 1 97 ? 9.578 17.547 -17 1 98.44 97 LYS B O 1
ATOM 2922 N N . GLU B 1 98 ? 9.906 15.695 -15.758 1 98.19 98 GLU B N 1
ATOM 2923 C CA . GLU B 1 98 ? 8.734 15.016 -16.297 1 98.19 98 GLU B CA 1
ATOM 2924 C C . GLU B 1 98 ? 7.457 15.789 -15.992 1 98.19 98 GLU B C 1
ATOM 2926 O O . GLU B 1 98 ? 6.602 15.961 -16.859 1 98.19 98 GLU B O 1
ATOM 2931 N N . TYR B 1 99 ? 7.352 16.266 -14.781 1 97.94 99 TYR B N 1
ATOM 2932 C CA . TYR B 1 99 ? 6.164 17.016 -14.398 1 97.94 99 TYR B CA 1
ATOM 2933 C C . TYR B 1 99 ? 6.109 18.359 -15.117 1 97.94 99 TYR B C 1
ATOM 2935 O O . TYR B 1 99 ? 5.035 18.812 -15.523 1 97.94 99 TYR B O 1
ATOM 2943 N N . LYS B 1 100 ? 7.238 19 -15.273 1 97.75 100 LYS B N 1
ATOM 2944 C CA . LYS B 1 100 ? 7.312 20.266 -15.992 1 97.75 100 LYS B CA 1
ATOM 2945 C C . LYS B 1 100 ? 6.82 20.109 -17.438 1 97.75 100 LYS B C 1
ATOM 2947 O O . LYS B 1 100 ? 6.109 20.969 -17.953 1 97.75 100 LYS B O 1
ATOM 2952 N N . LYS B 1 101 ? 7.188 19.016 -18.078 1 97.31 101 LYS B N 1
ATOM 2953 C CA . LYS B 1 101 ? 6.742 18.734 -19.438 1 97.31 101 LYS B CA 1
ATOM 2954 C C . LYS B 1 101 ? 5.219 18.672 -19.516 1 97.31 101 LYS B C 1
ATOM 2956 O O . LYS B 1 101 ? 4.641 18.922 -20.578 1 97.31 101 LYS B O 1
ATOM 2961 N N . LEU B 1 102 ? 4.621 18.328 -18.469 1 96.25 102 LEU B N 1
ATOM 2962 C CA . LEU B 1 102 ? 3.168 18.219 -18.406 1 96.25 102 LEU B CA 1
ATOM 2963 C C . LEU B 1 102 ? 2.537 19.484 -17.875 1 96.25 102 LEU B C 1
ATOM 2965 O O . LEU B 1 102 ? 1.345 19.516 -17.562 1 96.25 102 LEU B O 1
ATOM 2969 N N . ASP B 1 103 ? 3.328 20.547 -17.594 1 97.12 103 ASP B N 1
ATOM 2970 C CA . ASP B 1 103 ? 2.916 21.844 -17.062 1 97.12 103 ASP B CA 1
ATOM 2971 C C . ASP B 1 103 ? 2.395 21.703 -15.633 1 97.12 103 ASP B C 1
ATOM 2973 O O . ASP B 1 103 ? 1.386 22.312 -15.273 1 97.12 103 ASP B O 1
ATOM 2977 N N . LEU B 1 104 ? 2.992 20.797 -14.906 1 97.12 104 LEU B N 1
ATOM 2978 C CA . LEU B 1 104 ? 2.668 20.578 -13.5 1 97.12 104 LEU B CA 1
ATOM 2979 C C . LEU B 1 104 ? 3.875 20.859 -12.609 1 97.12 104 LEU B C 1
ATOM 2981 O O . LEU B 1 104 ? 5.02 20.719 -13.047 1 97.12 104 LEU B O 1
ATOM 2985 N N . GLN B 1 105 ? 3.6 21.297 -11.438 1 97.44 105 GLN B N 1
ATOM 2986 C CA . GLN B 1 105 ? 4.66 21.469 -10.453 1 97.44 105 GLN B CA 1
ATOM 2987 C C . GLN B 1 105 ? 4.914 20.172 -9.688 1 97.44 105 GLN B C 1
ATOM 2989 O O . GLN B 1 105 ? 3.975 19.516 -9.227 1 97.44 105 GLN B O 1
ATOM 2994 N N . PHE B 1 106 ? 6.121 19.828 -9.625 1 98.19 106 PHE B N 1
ATOM 2995 C CA . PHE B 1 106 ? 6.504 18.641 -8.883 1 98.19 106 PHE B CA 1
ATOM 2996 C C . PHE B 1 106 ? 6.672 18.938 -7.402 1 98.19 106 PHE B C 1
ATOM 2998 O O . PHE B 1 106 ? 7.566 19.688 -7.016 1 98.19 106 PHE B O 1
ATOM 3005 N N . LYS B 1 107 ? 5.801 18.406 -6.555 1 98.31 107 LYS B N 1
ATOM 3006 C CA . LYS B 1 107 ? 5.852 18.516 -5.102 1 98.31 107 LYS B CA 1
ATOM 3007 C C . LYS B 1 107 ? 6.164 17.172 -4.461 1 98.31 107 LYS B C 1
ATOM 3009 O O . LYS B 1 107 ? 5.566 16.156 -4.824 1 98.31 107 LYS B O 1
ATOM 3014 N N . TYR B 1 108 ? 7.109 17.219 -3.572 1 98.75 108 TYR B N 1
ATOM 3015 C CA . TYR B 1 108 ? 7.418 15.93 -2.955 1 98.75 108 TYR B CA 1
ATOM 3016 C C . TYR B 1 108 ? 7.855 16.109 -1.506 1 98.75 108 TYR B C 1
ATOM 3018 O O . TYR B 1 108 ? 8.273 17.203 -1.109 1 98.75 108 TYR B O 1
ATOM 3026 N N . ILE B 1 109 ? 7.668 15.094 -0.679 1 98.62 109 ILE B N 1
ATOM 3027 C CA . ILE B 1 109 ? 8.297 14.852 0.618 1 98.62 109 ILE B CA 1
ATOM 3028 C C . ILE B 1 109 ? 9.039 13.516 0.596 1 98.62 109 ILE B C 1
ATOM 3030 O O . ILE B 1 109 ? 8.531 12.523 0.067 1 98.62 109 ILE B O 1
ATOM 3034 N N . VAL B 1 110 ? 10.258 13.516 1.12 1 97.94 110 VAL B N 1
ATOM 3035 C CA . VAL B 1 110 ? 11.008 12.266 1.12 1 97.94 110 VAL B CA 1
ATOM 3036 C C . VAL B 1 110 ? 11.641 12.039 2.492 1 97.94 110 VAL B C 1
ATOM 3038 O O . VAL B 1 110 ? 12.164 12.969 3.102 1 97.94 110 VAL B O 1
ATOM 3041 N N . ALA B 1 111 ? 11.438 10.898 3.061 1 96.38 111 ALA B N 1
ATOM 3042 C CA . ALA B 1 111 ? 12.07 10.422 4.285 1 96.38 111 ALA B CA 1
ATOM 3043 C C . ALA B 1 111 ? 12.867 9.141 4.027 1 96.38 111 ALA B C 1
ATOM 3045 O O . ALA B 1 111 ? 12.328 8.164 3.512 1 96.38 111 ALA B O 1
ATOM 3046 N N . THR B 1 112 ? 14.141 9.117 4.41 1 95.12 112 THR B N 1
ATOM 3047 C CA . THR B 1 112 ? 15.016 7.988 4.109 1 95.12 112 THR B CA 1
ATOM 3048 C C . THR B 1 112 ? 15.406 7.25 5.387 1 95.12 112 THR B C 1
ATOM 3050 O O . THR B 1 112 ? 15.719 7.879 6.402 1 95.12 112 THR B O 1
ATOM 3053 N N . GLU B 1 113 ? 15.312 5.984 5.328 1 92.88 113 GLU B N 1
ATOM 3054 C CA . GLU B 1 113 ? 15.852 5.133 6.383 1 92.88 113 GLU B CA 1
ATOM 3055 C C . GLU B 1 113 ? 17.219 4.582 6 1 92.88 113 GLU B C 1
ATOM 3057 O O . GLU B 1 113 ? 17.344 3.75 5.098 1 92.88 113 GLU B O 1
ATOM 3062 N N . TYR B 1 114 ? 18.156 4.898 6.758 1 89.56 114 TYR B N 1
ATOM 3063 C CA . TYR B 1 114 ? 19.531 4.531 6.422 1 89.56 114 TYR B CA 1
ATOM 3064 C C . TYR B 1 114 ? 20.031 3.393 7.305 1 89.56 114 TYR B C 1
ATOM 3066 O O . TYR B 1 114 ? 20.984 2.697 6.957 1 89.56 114 TYR B O 1
ATOM 3074 N N . LEU B 1 115 ? 19.328 3.258 8.461 1 85.25 115 LEU B N 1
ATOM 3075 C CA . LEU B 1 115 ? 19.906 2.365 9.461 1 85.25 115 LEU B CA 1
ATOM 3076 C C . LEU B 1 115 ? 18.953 1.218 9.773 1 85.25 115 LEU B C 1
ATOM 3078 O O . LEU B 1 115 ? 17.734 1.355 9.617 1 85.25 115 LEU B O 1
ATOM 3082 N N . ASN B 1 116 ? 19.516 0.062 10.195 1 82.12 116 ASN B N 1
ATOM 3083 C CA . ASN B 1 116 ? 18.828 -1.104 10.734 1 82.12 116 ASN B CA 1
ATOM 3084 C C . ASN B 1 116 ? 18.125 -1.896 9.633 1 82.12 116 ASN B C 1
ATOM 3086 O O . ASN B 1 116 ? 17.625 -2.998 9.867 1 82.12 116 ASN B O 1
ATOM 3090 N N . THR B 1 117 ? 17.938 -1.282 8.492 1 87.06 117 THR B N 1
ATOM 3091 C CA . THR B 1 117 ? 17.359 -1.968 7.336 1 87.06 117 THR B CA 1
ATOM 3092 C C . THR B 1 117 ? 18.094 -1.571 6.055 1 87.06 117 THR B C 1
ATOM 3094 O O . THR B 1 117 ? 18.984 -0.714 6.078 1 87.06 117 THR B O 1
ATOM 3097 N N . ALA B 1 118 ? 17.828 -2.324 4.969 1 91.88 118 ALA B N 1
ATOM 3098 C CA . ALA B 1 118 ? 18.297 -1.841 3.674 1 91.88 118 ALA B CA 1
ATOM 3099 C C . ALA B 1 118 ? 17.812 -0.42 3.406 1 91.88 118 ALA B C 1
ATOM 3101 O O . ALA B 1 118 ? 16.656 -0.088 3.699 1 91.88 118 ALA B O 1
ATOM 3102 N N . ILE B 1 119 ? 18.703 0.355 2.957 1 94.25 119 ILE B N 1
ATOM 3103 C CA . ILE B 1 119 ? 18.375 1.753 2.699 1 94.25 119 ILE B CA 1
ATOM 3104 C C . ILE B 1 119 ? 17.172 1.839 1.763 1 94.25 119 ILE B C 1
ATOM 3106 O O . ILE B 1 119 ? 17.109 1.137 0.75 1 94.25 119 ILE B O 1
ATOM 3110 N N . HIS B 1 120 ? 16.172 2.533 2.141 1 96.12 120 HIS B N 1
ATOM 3111 C CA . HIS B 1 120 ? 15.047 2.805 1.262 1 96.12 120 HIS B CA 1
ATOM 3112 C C . HIS B 1 120 ? 14.453 4.188 1.533 1 96.12 120 HIS B C 1
ATOM 3114 O O . HIS B 1 120 ? 14.711 4.777 2.584 1 96.12 120 HIS B O 1
ATOM 3120 N N . HIS B 1 121 ? 13.797 4.754 0.537 1 97.12 121 HIS B N 1
ATOM 3121 C CA . HIS B 1 121 ? 13.227 6.094 0.578 1 97.12 121 HIS B CA 1
ATOM 3122 C C . HIS B 1 121 ? 11.703 6.051 0.568 1 97.12 121 HIS B C 1
ATOM 3124 O O . HIS B 1 121 ? 11.102 5.418 -0.303 1 97.12 121 HIS B O 1
ATOM 3130 N N . HIS B 1 122 ? 11.07 6.637 1.565 1 98.25 122 HIS B N 1
ATOM 3131 C CA . HIS B 1 122 ? 9.641 6.93 1.521 1 98.25 122 HIS B CA 1
ATOM 3132 C C . HIS B 1 122 ? 9.367 8.242 0.793 1 98.25 122 HIS B C 1
ATOM 3134 O O . HIS B 1 122 ? 9.828 9.305 1.224 1 98.25 122 HIS B O 1
ATOM 3140 N N . LEU B 1 123 ? 8.617 8.172 -0.255 1 98.69 123 LEU B N 1
ATOM 3141 C CA . LEU B 1 123 ? 8.367 9.32 -1.122 1 98.69 123 LEU B CA 1
ATOM 3142 C C . LEU B 1 123 ? 6.875 9.602 -1.252 1 98.69 123 LEU B C 1
ATOM 3144 O O . LEU B 1 123 ? 6.098 8.695 -1.573 1 98.69 123 LEU B O 1
ATOM 3148 N N . ILE B 1 124 ? 6.453 10.805 -0.92 1 98.81 124 ILE B N 1
ATOM 3149 C CA . ILE B 1 124 ? 5.078 11.25 -1.137 1 98.81 124 ILE B CA 1
ATOM 3150 C C . ILE B 1 124 ? 5.031 12.211 -2.322 1 98.81 124 ILE B C 1
ATOM 3152 O O . ILE B 1 124 ? 5.707 13.242 -2.322 1 98.81 124 ILE B O 1
ATOM 3156 N N . ILE B 1 125 ? 4.262 11.906 -3.346 1 98.75 125 ILE B N 1
ATOM 3157 C CA . ILE B 1 125 ? 4.164 12.766 -4.523 1 98.75 125 ILE B CA 1
ATOM 3158 C C . ILE B 1 125 ? 2.732 12.758 -5.051 1 98.75 125 ILE B C 1
ATOM 3160 O O . ILE B 1 125 ? 1.939 11.883 -4.699 1 98.75 125 ILE B O 1
ATOM 3164 N N . GLN B 1 126 ? 2.4 13.75 -5.844 1 97.44 126 GLN B N 1
ATOM 3165 C CA . GLN B 1 126 ? 1.102 13.82 -6.508 1 97.44 126 GLN B CA 1
ATOM 3166 C C . GLN B 1 126 ? 0.941 12.688 -7.52 1 97.44 126 GLN B C 1
ATOM 3168 O O . GLN B 1 126 ? 1.881 12.359 -8.25 1 97.44 126 GLN B O 1
ATOM 3173 N N . ASN B 1 127 ? -0.178 12.078 -7.473 1 96.12 127 ASN B N 1
ATOM 3174 C CA . ASN B 1 127 ? -0.537 11.047 -8.438 1 96.12 127 ASN B CA 1
ATOM 3175 C C . ASN B 1 127 ? -1.223 11.633 -9.664 1 96.12 127 ASN B C 1
ATOM 3177 O O . ASN B 1 127 ? -2.385 12.039 -9.602 1 96.12 127 ASN B O 1
ATOM 3181 N N . ILE B 1 128 ? -0.58 11.617 -10.789 1 93.88 128 ILE B N 1
ATOM 3182 C CA . ILE B 1 128 ? -1.15 12.227 -11.984 1 93.88 128 ILE B CA 1
ATOM 3183 C C . ILE B 1 128 ? -1.333 11.164 -13.062 1 93.88 128 ILE B C 1
ATOM 3185 O O . ILE B 1 128 ? -0.613 10.164 -13.086 1 93.88 128 ILE B O 1
ATOM 3189 N N . THR B 1 129 ? -2.348 11.328 -13.805 1 89.94 129 THR B N 1
ATOM 3190 C CA . THR B 1 129 ? -2.586 10.539 -15.008 1 89.94 129 THR B CA 1
ATOM 3191 C C . THR B 1 129 ? -3.027 11.43 -16.156 1 89.94 129 THR B C 1
ATOM 3193 O O . THR B 1 129 ? -4.023 12.156 -16.047 1 89.94 129 THR B O 1
ATOM 3196 N N . GLN B 1 130 ? -2.305 11.5 -17.219 1 88.94 130 GLN B N 1
ATOM 3197 C CA . GLN B 1 130 ? -2.617 12.227 -18.453 1 88.94 130 GLN B CA 1
ATOM 3198 C C . GLN B 1 130 ? -2.369 11.352 -19.688 1 88.94 130 GLN B C 1
ATOM 3200 O O . GLN B 1 130 ? -1.224 11.172 -20.094 1 88.94 130 GLN B O 1
ATOM 3205 N N . GLY B 1 131 ? -3.436 10.812 -20.25 1 84.06 131 GLY B N 1
ATOM 3206 C CA . GLY B 1 131 ? -3.26 9.883 -21.344 1 84.06 131 GLY B CA 1
ATOM 3207 C C . GLY B 1 131 ? -2.533 8.617 -20.953 1 84.06 131 GLY B C 1
ATOM 3208 O O . GLY B 1 131 ? -2.973 7.898 -20.047 1 84.06 131 GLY B O 1
ATOM 3209 N N . MET B 1 132 ? -1.391 8.391 -21.594 1 86.38 132 MET B N 1
ATOM 3210 C CA . MET B 1 132 ? -0.608 7.184 -21.344 1 86.38 132 MET B CA 1
ATOM 3211 C C . MET B 1 132 ? 0.433 7.422 -20.25 1 86.38 132 MET B C 1
ATOM 3213 O O . MET B 1 132 ? 1.114 6.488 -19.828 1 86.38 132 MET B O 1
ATOM 3217 N N . ILE B 1 133 ? 0.457 8.633 -19.797 1 92.5 133 ILE B N 1
ATOM 3218 C CA . ILE B 1 133 ? 1.455 8.984 -18.781 1 92.5 133 ILE B CA 1
ATOM 3219 C C . ILE B 1 133 ? 0.828 8.93 -17.391 1 92.5 133 ILE B C 1
ATOM 3221 O O . ILE B 1 133 ? -0.285 9.422 -17.188 1 92.5 133 ILE B O 1
ATOM 3225 N N . SER B 1 134 ? 1.46 8.242 -16.5 1 93.56 134 SER B N 1
ATOM 3226 C CA . SER B 1 134 ? 1.046 8.211 -15.102 1 93.56 134 SER B CA 1
ATOM 3227 C C . SER B 1 134 ? 2.25 8.273 -14.172 1 93.56 134 SER B C 1
ATOM 3229 O O . SER B 1 134 ? 3.371 7.957 -14.57 1 93.56 134 SER B O 1
ATOM 3231 N N . THR B 1 135 ? 1.983 8.727 -12.953 1 96.81 135 THR B N 1
ATOM 3232 C CA . THR B 1 135 ? 3.064 8.859 -11.984 1 96.81 135 THR B CA 1
ATOM 3233 C C . THR B 1 135 ? 3.771 7.52 -11.773 1 96.81 135 THR B C 1
ATOM 3235 O O . THR B 1 135 ? 5 7.449 -11.82 1 96.81 135 THR B O 1
ATOM 3238 N N . PRO B 1 136 ? 3.039 6.414 -11.602 1 95.69 136 PRO B N 1
ATOM 3239 C CA . PRO B 1 136 ? 3.75 5.145 -11.43 1 95.69 136 PRO B CA 1
ATOM 3240 C C . PRO B 1 136 ? 4.629 4.789 -12.625 1 95.69 136 PRO B C 1
ATOM 3242 O O . PRO B 1 136 ? 5.75 4.301 -12.453 1 95.69 136 PRO B O 1
ATOM 3245 N N . LYS B 1 137 ? 4.168 5.07 -13.812 1 94.44 137 LYS B N 1
ATOM 3246 C CA . LYS B 1 137 ? 4.965 4.805 -15.008 1 94.44 137 LYS B CA 1
ATOM 3247 C C . LYS B 1 137 ? 6.223 5.664 -15.039 1 94.44 137 LYS B C 1
ATOM 3249 O O . LYS B 1 137 ? 7.305 5.18 -15.383 1 94.44 137 LYS B O 1
ATOM 3254 N N . LEU B 1 138 ? 6.047 6.926 -14.688 1 97.5 138 LEU B N 1
ATOM 3255 C CA . LEU B 1 138 ? 7.188 7.832 -14.656 1 97.5 138 LEU B CA 1
ATOM 3256 C C . LEU B 1 138 ? 8.219 7.379 -13.625 1 97.5 138 LEU B C 1
ATOM 3258 O O . LEU B 1 138 ? 9.422 7.406 -13.883 1 97.5 138 LEU B O 1
ATOM 3262 N N . VAL B 1 139 ? 7.734 6.961 -12.445 1 98 139 VAL B N 1
ATOM 3263 C CA . VAL B 1 139 ? 8.625 6.52 -11.375 1 98 139 VAL B CA 1
ATOM 3264 C C . VAL B 1 139 ? 9.398 5.281 -11.828 1 98 139 VAL B C 1
ATOM 3266 O O . VAL B 1 139 ? 10.617 5.211 -11.656 1 98 139 VAL B O 1
ATOM 3269 N N . LYS B 1 140 ? 8.703 4.355 -12.414 1 95.19 140 LYS B N 1
ATOM 3270 C CA . LYS B 1 140 ? 9.336 3.123 -12.867 1 95.19 140 LYS B CA 1
ATOM 3271 C C . LYS B 1 140 ? 10.352 3.408 -13.977 1 95.19 140 LYS B C 1
ATOM 3273 O O . LYS B 1 140 ? 11.383 2.74 -14.07 1 95.19 140 LYS B O 1
ATOM 3278 N N . LYS B 1 141 ? 10.039 4.348 -14.812 1 95.69 141 LYS B N 1
ATOM 3279 C CA . LYS B 1 141 ? 10.922 4.75 -15.898 1 95.69 141 LYS B CA 1
ATOM 3280 C C . LYS B 1 141 ? 12.25 5.281 -15.367 1 95.69 141 LYS B C 1
ATOM 3282 O O . LYS B 1 141 ? 13.312 5.008 -15.93 1 95.69 141 LYS B O 1
ATOM 3287 N N . HIS B 1 142 ? 12.188 5.98 -14.266 1 97.81 142 HIS B N 1
ATOM 3288 C CA . HIS B 1 142 ? 13.375 6.719 -13.852 1 97.81 142 HIS B CA 1
ATOM 3289 C C . HIS B 1 142 ? 14.008 6.086 -12.617 1 97.81 142 HIS B C 1
ATOM 3291 O O . HIS B 1 142 ? 15.07 6.52 -12.172 1 97.81 142 HIS B O 1
ATOM 3297 N N . TRP B 1 143 ? 13.422 5.113 -11.977 1 97.12 143 TRP B N 1
ATOM 3298 C CA . TRP B 1 143 ? 14.008 4.371 -10.867 1 97.12 143 TRP B CA 1
ATOM 3299 C C . TRP B 1 143 ? 14.219 2.908 -11.242 1 97.12 143 TRP B C 1
ATOM 3301 O O . TRP B 1 143 ? 13.336 2.074 -11.039 1 97.12 143 TRP B O 1
ATOM 3311 N N . SER B 1 144 ? 15.391 2.561 -11.633 1 90.62 144 SER B N 1
ATOM 3312 C CA . SER B 1 144 ? 15.688 1.2 -12.07 1 90.62 144 SER B CA 1
ATOM 3313 C C . SER B 1 144 ? 16.516 0.452 -11.031 1 90.62 144 SER B C 1
ATOM 3315 O O . SER B 1 144 ? 16.953 -0.677 -11.266 1 90.62 144 SER B O 1
ATOM 3317 N N . ARG B 1 145 ? 16.703 1.057 -9.883 1 93.44 145 ARG B N 1
ATOM 3318 C CA . ARG B 1 145 ? 17.609 0.519 -8.875 1 93.44 145 ARG B CA 1
ATOM 3319 C C . ARG B 1 145 ? 16.906 -0.495 -7.984 1 93.44 145 ARG B C 1
ATOM 3321 O O . ARG B 1 145 ? 17.562 -1.262 -7.27 1 93.44 145 ARG B O 1
ATOM 3328 N N . GLY B 1 146 ? 15.703 -0.528 -7.945 1 93.12 146 GLY B N 1
ATOM 3329 C CA . GLY B 1 146 ? 14.859 -1.407 -7.148 1 93.12 146 GLY B CA 1
ATOM 3330 C C . GLY B 1 146 ? 13.422 -1.447 -7.621 1 93.12 146 GLY B C 1
ATOM 3331 O O . GLY B 1 146 ? 13.125 -1.05 -8.75 1 93.12 146 GLY B O 1
ATOM 3332 N N . ARG B 1 147 ? 12.609 -2.002 -6.848 1 89.44 147 ARG B N 1
ATOM 3333 C CA . ARG B 1 147 ? 11.203 -2.129 -7.195 1 89.44 147 ARG B CA 1
ATOM 3334 C C . ARG B 1 147 ? 10.344 -1.184 -6.359 1 89.44 147 ARG B C 1
ATOM 3336 O O . ARG B 1 147 ? 10.102 -1.437 -5.176 1 89.44 147 ARG B O 1
ATOM 3343 N N . PRO B 1 148 ? 9.828 -0.157 -6.984 1 96.12 148 PRO B N 1
ATOM 3344 C CA . PRO B 1 148 ? 9 0.788 -6.234 1 96.12 148 PRO B CA 1
ATOM 3345 C C . PRO B 1 148 ? 7.676 0.176 -5.773 1 96.12 148 PRO B C 1
ATOM 3347 O O . PRO B 1 148 ? 7.055 -0.589 -6.516 1 96.12 148 PRO B O 1
ATOM 3350 N N . LYS B 1 149 ? 7.344 0.422 -4.523 1 96.69 149 LYS B N 1
ATOM 3351 C CA . LYS B 1 149 ? 6.027 0.068 -3.994 1 96.69 149 LYS B CA 1
ATOM 3352 C C . LYS B 1 149 ? 5.117 1.289 -3.922 1 96.69 149 LYS B C 1
ATOM 3354 O O . LYS B 1 149 ? 5.504 2.33 -3.389 1 96.69 149 LYS B O 1
ATOM 3359 N N . PHE B 1 150 ? 3.902 1.151 -4.465 1 97.56 150 PHE B N 1
ATOM 3360 C CA . PHE B 1 150 ? 2.975 2.273 -4.543 1 97.56 150 PHE B CA 1
ATOM 3361 C C . PHE B 1 150 ? 1.771 2.045 -3.637 1 97.56 150 PHE B C 1
ATOM 3363 O O . PHE B 1 150 ? 1.087 1.025 -3.75 1 97.56 150 PHE B O 1
ATOM 3370 N N . VAL B 1 151 ? 1.521 2.979 -2.764 1 97.69 151 VAL B N 1
ATOM 3371 C CA . VAL B 1 151 ? 0.35 2.975 -1.894 1 97.69 151 VAL B CA 1
ATOM 3372 C C . VAL B 1 151 ? -0.411 4.289 -2.049 1 97.69 151 VAL B C 1
ATOM 3374 O O . VAL B 1 151 ? 0.175 5.371 -1.943 1 97.69 151 VAL B O 1
ATOM 3377 N N . MET B 1 152 ? -1.673 4.227 -2.293 1 96.69 152 MET B N 1
ATOM 3378 C CA . MET B 1 152 ? -2.465 5.445 -2.434 1 96.69 152 MET B CA 1
ATOM 3379 C C . MET B 1 152 ? -2.836 6.016 -1.068 1 96.69 152 MET B C 1
ATOM 3381 O O . MET B 1 152 ? -3.176 5.266 -0.151 1 96.69 152 MET B O 1
ATOM 3385 N N . LEU B 1 153 ? -2.762 7.305 -0.962 1 97.06 153 LEU B N 1
ATOM 3386 C CA . LEU B 1 153 ? -3.205 7.965 0.261 1 97.06 153 LEU B CA 1
ATOM 3387 C C . LEU B 1 153 ? -4.711 7.805 0.448 1 97.06 153 LEU B C 1
ATOM 3389 O O . LEU B 1 153 ? -5.461 7.781 -0.529 1 97.06 153 LEU B O 1
ATOM 3393 N N . ASP B 1 154 ? -5.121 7.789 1.684 1 91.5 154 ASP B N 1
ATOM 3394 C CA . ASP B 1 154 ? -6.523 7.5 1.964 1 91.5 154 ASP B CA 1
ATOM 3395 C C . ASP B 1 154 ? -7.406 8.711 1.665 1 91.5 154 ASP B C 1
ATOM 3397 O O . ASP B 1 154 ? -6.898 9.789 1.349 1 91.5 154 ASP B O 1
ATOM 3401 N N . ASP B 1 155 ? -8.695 8.547 1.816 1 89.06 155 ASP B N 1
ATOM 3402 C CA . ASP B 1 155 ? -9.641 9.555 1.352 1 89.06 155 ASP B CA 1
ATOM 3403 C C . ASP B 1 155 ? -10 10.531 2.473 1 89.06 155 ASP B C 1
ATOM 3405 O O . ASP B 1 155 ? -10.914 11.344 2.324 1 89.06 155 ASP B O 1
ATOM 3409 N N . THR B 1 156 ? -9.297 10.523 3.588 1 88.12 156 THR B N 1
ATOM 3410 C CA . THR B 1 156 ? -9.672 11.367 4.719 1 88.12 156 THR B CA 1
ATOM 3411 C C . THR B 1 156 ? -9.094 12.766 4.562 1 88.12 156 THR B C 1
ATOM 3413 O O . THR B 1 156 ? -9.672 13.742 5.062 1 88.12 156 THR B O 1
ATOM 3416 N N . GLY B 1 157 ? -7.957 12.766 3.982 1 91.69 157 GLY B N 1
ATOM 3417 C CA . GLY B 1 157 ? -7.254 14.039 3.9 1 91.69 157 GLY B CA 1
ATOM 3418 C C . GLY B 1 157 ? -6.461 14.359 5.152 1 91.69 157 GLY B C 1
ATOM 3419 O O . GLY B 1 157 ? -5.777 15.383 5.215 1 91.69 157 GLY B O 1
ATOM 3420 N N . ASP B 1 158 ? -6.645 13.594 6.125 1 93.69 158 ASP B N 1
ATOM 3421 C CA . ASP B 1 158 ? -5.836 13.695 7.336 1 93.69 158 ASP B CA 1
ATOM 3422 C C . ASP B 1 158 ? -4.781 12.586 7.387 1 93.69 158 ASP B C 1
ATOM 3424 O O . ASP B 1 158 ? -5.102 11.43 7.676 1 93.69 158 ASP B O 1
ATOM 3428 N N . TYR B 1 159 ? -3.59 13.008 7.289 1 97 159 TYR B N 1
ATOM 3429 C CA . TYR B 1 159 ? -2.521 12.023 7.145 1 97 159 TYR B CA 1
ATOM 3430 C C . TYR B 1 159 ? -1.662 11.969 8.406 1 97 159 TYR B C 1
ATOM 3432 O O . TYR B 1 159 ? -0.433 11.914 8.32 1 97 159 TYR B O 1
ATOM 3440 N N . LYS B 1 160 ? -2.316 11.969 9.547 1 95.94 160 LYS B N 1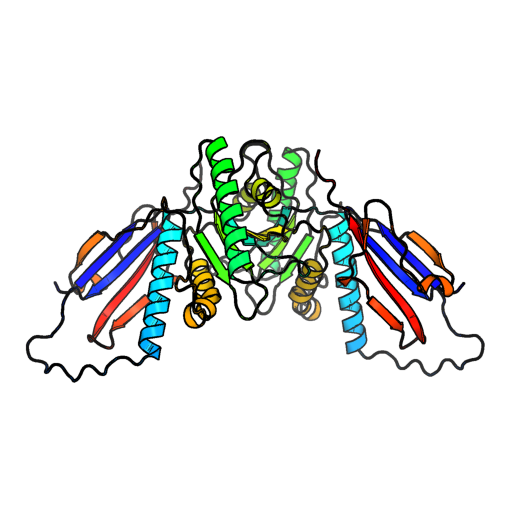
ATOM 3441 C CA . LYS B 1 160 ? -1.664 11.891 10.852 1 95.94 160 LYS B CA 1
ATOM 3442 C C . LYS B 1 160 ? -0.865 10.602 10.992 1 95.94 160 LYS B C 1
ATOM 3444 O O . LYS B 1 160 ? 0.317 10.633 11.344 1 95.94 160 LYS B O 1
ATOM 3449 N N . ASP B 1 161 ? -1.491 9.5 10.68 1 95 161 ASP B N 1
ATOM 3450 C CA . ASP B 1 161 ? -0.835 8.203 10.828 1 95 161 ASP B CA 1
ATOM 3451 C C . ASP B 1 161 ? 0.4 8.109 9.938 1 95 161 ASP B C 1
ATOM 3453 O O . ASP B 1 161 ? 1.429 7.566 10.352 1 95 161 ASP B O 1
ATOM 3457 N N . LEU B 1 162 ? 0.234 8.578 8.734 1 97.25 162 LEU B N 1
ATOM 3458 C CA . LEU B 1 162 ? 1.366 8.562 7.816 1 97.25 162 LEU B CA 1
ATOM 3459 C C . LEU B 1 162 ? 2.51 9.414 8.352 1 97.25 162 LEU B C 1
ATOM 3461 O O . LEU B 1 162 ? 3.67 9 8.32 1 97.25 162 LEU B O 1
ATOM 3465 N N . ALA B 1 163 ? 2.207 10.602 8.781 1 97.75 163 ALA B N 1
ATOM 3466 C CA . ALA B 1 163 ? 3.221 11.484 9.352 1 97.75 163 ALA B CA 1
ATOM 3467 C C . ALA B 1 163 ? 3.934 10.812 10.523 1 97.75 163 ALA B C 1
ATOM 3469 O O . ALA B 1 163 ? 5.164 10.836 10.609 1 97.75 163 ALA B O 1
ATOM 3470 N N . GLU B 1 164 ? 3.168 10.234 11.461 1 96.62 164 GLU B N 1
ATOM 3471 C CA . GLU B 1 164 ? 3.738 9.539 12.609 1 96.62 164 GLU B CA 1
ATOM 3472 C C . GLU B 1 164 ? 4.645 8.391 12.164 1 96.62 164 GLU B C 1
ATOM 3474 O O . GLU B 1 164 ? 5.734 8.203 12.711 1 96.62 164 GLU B O 1
ATOM 3479 N N . TYR B 1 165 ? 4.152 7.711 11.156 1 96.44 165 TYR B N 1
ATOM 3480 C CA . TYR B 1 165 ? 4.918 6.598 10.609 1 96.44 165 TYR B CA 1
ATOM 3481 C C . TYR B 1 165 ? 6.25 7.078 10.047 1 96.44 165 TYR B C 1
ATOM 3483 O O . TYR B 1 165 ? 7.305 6.523 10.367 1 96.44 165 TYR B O 1
ATOM 3491 N N . LEU B 1 166 ? 6.262 8.062 9.234 1 96.62 166 LEU B N 1
ATOM 3492 C CA . LEU B 1 166 ? 7.465 8.562 8.578 1 96.62 166 LEU B CA 1
ATOM 3493 C C . LEU B 1 166 ? 8.469 9.086 9.602 1 96.62 166 LEU B C 1
ATOM 3495 O O . LEU B 1 166 ? 9.664 8.82 9.5 1 96.62 166 LEU B O 1
ATOM 3499 N N . ILE B 1 167 ? 7.977 9.773 10.594 1 95.62 167 ILE B N 1
ATOM 3500 C CA . ILE B 1 167 ? 8.844 10.336 11.625 1 95.62 167 ILE B CA 1
ATOM 3501 C C . ILE B 1 167 ? 9.453 9.203 12.461 1 95.62 167 ILE B C 1
ATOM 3503 O O . ILE B 1 167 ? 10.633 9.25 12.805 1 95.62 167 ILE B O 1
ATOM 3507 N N . LYS B 1 168 ? 8.633 8.195 12.781 1 92.56 168 LYS B N 1
ATOM 3508 C CA . LYS B 1 168 ? 9.109 7.051 13.547 1 92.56 168 LYS B CA 1
ATOM 3509 C C . LYS B 1 168 ? 10.203 6.297 12.789 1 92.56 168 LYS B C 1
ATOM 3511 O O . LYS B 1 168 ? 11.227 5.934 13.367 1 92.56 168 LYS B O 1
ATOM 3516 N N . GLU B 1 169 ? 9.992 6.09 11.562 1 88 169 GLU B N 1
ATOM 3517 C CA . GLU B 1 169 ? 10.914 5.305 10.75 1 88 169 GLU B CA 1
ATOM 3518 C C . GLU B 1 169 ? 12.258 6.008 10.609 1 88 169 GLU B C 1
ATOM 3520 O O . GLU B 1 169 ? 13.297 5.355 10.477 1 88 169 GLU B O 1
ATOM 3525 N N . THR B 1 170 ? 12.266 7.285 10.672 1 86.31 170 THR B N 1
ATOM 3526 C CA . THR B 1 170 ? 13.508 8.023 10.438 1 86.31 170 THR B CA 1
ATOM 3527 C C . THR B 1 170 ? 14.125 8.477 11.75 1 86.31 170 THR B C 1
ATOM 3529 O O . THR B 1 170 ? 15.164 9.141 11.758 1 86.31 170 THR B O 1
ATOM 3532 N N . SER B 1 171 ? 13.445 8.18 12.82 1 83.38 171 SER B N 1
ATOM 3533 C CA . SER B 1 171 ? 13.898 8.672 14.125 1 83.38 171 SER B CA 1
ATOM 3534 C C . SER B 1 171 ? 15.305 8.188 14.445 1 83.38 171 SER B C 1
ATOM 3536 O O . SER B 1 171 ? 16.125 8.938 14.969 1 83.38 171 SER B O 1
ATOM 3538 N N . LYS B 1 172 ? 15.609 6.914 14.164 1 77.94 172 LYS B N 1
ATOM 3539 C CA . LYS B 1 172 ? 16.938 6.383 14.438 1 77.94 172 LYS B CA 1
ATOM 3540 C C . LYS B 1 172 ? 18 7.062 13.578 1 77.94 172 LYS B C 1
ATOM 3542 O O . LYS B 1 172 ? 19.062 7.422 14.062 1 77.94 172 LYS B O 1
ATOM 3547 N N . THR B 1 173 ? 17.734 7.184 12.336 1 74.56 173 THR B N 1
ATOM 3548 C CA . THR B 1 173 ? 18.641 7.871 11.422 1 74.56 173 THR B CA 1
ATOM 3549 C C . THR B 1 173 ? 18.891 9.305 11.875 1 74.56 173 THR B C 1
ATOM 3551 O O . THR B 1 173 ? 20.031 9.773 11.852 1 74.56 173 THR B O 1
ATOM 3554 N N . PHE B 1 174 ? 17.875 9.938 12.219 1 72.44 174 PHE B N 1
ATOM 3555 C CA . PHE B 1 174 ? 17.938 11.328 12.664 1 72.44 174 PHE B CA 1
ATOM 3556 C C . PHE B 1 174 ? 18.828 11.453 13.891 1 72.44 174 PHE B C 1
ATOM 3558 O O . PHE B 1 174 ? 19.609 12.406 14 1 72.44 174 PHE B O 1
ATOM 3565 N N . ARG B 1 175 ? 18.844 10.492 14.734 1 72 175 ARG B N 1
ATOM 3566 C CA . ARG B 1 175 ? 19.562 10.57 16 1 72 175 ARG B CA 1
ATOM 3567 C C . ARG B 1 175 ? 21 10.102 15.852 1 72 175 ARG B C 1
ATOM 3569 O O . ARG B 1 175 ? 21.891 10.586 16.547 1 72 175 ARG B O 1
ATOM 3576 N N . GLU B 1 176 ? 21.203 9.195 15.016 1 72.19 176 GLU B N 1
ATOM 3577 C CA . GLU B 1 176 ? 22.5 8.523 15.008 1 72.19 176 GLU B CA 1
ATOM 3578 C C . GLU B 1 176 ? 23.344 8.961 13.805 1 72.19 176 GLU B C 1
ATOM 3580 O O . GLU B 1 176 ? 24.562 8.773 13.789 1 72.19 176 GLU B O 1
ATOM 3585 N N . SER B 1 177 ? 22.672 9.398 12.781 1 63.44 177 SER B N 1
ATOM 3586 C CA . SER B 1 177 ? 23.453 9.711 11.594 1 63.44 177 SER B CA 1
ATOM 3587 C C . SER B 1 177 ? 24.234 11.016 11.766 1 63.44 177 SER B C 1
ATOM 3589 O O . SER B 1 177 ? 23.703 11.984 12.32 1 63.44 177 SER B O 1
ATOM 3591 N N . LYS B 1 178 ? 25.516 11.055 11.609 1 55.62 178 LYS B N 1
ATOM 3592 C CA . LYS B 1 178 ? 26.438 12.188 11.711 1 55.62 178 LYS B CA 1
ATOM 3593 C C . LYS B 1 178 ? 26.125 13.242 10.648 1 55.62 178 LYS B C 1
ATOM 3595 O O . LYS B 1 178 ? 26.484 14.406 10.812 1 55.62 178 LYS B O 1
ATOM 3600 N N . GLY B 1 179 ? 25.516 12.836 9.617 1 49.72 179 GLY B N 1
ATOM 3601 C CA . GLY B 1 179 ? 25.391 13.727 8.477 1 49.72 179 GLY B CA 1
ATOM 3602 C C . GLY B 1 179 ? 23.984 14.242 8.273 1 49.72 179 GLY B C 1
ATOM 3603 O O . GLY B 1 179 ? 23.781 15.398 7.879 1 49.72 179 GLY B O 1
ATOM 3604 N N . MET B 1 180 ? 23 13.438 8.383 1 56.06 180 MET B N 1
ATOM 3605 C CA . MET B 1 180 ? 21.656 13.82 7.949 1 56.06 180 MET B CA 1
ATOM 3606 C C . MET B 1 180 ? 20.766 14.148 9.148 1 56.06 180 MET B C 1
ATOM 3608 O O . MET B 1 180 ? 20.406 13.258 9.922 1 56.06 180 MET B O 1
ATOM 3612 N N . LYS B 1 181 ? 20.672 15.422 9.516 1 65.06 181 LYS B N 1
ATOM 3613 C CA . LYS B 1 181 ? 20 15.852 10.734 1 65.06 181 LYS B CA 1
ATOM 3614 C C . LYS B 1 181 ? 18.516 16.125 10.484 1 65.06 181 LYS B C 1
ATOM 3616 O O . LYS B 1 181 ? 17.766 16.438 11.406 1 65.06 181 LYS B O 1
ATOM 3621 N N . GLN B 1 182 ? 18.156 15.859 9.109 1 81.25 182 GLN B N 1
ATOM 3622 C CA . GLN B 1 182 ? 16.734 16.141 8.859 1 81.25 182 GLN B CA 1
ATOM 3623 C C . GLN B 1 182 ? 15.922 14.852 8.828 1 81.25 182 GLN B C 1
ATOM 3625 O O . GLN B 1 182 ? 16.375 13.828 8.312 1 81.25 182 GLN B O 1
ATOM 3630 N N . ARG B 1 183 ? 14.797 14.844 9.477 1 88.94 183 ARG B N 1
ATOM 3631 C CA . ARG B 1 183 ? 13.875 13.711 9.5 1 88.94 183 ARG B CA 1
ATOM 3632 C C . ARG B 1 183 ? 13.312 13.422 8.117 1 88.94 183 ARG B C 1
ATOM 3634 O O . ARG B 1 183 ? 13.016 12.273 7.781 1 88.94 183 ARG B O 1
ATOM 3641 N N . TYR B 1 184 ? 13.172 14.492 7.359 1 95.06 184 TYR B N 1
ATOM 3642 C CA . TYR B 1 184 ? 12.656 14.414 5.996 1 95.06 184 TYR B CA 1
ATOM 3643 C C . TYR B 1 184 ? 13.062 15.641 5.191 1 95.06 184 TYR B C 1
ATOM 3645 O O . TYR B 1 184 ? 13.477 16.656 5.758 1 95.06 184 TYR B O 1
ATOM 3653 N N . SER B 1 185 ? 13.133 15.523 3.916 1 95 185 SER B N 1
ATOM 3654 C CA . SER B 1 185 ? 13.305 16.641 2.994 1 95 185 SER B CA 1
ATOM 3655 C C . SER B 1 185 ? 12.07 16.844 2.123 1 95 185 SER B C 1
ATOM 3657 O O . SER B 1 185 ? 11.211 15.953 2.045 1 95 185 SER B O 1
ATOM 3659 N N . ARG B 1 186 ? 11.891 17.984 1.649 1 97.19 186 ARG B N 1
ATOM 3660 C CA . ARG B 1 186 ? 10.695 18.281 0.865 1 97.19 186 ARG B CA 1
ATOM 3661 C C . ARG B 1 186 ? 11.008 19.312 -0.226 1 97.19 186 ARG B C 1
ATOM 3663 O O . ARG B 1 186 ? 11.977 20.062 -0.12 1 97.19 186 ARG B O 1
ATOM 3670 N N . SER B 1 187 ? 10.227 19.297 -1.275 1 97.94 187 SER B N 1
ATOM 3671 C CA . SER B 1 187 ? 10.359 20.328 -2.295 1 97.94 187 SER B CA 1
ATOM 3672 C C . SER B 1 187 ? 10.039 21.703 -1.725 1 97.94 187 SER B C 1
ATOM 3674 O O . SER B 1 187 ? 9.219 21.828 -0.815 1 97.94 187 SER B O 1
ATOM 3676 N N . ARG B 1 188 ? 10.594 22.703 -2.24 1 96.38 188 ARG B N 1
ATOM 3677 C CA . ARG B 1 188 ? 10.523 24.062 -1.69 1 96.38 188 ARG B CA 1
ATOM 3678 C C . ARG B 1 188 ? 9.172 24.703 -2.004 1 96.38 188 ARG B C 1
ATOM 3680 O O . ARG B 1 188 ? 8.797 25.688 -1.371 1 96.38 188 ARG B O 1
ATOM 3687 N N . ASN B 1 189 ? 8.453 24.203 -2.924 1 97.5 189 ASN B N 1
ATOM 3688 C CA . ASN B 1 189 ? 7.211 24.828 -3.369 1 97.5 189 ASN B CA 1
ATOM 3689 C C . ASN B 1 189 ? 6.016 24.328 -2.559 1 97.5 189 ASN B C 1
ATOM 3691 O O . ASN B 1 189 ? 4.863 24.609 -2.912 1 97.5 189 ASN B O 1
ATOM 3695 N N . LEU B 1 190 ? 6.262 23.594 -1.479 1 98.31 190 LEU B N 1
ATOM 3696 C CA . LEU B 1 190 ? 5.168 23.125 -0.635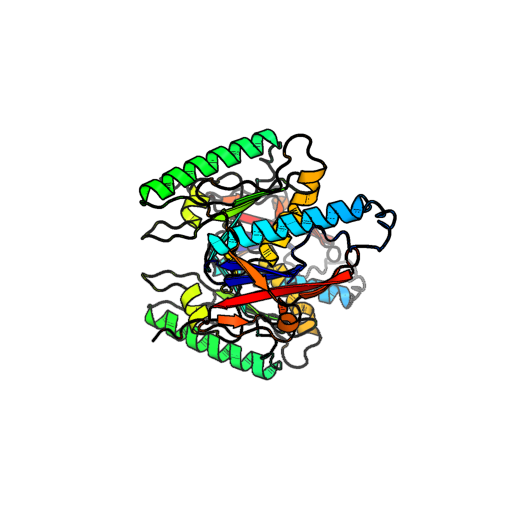 1 98.31 190 LEU B CA 1
ATOM 3697 C C . LEU B 1 190 ? 4.629 24.25 0.24 1 98.31 190 LEU B C 1
ATOM 3699 O O . LEU B 1 190 ? 5.391 25.109 0.688 1 98.31 190 LEU B O 1
ATOM 3703 N N . ILE B 1 191 ? 3.354 24.203 0.495 1 97.69 191 ILE B N 1
ATOM 3704 C CA . ILE B 1 191 ? 2.725 25.109 1.442 1 97.69 191 ILE B CA 1
ATOM 3705 C C . ILE B 1 191 ? 3.092 24.719 2.869 1 97.69 191 ILE B C 1
ATOM 3707 O O . ILE B 1 191 ? 2.941 23.547 3.252 1 97.69 191 ILE B O 1
ATOM 3711 N N . VAL B 1 192 ? 3.621 25.609 3.574 1 97 192 VAL B N 1
ATOM 3712 C CA . VAL B 1 192 ? 3.818 25.422 5.012 1 97 192 VAL B CA 1
ATOM 3713 C C . VAL B 1 192 ? 2.744 26.188 5.777 1 97 192 VAL B C 1
ATOM 3715 O O . VAL B 1 192 ? 2.787 27.422 5.855 1 97 192 VAL B O 1
ATOM 3718 N N . PRO B 1 193 ? 1.825 25.438 6.34 1 96.88 193 PRO B N 1
ATOM 3719 C CA . PRO B 1 193 ? 0.662 26.109 6.934 1 96.88 193 PRO B CA 1
ATOM 3720 C C . PRO B 1 193 ? 1.02 26.938 8.164 1 96.88 193 PRO B C 1
ATOM 3722 O O . PRO B 1 193 ? 1.868 26.531 8.961 1 96.88 193 PRO B O 1
ATOM 3725 N N . GLU B 1 194 ? 0.413 28.094 8.289 1 96.44 194 GLU B N 1
ATOM 3726 C CA . GLU B 1 194 ? 0.485 28.938 9.477 1 96.44 194 GLU B CA 1
ATOM 3727 C C . GLU B 1 194 ? -0.878 29.062 10.156 1 96.44 194 GLU B C 1
ATOM 3729 O O . GLU B 1 194 ? -1.904 29.156 9.477 1 96.44 194 GLU B O 1
ATOM 3734 N N . PRO B 1 195 ? -0.862 29.125 11.391 1 96.31 195 PRO B N 1
ATOM 3735 C CA . PRO B 1 195 ? -2.158 29.156 12.078 1 96.31 195 PRO B CA 1
ATOM 3736 C C . PRO B 1 195 ? -2.738 30.562 12.172 1 96.31 195 PRO B C 1
ATOM 3738 O O . PRO B 1 195 ? -1.989 31.547 12.203 1 96.31 195 PRO B O 1
ATOM 3741 N N . GLU B 1 196 ? -4.035 30.688 12.125 1 96.38 196 GLU B N 1
ATOM 3742 C CA . GLU B 1 196 ? -4.762 31.859 12.586 1 96.38 196 GLU B CA 1
ATOM 3743 C C . GLU B 1 196 ? -4.891 31.875 14.109 1 96.38 196 GLU B C 1
ATOM 3745 O O . GLU B 1 196 ? -5.367 30.891 14.703 1 96.38 196 GLU B O 1
ATOM 3750 N N . ARG B 1 197 ? -4.52 32.938 14.688 1 94.44 197 ARG B N 1
ATOM 3751 C CA . ARG B 1 197 ? -4.539 33.031 16.141 1 94.44 197 ARG B CA 1
ATOM 3752 C C . ARG B 1 197 ? -5.695 33.906 16.625 1 94.44 197 ARG B C 1
ATOM 3754 O O . ARG B 1 197 ? -5.922 35 16.078 1 94.44 197 ARG B O 1
ATOM 3761 N N . LYS B 1 198 ? -6.414 33.406 17.531 1 93.44 198 LYS B N 1
ATOM 3762 C CA . LYS B 1 198 ? -7.5 34.188 18.141 1 93.44 198 LYS B CA 1
ATOM 3763 C C . LYS B 1 198 ? -7.492 34 19.672 1 93.44 198 LYS B C 1
ATOM 3765 O O . LYS B 1 198 ? -7.27 32.906 20.172 1 93.44 198 LYS B O 1
ATOM 3770 N N . LEU B 1 199 ? -7.797 35.062 20.344 1 91.44 199 LEU B N 1
ATOM 3771 C CA . LEU B 1 199 ? -7.938 35 21.797 1 91.44 199 LEU B CA 1
ATOM 3772 C C . LEU B 1 199 ? -9.25 34.312 22.172 1 91.44 199 LEU B C 1
ATOM 3774 O O . LEU B 1 199 ? -10.25 34.469 21.484 1 91.44 199 LEU B O 1
ATOM 3778 N N . MET B 1 200 ? -9.141 33.5 23.219 1 87.62 200 MET B N 1
ATOM 3779 C CA . MET B 1 200 ? -10.328 32.781 23.672 1 87.62 200 MET B CA 1
ATOM 3780 C C . MET B 1 200 ? -10.477 32.844 25.188 1 87.62 200 MET B C 1
ATOM 3782 O O . MET B 1 200 ? -9.484 32.969 25.906 1 87.62 200 MET B O 1
ATOM 3786 N N . LYS B 1 201 ? -11.766 32.906 25.625 1 85.69 201 LYS B N 1
ATOM 3787 C CA . LYS B 1 201 ? -12.047 32.875 27.047 1 85.69 201 LYS B CA 1
ATOM 3788 C C . LYS B 1 201 ? -12.023 31.438 27.562 1 85.69 201 LYS B C 1
ATOM 3790 O O . LYS B 1 201 ? -12.25 30.484 26.797 1 85.69 201 LYS B O 1
ATOM 3795 N N . ALA B 1 202 ? -11.766 31.25 28.844 1 83.62 202 ALA B N 1
ATOM 3796 C CA . ALA B 1 202 ? -11.742 29.938 29.484 1 83.62 202 ALA B CA 1
ATOM 3797 C C . ALA B 1 202 ? -13.094 29.234 29.344 1 83.62 202 ALA B C 1
ATOM 3799 O O . ALA B 1 202 ? -13.148 28 29.234 1 83.62 202 ALA B O 1
ATOM 3800 N N . SER B 1 203 ? -14.133 29.984 29.281 1 82.88 203 SER B N 1
ATOM 3801 C CA . SER B 1 203 ? -15.477 29.438 29.219 1 82.88 203 SER B CA 1
ATOM 3802 C C . SER B 1 203 ? -15.742 28.75 27.875 1 82.88 203 SER B C 1
ATOM 3804 O O . SER B 1 203 ? -16.672 27.953 27.75 1 82.88 203 SER B O 1
ATOM 3806 N N . GLU B 1 204 ? -14.906 29.062 26.938 1 81.12 204 GLU B N 1
ATOM 3807 C CA . GLU B 1 204 ? -15.109 28.547 25.594 1 81.12 204 GLU B CA 1
ATOM 3808 C C . GLU B 1 204 ? -14.617 27.094 25.484 1 81.12 204 GLU B C 1
ATOM 3810 O O . GLU B 1 204 ? -14.836 26.438 24.469 1 81.12 204 GLU B O 1
ATOM 3815 N N . PHE B 1 205 ? -14.031 26.562 26.453 1 83.62 205 PHE B N 1
ATOM 3816 C CA . PHE B 1 205 ? -13.562 25.188 26.469 1 83.62 205 PHE B CA 1
ATOM 3817 C C . PHE B 1 205 ? -14.727 24.219 26.625 1 83.62 205 PHE B C 1
ATOM 3819 O O . PHE B 1 205 ? -14.562 23.016 26.453 1 83.62 205 PHE B O 1
ATOM 3826 N N . LEU B 1 206 ? -15.898 24.641 26.797 1 76 206 LEU B N 1
ATOM 3827 C CA . LEU B 1 206 ? -17.016 23.766 27.141 1 76 206 LEU B CA 1
ATOM 3828 C C . LEU B 1 206 ? -17.469 22.938 25.938 1 76 206 LEU B C 1
ATOM 3830 O O . LEU B 1 206 ? -17.75 21.75 26.078 1 76 206 LEU B O 1
ATOM 3834 N N . LYS B 1 207 ? -17.594 23.609 24.828 1 84.62 207 LYS B N 1
ATOM 3835 C CA . LYS B 1 207 ? -18.094 22.844 23.703 1 84.62 207 LYS B CA 1
ATOM 3836 C C . LYS B 1 207 ? -17.344 23.188 22.422 1 84.62 207 LYS B C 1
ATOM 3838 O O . LYS B 1 207 ? -16.969 24.344 22.219 1 84.62 207 LYS B O 1
ATOM 3843 N N . ILE B 1 208 ? -17.109 22.156 21.609 1 91.94 208 ILE B N 1
ATOM 3844 C CA . ILE B 1 208 ? -16.531 22.359 20.281 1 91.94 208 ILE B CA 1
ATOM 3845 C C . ILE B 1 208 ? -17.625 22.844 19.312 1 91.94 208 ILE B C 1
ATOM 3847 O O . ILE B 1 208 ? -18.688 22.25 19.219 1 91.94 208 ILE B O 1
ATOM 3851 N N . ARG B 1 209 ? -17.391 23.922 18.703 1 90.25 209 ARG B N 1
ATOM 3852 C CA . ARG B 1 209 ? -18.359 24.516 17.797 1 90.25 209 ARG B CA 1
ATOM 3853 C C . ARG B 1 209 ? -18.406 23.75 16.484 1 90.25 209 ARG B C 1
ATOM 3855 O O . ARG B 1 209 ? -17.375 23.328 15.961 1 90.25 209 ARG B O 1
ATOM 3862 N N . GLU B 1 210 ? -19.531 23.625 15.945 1 91.88 210 GLU B N 1
ATOM 3863 C CA . GLU B 1 210 ? -19.703 22.984 14.648 1 91.88 210 GLU B CA 1
ATOM 3864 C C . GLU B 1 210 ? -19.344 23.922 13.508 1 91.88 210 GLU B C 1
ATOM 3866 O O . GLU B 1 210 ? -19.438 25.141 13.648 1 91.88 210 GLU B O 1
ATOM 3871 N N . LYS B 1 211 ? -18.891 23.453 12.5 1 93.31 211 LYS B N 1
ATOM 3872 C CA . LYS B 1 211 ? -18.547 24.219 11.305 1 93.31 211 LYS B CA 1
ATOM 3873 C C . LYS B 1 211 ? -19.297 23.688 10.078 1 93.31 211 LYS B C 1
ATOM 3875 O O . LYS B 1 211 ? -19.328 22.484 9.836 1 93.31 211 LYS B O 1
ATOM 3880 N N . LYS B 1 212 ? -19.844 24.625 9.375 1 92.81 212 LYS B N 1
ATOM 3881 C CA . LYS B 1 212 ? -20.578 24.234 8.172 1 92.81 212 LYS B CA 1
ATOM 3882 C C . LYS B 1 212 ? -19.672 23.547 7.168 1 92.81 212 LYS B C 1
ATOM 3884 O O . LYS B 1 212 ? -18.578 24.016 6.887 1 92.81 212 LYS B O 1
ATOM 3889 N N . GLY B 1 213 ? -20.141 22.406 6.609 1 93.69 213 GLY B N 1
ATOM 3890 C CA . GLY B 1 213 ? -19.406 21.688 5.59 1 93.69 213 GLY B CA 1
ATOM 3891 C C . GLY B 1 213 ? -18.359 20.75 6.16 1 93.69 213 GLY B C 1
ATOM 3892 O O . GLY B 1 213 ? -17.672 20.047 5.414 1 93.69 213 GLY B O 1
ATOM 3893 N N . TYR B 1 214 ? -18.25 20.797 7.512 1 95.25 214 TYR B N 1
ATOM 3894 C CA . TYR B 1 214 ? -17.266 19.953 8.188 1 95.25 214 TYR B CA 1
ATOM 3895 C C . TYR B 1 214 ? -17.906 19.172 9.336 1 95.25 214 TYR B C 1
ATOM 3897 O O . TYR B 1 214 ? -18.984 19.547 9.812 1 95.25 214 TYR B O 1
ATOM 3905 N N . TYR B 1 215 ? -17.312 18.094 9.688 1 93.75 215 TYR B N 1
ATOM 3906 C CA . TYR B 1 215 ? -17.672 17.391 10.914 1 93.75 215 TYR B CA 1
ATOM 3907 C C . TYR B 1 215 ? -16.453 17.172 11.789 1 93.75 215 TYR B C 1
ATOM 3909 O O . TYR B 1 215 ? -15.32 17.125 11.297 1 93.75 215 TYR B O 1
ATOM 3917 N N . ILE B 1 216 ? -16.703 17.062 13.047 1 94.06 216 ILE B N 1
ATOM 3918 C CA . ILE B 1 216 ? -15.609 16.859 13.992 1 94.06 216 ILE B CA 1
ATOM 3919 C C . ILE B 1 216 ? -15.203 15.398 14.016 1 94.06 216 ILE B C 1
ATOM 3921 O O . ILE B 1 216 ? -16.047 14.516 14.203 1 94.06 216 ILE B O 1
ATOM 3925 N N . ASP B 1 217 ? -13.938 15.172 13.797 1 91.75 217 ASP B N 1
ATOM 3926 C CA . ASP B 1 217 ? -13.422 13.828 14.023 1 91.75 217 ASP B CA 1
ATOM 3927 C C . ASP B 1 217 ? -13.289 13.531 15.516 1 91.75 217 ASP B C 1
ATOM 3929 O O . ASP B 1 217 ? -12.344 13.977 16.156 1 91.75 217 ASP B O 1
ATOM 3933 N N . LYS B 1 218 ? -14.141 12.719 15.992 1 89.56 218 LYS B N 1
ATOM 3934 C CA . LYS B 1 218 ? -14.203 12.461 17.422 1 89.56 218 LYS B CA 1
ATOM 3935 C C . LYS B 1 218 ? -12.922 11.797 17.922 1 89.56 218 LYS B C 1
ATOM 3937 O O . LYS B 1 218 ? -12.516 11.992 19.078 1 89.56 218 LYS B O 1
ATOM 3942 N N . ASN B 1 219 ? -12.25 11.102 17.078 1 87.19 219 ASN B N 1
ATOM 3943 C CA . ASN B 1 219 ? -11.031 10.398 17.469 1 87.19 219 ASN B CA 1
ATOM 3944 C C . ASN B 1 219 ? -9.836 11.336 17.516 1 87.19 219 ASN B C 1
ATOM 3946 O O . ASN B 1 219 ? -8.766 10.961 18.016 1 87.19 219 ASN B O 1
ATOM 3950 N N . SER B 1 220 ? -10.055 12.5 17.062 1 92.56 220 SER B N 1
ATOM 3951 C CA . SER B 1 220 ? -8.953 13.461 17.031 1 92.56 220 SER B CA 1
ATOM 3952 C C . SER B 1 220 ? -8.922 14.312 18.297 1 92.56 220 SER B C 1
ATOM 3954 O O . SER B 1 220 ? -7.953 15.031 18.547 1 92.56 220 SER B O 1
ATOM 3956 N N . ILE B 1 221 ? -9.953 14.195 19.094 1 93.81 221 ILE B N 1
ATOM 3957 C CA . ILE B 1 221 ? -10.109 15.094 20.234 1 93.81 221 ILE B CA 1
ATOM 3958 C C . ILE B 1 221 ? -9.156 14.68 21.359 1 93.81 221 ILE B C 1
ATOM 3960 O O . ILE B 1 221 ? -9.203 13.539 21.828 1 93.81 221 ILE B O 1
ATOM 3964 N N . ILE B 1 222 ? -8.328 15.562 21.719 1 93.06 222 ILE B N 1
ATOM 3965 C CA . ILE B 1 222 ? -7.426 15.383 22.859 1 93.06 222 ILE B CA 1
ATOM 3966 C C . ILE B 1 222 ? -7.562 16.562 23.812 1 93.06 222 ILE B C 1
ATOM 3968 O O . ILE B 1 222 ? -7.426 17.719 23.406 1 93.06 222 ILE B O 1
ATOM 3972 N N . GLU B 1 223 ? -7.945 16.25 25 1 93.12 223 GLU B N 1
ATOM 3973 C CA . GLU B 1 223 ? -8.055 17.281 26.031 1 93.12 223 GLU B CA 1
ATOM 3974 C C . GLU B 1 223 ? -7.305 16.875 27.297 1 93.12 223 GLU B C 1
ATOM 3976 O O . GLU B 1 223 ? -7.16 15.688 27.594 1 93.12 223 GLU B O 1
ATOM 3981 N N . GLY B 1 224 ? -6.758 17.906 27.922 1 90.25 224 GLY B N 1
ATOM 3982 C CA . GLY B 1 224 ? -6.059 17.641 29.156 1 90.25 224 GLY B CA 1
ATOM 3983 C C . GLY B 1 224 ? -5.598 18.906 29.859 1 90.25 224 GLY B C 1
ATOM 3984 O O . GLY B 1 224 ? -6.027 20 29.516 1 90.25 224 GLY B O 1
ATOM 3985 N N . ILE B 1 225 ? -4.883 18.594 31.016 1 88.69 225 ILE B N 1
ATOM 3986 C CA . ILE B 1 225 ? -4.281 19.672 31.797 1 88.69 225 ILE B CA 1
ATOM 3987 C C . ILE B 1 225 ? -2.76 19.625 31.672 1 88.69 225 ILE B C 1
ATOM 3989 O O . ILE B 1 225 ? -2.15 18.578 31.891 1 88.69 225 ILE B O 1
ATOM 3993 N N . ASN B 1 226 ? -2.225 20.734 31.25 1 81.06 226 ASN B N 1
ATOM 3994 C CA . ASN B 1 226 ? -0.769 20.828 31.188 1 81.06 226 ASN B CA 1
ATOM 3995 C C . ASN B 1 226 ? -0.134 20.641 32.562 1 81.06 226 ASN B C 1
ATOM 3997 O O . ASN B 1 226 ? -0.445 21.391 33.5 1 81.06 226 ASN B O 1
ATOM 4001 N N . PRO B 1 227 ? 0.65 19.688 32.625 1 77 227 PRO B N 1
ATOM 4002 C CA . PRO B 1 227 ? 1.184 19.406 33.969 1 77 227 PRO B CA 1
ATOM 4003 C C . PRO B 1 227 ? 2.125 20.5 34.469 1 77 227 PRO B C 1
ATOM 4005 O O . PRO B 1 227 ? 2.314 20.656 35.688 1 77 227 PRO B O 1
ATOM 4008 N N . VAL B 1 228 ? 2.73 21.203 33.625 1 72.56 228 VAL B N 1
ATOM 4009 C CA . VAL B 1 228 ? 3.701 22.234 33.969 1 72.56 228 VAL B CA 1
ATOM 4010 C C . VAL B 1 228 ? 2.975 23.531 34.344 1 72.56 228 VAL B C 1
ATOM 4012 O O . VAL B 1 228 ? 3.242 24.109 35.406 1 72.56 228 VAL B O 1
ATOM 4015 N N . THR B 1 229 ? 1.985 23.891 33.562 1 75.94 229 THR B N 1
ATOM 4016 C CA . THR B 1 229 ? 1.337 25.188 33.75 1 75.94 229 THR B CA 1
ATOM 4017 C C . THR B 1 229 ? 0.037 25.031 34.531 1 75.94 229 THR B C 1
ATOM 4019 O O . THR B 1 229 ? -0.47 26 35.094 1 75.94 229 THR B O 1
ATOM 4022 N N . GLY B 1 230 ? -0.483 23.766 34.469 1 82.19 230 GLY B N 1
ATOM 4023 C CA . GLY B 1 230 ? -1.739 23.516 35.156 1 82.19 230 GLY B CA 1
ATOM 4024 C C . GLY B 1 230 ? -2.953 23.969 34.375 1 82.19 230 GLY B C 1
ATOM 4025 O O . GLY B 1 230 ? -4.082 23.891 34.875 1 82.19 230 GLY B O 1
ATOM 4026 N N . PHE B 1 231 ? -2.785 24.5 33.219 1 87.31 231 PHE B N 1
ATOM 4027 C CA . PHE B 1 231 ? -3.889 25.031 32.406 1 87.31 231 PHE B CA 1
ATOM 4028 C C . PHE B 1 231 ? -4.418 23.969 31.469 1 87.31 231 PHE B C 1
ATOM 4030 O O . PHE B 1 231 ? -3.676 23.078 31.047 1 87.31 231 PHE B O 1
ATOM 4037 N N . LYS B 1 232 ? -5.629 24.125 31.078 1 89.38 232 LYS B N 1
ATOM 4038 C CA . LYS B 1 232 ? -6.297 23.188 30.188 1 89.38 232 LYS B CA 1
ATOM 4039 C C . LYS B 1 232 ? -5.832 23.391 28.75 1 89.38 232 LYS B C 1
ATOM 4041 O O . LYS B 1 232 ? -5.5 24.5 28.344 1 89.38 232 LYS B O 1
ATOM 4046 N N . TYR B 1 233 ? -5.762 22.312 28.031 1 92.62 233 TYR B N 1
ATOM 4047 C CA . TYR B 1 233 ? -5.52 22.391 26.594 1 92.62 233 TYR B CA 1
ATOM 4048 C C . TYR B 1 233 ? -6.422 21.422 25.828 1 92.62 233 TYR B C 1
ATOM 4050 O O . TYR B 1 233 ? -6.953 20.469 26.422 1 92.62 233 TYR B O 1
ATOM 4058 N N . ARG B 1 234 ? -6.625 21.688 24.516 1 94.75 234 ARG B N 1
ATOM 4059 C CA . ARG B 1 234 ? -7.461 20.828 23.688 1 94.75 234 ARG B CA 1
ATOM 4060 C C . ARG B 1 234 ? -7.012 20.875 22.234 1 94.75 234 ARG B C 1
ATOM 4062 O O . ARG B 1 234 ? -6.629 21.938 21.719 1 94.75 234 ARG B O 1
ATOM 4069 N N . HIS B 1 235 ? -7 19.719 21.594 1 95.38 235 HIS B N 1
ATOM 4070 C CA . HIS B 1 235 ? -6.734 19.562 20.172 1 95.38 235 HIS B CA 1
ATOM 4071 C C . HIS B 1 235 ? -7.852 18.781 19.484 1 95.38 235 HIS B C 1
ATOM 4073 O O . HIS B 1 235 ? -8.359 17.797 20.047 1 95.38 235 HIS B O 1
ATOM 4079 N N . TYR B 1 236 ? -8.305 19.281 18.359 1 95.81 236 TYR B N 1
ATOM 4080 C CA . TYR B 1 236 ? -9.258 18.5 17.578 1 95.81 236 TYR B CA 1
ATOM 4081 C C . TYR B 1 236 ? -9.18 18.859 16.109 1 95.81 236 TYR B C 1
ATOM 4083 O O . TYR B 1 236 ? -8.594 19.875 15.742 1 95.81 236 TYR B O 1
ATOM 4091 N N . THR B 1 237 ? -9.766 18.031 15.273 1 96.44 237 THR B N 1
ATOM 4092 C CA . THR B 1 237 ? -9.703 18.219 13.828 1 96.44 237 THR B CA 1
ATOM 4093 C C . THR B 1 237 ? -11.094 18.125 13.211 1 96.44 237 THR B C 1
ATOM 4095 O O . THR B 1 237 ? -11.883 17.25 13.57 1 96.44 237 THR B O 1
ATOM 4098 N N . TYR B 1 238 ? -11.391 19.172 12.367 1 96.06 238 TYR B N 1
ATOM 4099 C CA . TYR B 1 238 ? -12.555 19.094 11.492 1 96.06 238 TYR B CA 1
ATOM 4100 C C . TYR B 1 238 ? -12.195 18.406 10.172 1 96.06 238 TYR B C 1
ATOM 4102 O O . TYR B 1 238 ? -11.125 18.625 9.617 1 96.06 238 TYR B O 1
ATOM 4110 N N . ARG B 1 239 ? -13.078 17.609 9.695 1 93.31 239 ARG B N 1
ATOM 4111 C CA . ARG B 1 239 ? -12.938 16.984 8.383 1 93.31 239 ARG B CA 1
ATOM 4112 C C . ARG B 1 239 ? -14.023 17.469 7.426 1 93.31 239 ARG B C 1
ATOM 4114 O O . ARG B 1 239 ? -15.18 17.609 7.824 1 93.31 239 ARG B O 1
ATOM 4121 N N . ARG B 1 240 ? -13.68 17.594 6.199 1 92.19 240 ARG B N 1
ATOM 4122 C CA . ARG B 1 240 ? -14.633 18.062 5.199 1 92.19 240 ARG B CA 1
ATOM 4123 C C . ARG B 1 240 ? -15.664 16.984 4.879 1 92.19 240 ARG B C 1
ATOM 4125 O O . ARG B 1 240 ? -15.328 15.812 4.734 1 92.19 240 ARG B O 1
ATOM 4132 N N . MET B 1 241 ? -16.938 17.391 4.82 1 87.31 241 MET B N 1
ATOM 4133 C CA . MET B 1 241 ? -18.016 16.469 4.477 1 87.31 241 MET B CA 1
ATOM 4134 C C . MET B 1 241 ? -17.984 16.125 2.99 1 87.31 241 MET B C 1
ATOM 4136 O O . MET B 1 241 ? -17.703 16.984 2.156 1 87.31 241 MET B O 1
ATOM 4140 N N . GLU B 1 242 ? -17.766 14.789 2.604 1 72.25 242 GLU B N 1
ATOM 4141 C CA . GLU B 1 242 ? -17.781 14.375 1.203 1 72.25 242 GLU B CA 1
ATOM 4142 C C . GLU B 1 242 ? -19.062 14.797 0.506 1 72.25 242 GLU B C 1
ATOM 4144 O O . GLU B 1 242 ? -20.156 14.695 1.081 1 72.25 242 GLU B O 1
ATOM 4149 N N . ARG B 1 243 ? -19.156 15.969 -0.285 1 53.94 243 ARG B N 1
ATOM 4150 C CA . ARG B 1 243 ? -20.359 16.312 -1.025 1 53.94 243 ARG B CA 1
ATOM 4151 C C . ARG B 1 243 ? -20.875 15.133 -1.839 1 53.94 243 ARG B C 1
ATOM 4153 O O . ARG B 1 243 ? -20.078 14.328 -2.34 1 53.94 243 ARG B O 1
ATOM 4160 N N . GLU B 1 244 ? -22.016 14.484 -1.533 1 46.44 244 GLU B N 1
ATOM 4161 C CA . GLU B 1 244 ? -22.734 13.586 -2.434 1 46.44 244 GLU B CA 1
ATOM 4162 C C . GLU B 1 244 ? -22.609 14.047 -3.885 1 46.44 244 GLU B C 1
ATOM 4164 O O . GLU B 1 244 ? -22.844 15.219 -4.191 1 46.44 244 GLU B O 1
ATOM 4169 N N . GLY B 1 245 ? -21.594 13.906 -4.59 1 37.31 245 GLY B N 1
ATOM 4170 C CA . GLY B 1 245 ? -21.734 14.258 -5.996 1 37.31 245 GLY B CA 1
ATOM 4171 C C . GLY B 1 245 ? -23.141 14.055 -6.523 1 37.31 245 GLY B C 1
ATOM 4172 O O . GLY B 1 245 ? -23.719 12.984 -6.363 1 37.31 245 GLY B O 1
ATOM 4173 N N . GLY B 1 246 ? -24.062 15.141 -6.578 1 28.95 246 GLY B N 1
ATOM 4174 C CA . GLY B 1 246 ? -25.031 15.172 -7.664 1 28.95 246 GLY B CA 1
ATOM 4175 C C . GLY B 1 246 ? -24.422 14.828 -9.016 1 28.95 246 GLY B C 1
ATOM 4176 O O . GLY B 1 246 ? -23.219 14.977 -9.219 1 28.95 246 GLY B O 1
#

Solvent-accessible surface area (backbone atoms only — not comparable to full-atom values): 27375 Å² total; per-residue (Å²): 106,59,25,27,34,36,37,35,80,41,71,37,33,36,41,38,39,36,32,66,63,59,84,67,69,58,93,82,63,73,78,62,82,71,72,75,76,49,70,66,54,51,49,51,50,51,50,51,51,50,26,51,52,45,18,46,30,46,20,45,66,53,50,55,55,14,33,42,30,39,42,41,47,32,84,94,59,64,65,58,71,71,56,44,51,50,53,49,51,52,40,53,54,54,50,39,52,57,29,47,76,71,77,40,83,65,53,42,39,39,33,55,30,68,60,102,49,80,54,33,35,41,34,38,36,74,59,49,74,59,89,92,45,32,41,70,58,55,50,54,71,63,43,82,55,31,70,64,40,47,32,42,39,52,83,64,32,68,43,53,68,58,24,44,47,50,47,58,63,11,44,60,31,34,71,65,42,91,79,48,74,57,52,56,50,61,44,85,86,58,55,74,81,68,63,48,78,40,78,30,55,79,78,58,73,76,60,88,78,84,48,90,68,39,44,74,42,75,88,48,56,43,75,49,63,39,83,87,78,64,44,59,36,38,35,36,32,33,32,54,56,78,72,76,79,126,105,56,24,27,34,36,38,35,79,42,71,34,34,35,39,39,39,35,34,66,48,65,86,69,71,59,91,81,62,69,79,62,81,70,73,76,74,48,70,66,55,50,51,51,50,51,48,51,51,49,25,50,54,44,18,46,30,46,19,45,65,55,51,55,55,16,31,43,31,38,42,40,48,32,83,94,58,64,63,58,70,72,56,43,51,50,53,48,50,52,39,53,52,53,49,38,51,55,29,45,76,69,76,39,83,65,53,43,39,38,33,56,31,68,60,101,48,79,54,33,36,42,34,38,35,73,59,48,75,60,90,92,45,32,41,70,56,53,49,53,71,63,43,80,57,32,67,64,41,48,30,42,39,52,84,65,35,69,44,54,67,57,24,44,48,51,47,58,62,10,44,62,32,33,71,65,43,91,77,48,75,59,51,55,51,60,46,86,87,57,52,75,80,68,63,49,79,42,78,32,54,81,77,58,72,75,61,87,79,84,48,91,68,39,44,73,42,74,88,48,55,44,74,49,62,38,84,88,80,64,43,59,35,38,36,36,34,34,32,54,55,80,73,73,78,125

Sequence (492 aa):
MPYERLTYRLKRTIEVEEKHKGRYGAPGEKREKKKKPTSEQIEKQNQWMAEKKLRRILNANFDPDDLHITLTYKKEERLPEMEAKKELNKFLIKMRKEYKKLDLQFKYIVATEYLNTAIHHHLIIQNITQGMISTPKLVKKHWSRGRPKFVMLDDTGDYKDLAEYLIKETSKTFRESKGMKQRYSRSRNLIVPEPERKLMKASEFLKIREKKGYYIDKNSIIEGINPVTGFKYRHYTYRRMEREGGMPYERLTYRLKRTIEVEEKHKGRYGAPGEKREKKKKPTSEQIEKQNQWMAEKKLRRILNANFDPDDLHITLTYKKEERLPEMEAKKELNKFLIKMRKEYKKLDLQFKYIVATEYLNTAIHHHLIIQNITQGMISTPKLVKKHWSRGRPKFVMLDDTGDYKDLAEYLIKETSKTFRESKGMKQRYSRSRNLIVPEPERKLMKASEFLKIREKKGYYIDKNSIIEGINPVTGFKYRHYTYRRMEREGG

pLDDT: mean 88.34, std 14.17, range [28.95, 98.81]

Foldseek 3Di:
DQKKWWWWDADFKIKIKIGGNDPPPPVPDPPPPLPDDDPVVVLVVVLVVQLVQVQSLQLRFAAFQWKWKKAAADPVQQDAPVVVVVLVVQLLVQVQVVQVVVVHGWKKKWFWARPPDGIMITMTTGWDDDPPDTPVVSSVVSRVRDDMDIDTDHHFSGCSVVSSVLQVRCVVVCPPPPPDVDSMDIDPPTDRIGIDMDDDDPVVVPDDDDDPQWDWDPVQWDWDADPSSRIIIIITMIGGDPPPPD/DQKKWWWWDADFKIKIKIGGNDPPPPPPDPPPPLPDDDPVRVLVVVLVVQLVQVQSLQLRFAAFQWKWKKAAADPVQQDADVVVVVLVVQLLVQVQVVQVVVVHGWKKKWFWARPPDGIMITMTTGWDDDPPDTPVVSSVVSRVRDDMDIDTDHHFSGCSVVSSVLQVRCVVVCPPPPPDVDSMDIDPPTDRIGIDMDDDDPVVVPDDDDDPQWDWDPVQWDWDADPSSRIIIIITMIGGDPPPPD

Nearest PDB structures (foldseek):
  5byg-assembly1_A  TM=3.924E-01  e=9.232E-03  Adeno-associated virus 2 Srivastava/1982
  4zq9-assembly1_B  TM=4.998E-01  e=7.728E-02  Adeno-associated virus 2 Srivastava/1982
  4zo0-assembly3_C  TM=4.965E-01  e=1.143E-01  Adeno-associated virus 2 Srivastava/1982
  5dcx-assembly9_I  TM=4.716E-01  e=9.140E-02  adeno-associated virus 2
  2lu1-assembly1_A  TM=4.451E-01  e=8.091E-01  Plasmodium falciparum

Radius of gyration: 27.81 Å; Cα contacts (8 Å, |Δi|>4): 799; chains: 2; bounding box: 52×92×71 Å

Organism: NCBI:txid1812858